Protein AF-0000000073599406 (afdb_homodimer)

Structure (mmCIF, N/CA/C/O backbone):
data_AF-0000000073599406-model_v1
#
loop_
_entity.id
_entity.type
_entity.pdbx_description
1 polymer 'Regulator of G-protein signaling 9-binding protein'
#
loop_
_atom_site.group_PDB
_atom_site.id
_atom_site.type_symbol
_atom_site.label_atom_id
_atom_site.label_alt_id
_atom_site.label_comp_id
_atom_site.label_asym_id
_atom_site.label_entity_id
_atom_site.label_seq_id
_atom_site.pdbx_PDB_ins_code
_atom_site.Cartn_x
_atom_site.Cartn_y
_atom_site.Cartn_z
_atom_site.occupancy
_atom_site.B_iso_or_equiv
_atom_site.auth_seq_id
_atom_site.auth_comp_id
_atom_site.auth_asym_id
_atom_site.auth_atom_id
_atom_site.pdbx_PDB_model_num
ATOM 1 N N . MET A 1 1 ? 3.988 21.844 26.516 1 49.97 1 MET A N 1
ATOM 2 C CA . MET A 1 1 ? 3.41 22.031 25.188 1 49.97 1 MET A CA 1
ATOM 3 C C . MET A 1 1 ? 4.492 22.359 24.172 1 49.97 1 MET A C 1
ATOM 5 O O . MET A 1 1 ? 5.367 23.188 24.422 1 49.97 1 MET A O 1
ATOM 9 N N . LEU A 1 2 ? 4.734 21.359 23.359 1 60.25 2 LEU A N 1
ATOM 10 C CA . LEU A 1 2 ? 5.762 21.625 22.359 1 60.25 2 LEU A CA 1
ATOM 11 C C . LEU A 1 2 ? 5.508 22.953 21.656 1 60.25 2 LEU A C 1
ATOM 13 O O . LEU A 1 2 ? 4.375 23.234 21.266 1 60.25 2 LEU A O 1
ATOM 17 N N . ARG A 1 3 ? 6.406 23.844 21.891 1 68.19 3 ARG A N 1
ATOM 18 C CA . ARG A 1 3 ? 6.273 25.172 21.312 1 68.19 3 ARG A CA 1
ATOM 19 C C . ARG A 1 3 ? 6.359 25.125 19.797 1 68.19 3 ARG A C 1
ATOM 21 O O . ARG A 1 3 ? 7.316 24.578 19.234 1 68.19 3 ARG A O 1
ATOM 28 N N . TRP A 1 4 ? 5.203 25.469 19.141 1 76.25 4 TRP A N 1
ATOM 29 C CA . TRP A 1 4 ? 5.145 25.594 17.688 1 76.25 4 TRP A CA 1
ATOM 30 C C . TRP A 1 4 ? 5.926 26.828 17.219 1 76.25 4 TRP A C 1
ATOM 32 O O . TRP A 1 4 ? 5.688 27.938 17.688 1 76.25 4 TRP A O 1
ATOM 42 N N . GLU A 1 5 ? 7.148 26.672 16.734 1 72.81 5 GLU A N 1
ATOM 43 C CA . GLU A 1 5 ? 8.055 27.734 16.328 1 72.81 5 GLU A CA 1
ATOM 44 C C . GLU A 1 5 ? 7.762 28.203 14.898 1 72.81 5 GLU A C 1
ATOM 46 O O . GLU A 1 5 ? 7.152 27.469 14.117 1 72.81 5 GLU A O 1
ATOM 51 N N . HIS A 1 6 ? 8.344 29.406 14.602 1 70.5 6 HIS A N 1
ATOM 52 C CA . HIS A 1 6 ? 8.367 29.906 13.234 1 70.5 6 HIS A CA 1
ATOM 53 C C . HIS A 1 6 ? 9.062 28.938 12.297 1 70.5 6 HIS A C 1
ATOM 55 O O . HIS A 1 6 ? 10.141 28.422 12.609 1 70.5 6 HIS A O 1
ATOM 61 N N . GLY A 1 7 ? 8.438 28.344 11.32 1 79.5 7 GLY A N 1
ATOM 62 C CA . GLY A 1 7 ? 8.992 27.391 10.367 1 79.5 7 GLY A CA 1
ATOM 63 C C . GLY A 1 7 ? 8.516 25.969 10.609 1 79.5 7 GLY A C 1
ATOM 64 O O . GLY A 1 7 ? 8.977 25.047 9.945 1 79.5 7 GLY A O 1
ATOM 65 N N . GLY A 1 8 ? 7.805 25.859 11.688 1 90.06 8 GLY A N 1
ATOM 66 C CA . GLY A 1 8 ? 7.285 24.547 12.039 1 90.06 8 GLY A CA 1
ATOM 67 C C . GLY A 1 8 ? 6.598 23.844 10.875 1 90.06 8 GLY A C 1
ATOM 68 O O . GLY A 1 8 ? 6.742 22.641 10.703 1 90.06 8 GLY A O 1
ATOM 69 N N . LEU A 1 9 ? 6.043 24.688 10.039 1 92.19 9 LEU A N 1
ATOM 70 C CA . LEU A 1 9 ? 5.332 24.141 8.891 1 92.19 9 LEU A CA 1
ATOM 71 C C . LEU A 1 9 ? 6.297 23.453 7.922 1 92.19 9 LEU A C 1
ATOM 73 O O . LEU A 1 9 ? 6.051 22.344 7.469 1 92.19 9 LEU A O 1
ATOM 77 N N . GLY A 1 10 ? 7.43 24.125 7.605 1 92.38 10 GLY A N 1
ATOM 78 C CA . GLY A 1 10 ? 8.43 23.562 6.715 1 92.38 10 GLY A CA 1
ATOM 79 C C . GLY A 1 10 ? 8.992 22.25 7.211 1 92.38 10 GLY A C 1
ATOM 80 O O . GLY A 1 10 ? 9.227 21.328 6.422 1 92.38 10 GLY A O 1
ATOM 81 N N . THR A 1 11 ? 9.195 22.156 8.508 1 92.94 11 THR A N 1
ATOM 82 C CA . THR A 1 11 ? 9.711 20.938 9.117 1 92.94 11 THR A CA 1
ATOM 83 C C . THR A 1 11 ? 8.695 19.812 9 1 92.94 11 THR A C 1
ATOM 85 O O . THR A 1 11 ? 9.062 18.656 8.758 1 92.94 11 THR A O 1
ATOM 88 N N . CYS A 1 12 ? 7.441 20.172 9.141 1 94.56 12 CYS A N 1
ATOM 89 C CA . CYS A 1 12 ? 6.395 19.156 9.023 1 94.56 12 CYS A CA 1
ATOM 90 C C . CYS A 1 12 ? 6.285 18.641 7.59 1 94.56 12 CYS A C 1
ATOM 92 O O . CYS A 1 12 ? 6.062 17.453 7.363 1 94.56 12 CYS A O 1
ATOM 94 N N . VAL A 1 13 ? 6.473 19.594 6.645 1 95.56 13 VAL A N 1
ATOM 95 C CA . VAL A 1 13 ? 6.426 19.219 5.234 1 95.56 13 VAL A CA 1
ATOM 96 C C . VAL A 1 13 ? 7.555 18.234 4.926 1 95.56 13 VAL A C 1
ATOM 98 O O . VAL A 1 13 ? 7.336 17.203 4.281 1 95.56 13 VAL A O 1
ATOM 101 N N . ALA A 1 14 ? 8.727 18.547 5.422 1 95.44 14 ALA A N 1
ATOM 102 C CA . ALA A 1 14 ? 9.891 17.703 5.184 1 95.44 14 ALA A CA 1
ATOM 103 C C . ALA A 1 14 ? 9.719 16.344 5.855 1 95.44 14 ALA A C 1
ATOM 105 O O . ALA A 1 14 ? 10.086 15.312 5.285 1 95.44 14 ALA A O 1
ATOM 106 N N . ALA A 1 15 ? 9.211 16.297 7.031 1 96.44 15 ALA A N 1
ATOM 107 C CA . ALA A 1 15 ? 9 15.047 7.762 1 96.44 15 ALA A CA 1
ATOM 108 C C . ALA A 1 15 ? 7.969 14.172 7.062 1 96.44 15 ALA A C 1
ATOM 110 O O . ALA A 1 15 ? 8.117 12.945 7.008 1 96.44 15 ALA A O 1
ATOM 111 N N . GLN A 1 16 ? 6.922 14.797 6.547 1 97.38 16 GLN A N 1
ATOM 112 C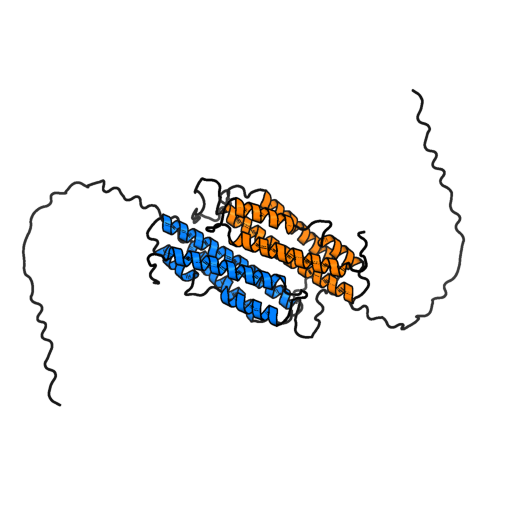 CA . GLN A 1 16 ? 5.906 14.062 5.801 1 97.38 16 GLN A CA 1
ATOM 113 C C . GLN A 1 16 ? 6.496 13.422 4.551 1 97.38 16 GLN A C 1
ATOM 115 O O . GLN A 1 16 ? 6.215 12.258 4.254 1 97.38 16 GLN A O 1
ATOM 120 N N . ALA A 1 17 ? 7.289 14.164 3.855 1 96.81 17 ALA A N 1
ATOM 121 C CA . ALA A 1 17 ? 7.938 13.641 2.654 1 96.81 17 ALA A CA 1
ATOM 122 C C . ALA A 1 17 ? 8.844 12.461 2.99 1 96.81 17 ALA A C 1
ATOM 124 O O . ALA A 1 17 ? 8.883 11.469 2.262 1 96.81 17 ALA A O 1
ATOM 125 N N . ALA A 1 18 ? 9.578 12.602 4.094 1 96.94 18 ALA A N 1
ATOM 126 C CA . ALA A 1 18 ? 10.453 11.523 4.539 1 96.94 18 ALA A CA 1
ATOM 127 C C . ALA A 1 18 ? 9.648 10.273 4.895 1 96.94 18 ALA A C 1
ATOM 129 O O . ALA A 1 18 ? 10.047 9.156 4.555 1 96.94 18 ALA A O 1
ATOM 130 N N . LEU A 1 19 ? 8.547 10.445 5.535 1 97.81 19 LEU A N 1
ATOM 131 C CA . LEU A 1 19 ? 7.684 9.328 5.891 1 97.81 19 LEU A CA 1
ATOM 132 C C . LEU A 1 19 ? 7.184 8.609 4.641 1 97.81 19 LEU A C 1
ATOM 134 O O . LEU A 1 19 ? 7.191 7.379 4.578 1 97.81 19 LEU A O 1
ATOM 138 N N . CYS A 1 20 ? 6.789 9.375 3.625 1 97.94 20 CYS A N 1
ATOM 139 C CA . CYS A 1 20 ? 6.285 8.789 2.387 1 97.94 20 CYS A CA 1
ATOM 140 C C . CYS A 1 20 ? 7.367 7.98 1.684 1 97.94 20 CYS A C 1
ATOM 142 O O . CYS A 1 20 ? 7.094 6.906 1.147 1 97.94 20 CYS A O 1
ATOM 144 N N . LYS A 1 21 ? 8.562 8.508 1.723 1 97.5 21 LYS A N 1
ATOM 145 C CA . LYS A 1 21 ? 9.68 7.801 1.097 1 97.5 21 LYS A CA 1
ATOM 146 C C . LYS A 1 21 ? 9.945 6.473 1.793 1 97.5 21 LYS A C 1
ATOM 148 O O . LYS A 1 21 ? 10.117 5.441 1.135 1 97.5 21 LYS A O 1
ATOM 153 N N . VAL A 1 22 ? 9.969 6.504 3.064 1 98.06 22 VAL A N 1
ATOM 154 C CA . VAL A 1 22 ? 10.227 5.293 3.84 1 98.06 22 VAL A CA 1
ATOM 155 C C . VAL A 1 22 ? 9.094 4.297 3.641 1 98.06 22 VAL A C 1
ATOM 157 O O . VAL A 1 22 ? 9.328 3.102 3.461 1 98.06 22 VAL A O 1
ATOM 160 N N . ALA A 1 23 ? 7.82 4.793 3.691 1 98.19 23 ALA A N 1
ATOM 161 C CA . ALA A 1 23 ? 6.66 3.922 3.516 1 98.19 23 ALA A CA 1
ATOM 162 C C . ALA A 1 23 ? 6.676 3.262 2.139 1 98.19 23 ALA A C 1
ATOM 164 O O . ALA A 1 23 ? 6.328 2.086 2.004 1 98.19 23 ALA A O 1
ATOM 165 N N . ALA A 1 24 ? 7.09 4.059 1.1 1 97.94 24 ALA A N 1
ATOM 166 C CA . ALA A 1 24 ? 7.188 3.494 -0.243 1 97.94 24 ALA A CA 1
ATOM 167 C C . ALA A 1 24 ? 8.258 2.404 -0.302 1 97.94 24 ALA A C 1
ATOM 169 O O . ALA A 1 24 ? 8.062 1.372 -0.947 1 97.94 24 ALA A O 1
ATOM 170 N N . GLY A 1 25 ? 9.344 2.668 0.32 1 97.81 25 GLY A N 1
ATOM 171 C CA . GLY A 1 25 ? 10.391 1.661 0.398 1 97.81 25 GLY A CA 1
ATOM 172 C C . GLY A 1 25 ? 9.961 0.403 1.125 1 97.81 25 GLY A C 1
ATOM 173 O O . GLY A 1 25 ? 10.289 -0.708 0.705 1 97.81 25 GLY A O 1
ATOM 174 N N . HIS A 1 26 ? 9.273 0.546 2.209 1 98.31 26 HIS A N 1
ATOM 175 C CA . HIS A 1 26 ? 8.742 -0.591 2.949 1 98.31 26 HIS A CA 1
ATOM 176 C C . HIS A 1 26 ? 7.816 -1.432 2.074 1 98.31 26 HIS A C 1
ATOM 178 O O . HIS A 1 26 ? 7.918 -2.66 2.055 1 98.31 26 HIS A O 1
ATOM 184 N N . ARG A 1 27 ? 6.93 -0.79 1.328 1 98.56 27 ARG A N 1
ATOM 185 C CA . ARG A 1 27 ? 6.008 -1.471 0.423 1 98.56 27 ARG A CA 1
ATOM 186 C C . ARG A 1 27 ? 6.766 -2.309 -0.601 1 98.56 27 ARG A C 1
ATOM 188 O O . ARG A 1 27 ? 6.355 -3.426 -0.924 1 98.56 27 ARG A O 1
ATOM 195 N N . GLN A 1 28 ? 7.887 -1.808 -1.103 1 98 28 GLN A N 1
ATOM 196 C CA . GLN A 1 28 ? 8.68 -2.537 -2.084 1 98 28 GLN A CA 1
ATOM 197 C C . GLN A 1 28 ? 9.18 -3.861 -1.514 1 98 28 GLN A C 1
ATOM 199 O O . GLN A 1 28 ? 9.195 -4.879 -2.211 1 98 28 GLN A O 1
ATOM 204 N N . LEU A 1 29 ? 9.531 -3.775 -0.303 1 98.19 29 LEU A N 1
ATOM 205 C CA . LEU A 1 29 ? 10.016 -4.984 0.353 1 98.19 29 LEU A CA 1
ATOM 206 C C . LEU A 1 29 ? 8.875 -5.957 0.616 1 98.19 29 LEU A C 1
ATOM 208 O O . LEU A 1 29 ? 9.023 -7.168 0.441 1 98.19 29 LEU A O 1
ATOM 212 N N . VAL A 1 30 ? 7.703 -5.457 1.024 1 98.31 30 VAL A N 1
ATOM 213 C CA . VAL A 1 30 ? 6.539 -6.293 1.3 1 98.31 30 VAL A CA 1
ATOM 214 C C . VAL A 1 30 ? 6.141 -7.051 0.038 1 98.31 30 VAL A C 1
ATOM 216 O O . VAL A 1 30 ? 5.801 -8.234 0.099 1 98.31 30 VAL A O 1
ATOM 219 N N . LEU A 1 31 ? 6.273 -6.402 -1.141 1 98.38 31 LEU A N 1
ATOM 220 C CA . LEU A 1 31 ? 5.871 -6.992 -2.412 1 98.38 31 LEU A CA 1
ATOM 221 C C . LEU A 1 31 ? 6.82 -8.117 -2.812 1 98.38 31 LEU A C 1
ATOM 223 O O . LEU A 1 31 ? 6.512 -8.906 -3.713 1 98.38 31 LEU A O 1
ATOM 227 N N . GLN A 1 32 ? 7.926 -8.234 -2.098 1 97.5 32 GLN A N 1
ATOM 228 C CA . GLN A 1 32 ? 8.906 -9.258 -2.441 1 97.5 32 GLN A CA 1
ATOM 229 C C . GLN A 1 32 ? 8.789 -10.461 -1.506 1 97.5 32 GLN A C 1
ATOM 231 O O . GLN A 1 32 ? 9.422 -11.492 -1.735 1 97.5 32 GLN A O 1
ATOM 236 N N . LEU A 1 33 ? 7.977 -10.328 -0.481 1 95.75 33 LEU A N 1
ATOM 237 C CA . LEU A 1 33 ? 7.797 -11.445 0.44 1 95.75 33 LEU A CA 1
ATOM 238 C C . LEU A 1 33 ? 7.16 -12.641 -0.268 1 95.75 33 LEU A C 1
ATOM 240 O O . LEU A 1 33 ? 6.23 -12.477 -1.061 1 95.75 33 LEU A O 1
ATOM 244 N N . GLY A 1 34 ? 7.723 -13.859 -0.019 1 93.38 34 GLY A N 1
ATOM 245 C CA . GLY A 1 34 ? 7.211 -15.078 -0.631 1 93.38 34 GLY A CA 1
ATOM 246 C C . GLY A 1 34 ? 7.758 -15.32 -2.027 1 93.38 34 GLY A C 1
ATOM 247 O O . GLY A 1 34 ? 7.629 -16.422 -2.566 1 93.38 34 GLY A O 1
ATOM 248 N N . GLY A 1 35 ? 8.359 -14.227 -2.617 1 92.19 35 GLY A N 1
ATOM 249 C CA . GLY A 1 35 ? 8.93 -14.367 -3.945 1 92.19 35 GLY A CA 1
ATOM 250 C C . GLY A 1 35 ? 10.344 -14.914 -3.93 1 92.19 35 GLY A C 1
ATOM 251 O O . GLY A 1 35 ? 10.812 -15.406 -2.902 1 92.19 35 GLY A O 1
ATOM 252 N N . SER A 1 36 ? 11.031 -14.867 -5.086 1 88.75 36 SER A N 1
ATOM 253 C CA . SER A 1 36 ? 12.359 -15.438 -5.25 1 88.75 36 SER A CA 1
ATOM 254 C C . SER A 1 36 ? 13.391 -14.672 -4.422 1 88.75 36 SER A C 1
ATOM 256 O O . SER A 1 36 ? 14.43 -15.227 -4.047 1 88.75 36 SER A O 1
ATOM 258 N N . ALA A 1 37 ? 13.023 -13.422 -4.121 1 92.44 37 ALA A N 1
ATOM 259 C CA . ALA A 1 37 ? 13.969 -12.578 -3.398 1 92.44 37 ALA A CA 1
ATOM 260 C C . ALA A 1 37 ? 13.734 -12.648 -1.894 1 92.44 37 ALA A C 1
ATOM 262 O O . ALA A 1 37 ? 14.477 -12.055 -1.111 1 92.44 37 ALA A O 1
ATOM 263 N N . ASP A 1 38 ? 12.734 -13.422 -1.5 1 93.88 38 ASP A N 1
ATOM 264 C CA . ASP A 1 38 ? 12.422 -13.492 -0.075 1 93.88 38 ASP A CA 1
ATOM 265 C C . ASP A 1 38 ? 13.523 -14.234 0.685 1 93.88 38 ASP A C 1
ATOM 267 O O . ASP A 1 38 ? 14.117 -15.18 0.158 1 93.88 38 ASP A O 1
ATOM 271 N N . GLY A 1 39 ? 13.875 -13.867 1.883 1 93.19 39 GLY A N 1
ATOM 272 C CA . GLY A 1 39 ? 14.891 -14.438 2.758 1 93.19 39 GLY A CA 1
ATOM 273 C C . GLY A 1 39 ? 15.109 -13.625 4.023 1 93.19 39 GLY A C 1
ATOM 274 O O . GLY A 1 39 ? 14.43 -12.617 4.246 1 93.19 39 GLY A O 1
ATOM 275 N N . PRO A 1 40 ? 15.977 -14.109 4.797 1 93.25 40 PRO A N 1
ATOM 276 C CA . PRO A 1 40 ? 16.219 -13.43 6.074 1 93.25 40 PRO A CA 1
ATOM 277 C C . PRO A 1 40 ? 16.703 -11.992 5.891 1 93.25 40 PRO A C 1
ATOM 279 O O . PRO A 1 40 ? 16.344 -11.109 6.668 1 93.25 40 PRO A O 1
ATOM 282 N N . ARG A 1 41 ? 17.531 -11.75 4.875 1 95.44 41 ARG A N 1
ATOM 283 C CA . ARG A 1 41 ? 18.062 -10.414 4.656 1 95.44 41 ARG A CA 1
ATOM 284 C C . ARG A 1 41 ? 16.953 -9.438 4.262 1 95.44 41 ARG A C 1
ATOM 286 O O . ARG A 1 41 ? 16.906 -8.32 4.766 1 95.44 41 ARG A O 1
ATOM 293 N N . LEU A 1 42 ? 16.094 -9.852 3.365 1 96.62 42 LEU A N 1
ATOM 294 C CA . LEU A 1 42 ? 14.969 -9.031 2.949 1 96.62 42 LEU A CA 1
ATOM 295 C C . LEU A 1 42 ? 14.062 -8.711 4.137 1 96.62 42 LEU A C 1
ATOM 297 O O . LEU A 1 42 ? 13.641 -7.562 4.301 1 96.62 42 LEU A O 1
ATOM 301 N N . ARG A 1 43 ? 13.742 -9.688 4.941 1 95.38 43 ARG A N 1
ATOM 302 C CA . ARG A 1 43 ? 12.836 -9.508 6.07 1 95.38 43 ARG A CA 1
ATOM 303 C C . ARG A 1 43 ? 13.453 -8.617 7.137 1 95.38 43 ARG A C 1
ATOM 305 O O . ARG A 1 43 ? 12.75 -7.84 7.793 1 95.38 43 ARG A O 1
ATOM 312 N N . GLU A 1 44 ? 14.82 -8.719 7.258 1 94.88 44 GLU A N 1
ATOM 313 C CA . GLU A 1 44 ? 15.516 -7.805 8.164 1 94.88 44 GLU A CA 1
ATOM 314 C C . GLU A 1 44 ? 15.445 -6.367 7.656 1 94.88 44 GLU A C 1
ATOM 316 O O . GLU A 1 44 ? 15.203 -5.438 8.43 1 94.88 44 GLU A O 1
ATOM 321 N N . GLU A 1 45 ? 15.688 -6.219 6.391 1 97.44 45 GLU A N 1
ATOM 322 C CA . GLU A 1 45 ? 15.578 -4.891 5.785 1 97.44 45 GLU A CA 1
ATOM 323 C C . GLU A 1 45 ? 14.172 -4.324 5.957 1 97.44 45 GLU A C 1
ATOM 325 O O . GLU A 1 45 ? 14 -3.141 6.254 1 97.44 45 GLU A O 1
ATOM 330 N N . ARG A 1 46 ? 13.141 -5.105 5.789 1 97.31 46 ARG A N 1
ATOM 331 C CA . ARG A 1 46 ? 11.758 -4.688 5.98 1 97.31 46 ARG A CA 1
ATOM 332 C C . ARG A 1 46 ? 11.523 -4.203 7.406 1 97.31 46 ARG A C 1
ATOM 334 O O . ARG A 1 46 ? 10.867 -3.186 7.625 1 97.31 46 ARG A O 1
ATOM 341 N N . ARG A 1 47 ? 12.031 -4.973 8.391 1 95.44 47 ARG A N 1
ATOM 342 C CA . ARG A 1 47 ? 11.883 -4.586 9.789 1 95.44 47 ARG A CA 1
ATOM 343 C C . ARG A 1 47 ? 12.523 -3.227 10.047 1 95.44 47 ARG A C 1
ATOM 345 O O . ARG A 1 47 ? 11.969 -2.406 10.789 1 95.44 47 ARG A O 1
ATOM 352 N N . GLY A 1 48 ? 13.672 -3.027 9.43 1 96 48 GLY A N 1
ATOM 353 C CA . GLY A 1 48 ? 14.328 -1.735 9.562 1 96 48 GLY A CA 1
ATOM 354 C C . GLY A 1 48 ? 13.492 -0.585 9.031 1 96 48 GLY A C 1
ATOM 355 O O . GLY A 1 48 ? 13.352 0.446 9.695 1 96 48 GLY A O 1
ATOM 356 N N . LYS A 1 49 ? 12.953 -0.723 7.824 1 97.12 49 LYS A N 1
ATOM 357 C CA . LYS A 1 49 ? 12.102 0.314 7.246 1 97.12 49 LYS A CA 1
ATOM 358 C C . LYS A 1 49 ? 10.836 0.509 8.07 1 97.12 49 LYS A C 1
ATOM 360 O O . LYS A 1 49 ? 10.328 1.628 8.188 1 97.12 49 LYS A O 1
ATOM 365 N N . SER A 1 50 ? 10.328 -0.634 8.656 1 96.81 50 SER A N 1
ATOM 366 C CA . SER A 1 50 ? 9.156 -0.546 9.531 1 96.81 50 SER A CA 1
ATOM 367 C C . SER A 1 50 ? 9.445 0.323 10.75 1 96.81 50 SER A C 1
ATOM 369 O O . SER A 1 50 ? 8.641 1.182 11.109 1 96.81 50 SER A O 1
ATOM 371 N N . ALA A 1 51 ? 10.57 0.138 11.312 1 95.12 51 ALA A N 1
ATOM 372 C CA . ALA A 1 51 ? 10.961 0.922 12.477 1 95.12 51 ALA A CA 1
ATOM 373 C C . ALA A 1 51 ? 11.117 2.398 12.125 1 95.12 51 ALA A C 1
ATOM 375 O O . ALA A 1 51 ? 10.758 3.273 12.914 1 95.12 51 ALA A O 1
ATOM 376 N N . GLU A 1 52 ? 11.625 2.637 10.953 1 96.06 52 GLU A N 1
ATOM 377 C CA . GLU A 1 52 ? 11.812 4.008 10.492 1 96.06 52 GLU A CA 1
ATOM 378 C C . GLU A 1 52 ? 10.477 4.695 10.227 1 96.06 52 GLU A C 1
ATOM 380 O O . GLU A 1 52 ? 10.328 5.895 10.484 1 96.06 52 GLU A O 1
ATOM 385 N N . ALA A 1 53 ? 9.492 3.961 9.734 1 96.75 53 ALA A N 1
ATOM 386 C CA . ALA A 1 53 ? 8.195 4.52 9.352 1 96.75 53 ALA A CA 1
ATOM 387 C C . ALA A 1 53 ? 7.266 4.633 10.555 1 96.75 53 ALA A C 1
ATOM 389 O O . ALA A 1 53 ? 6.258 5.34 10.508 1 96.75 53 ALA A O 1
ATOM 390 N N . ALA A 1 54 ? 7.559 3.943 11.641 1 95 54 ALA A N 1
ATOM 391 C CA . ALA A 1 54 ? 6.699 3.904 12.82 1 95 54 ALA A CA 1
ATOM 392 C C . ALA A 1 54 ? 6.562 5.293 13.445 1 95 54 ALA A C 1
ATOM 394 O O . ALA A 1 54 ? 7.555 6 13.625 1 95 54 ALA A O 1
ATOM 395 N N . PRO A 1 55 ? 5.336 5.637 13.727 1 93 55 PRO A N 1
ATOM 396 C CA . PRO A 1 55 ? 5.133 6.957 14.328 1 93 55 PRO A CA 1
ATOM 397 C C . PRO A 1 55 ? 5.707 7.059 15.742 1 93 55 PRO A C 1
ATOM 399 O O . PRO A 1 55 ? 5.449 6.191 16.578 1 93 55 PRO A O 1
ATOM 402 N N . ARG A 1 56 ? 6.434 8.102 15.859 1 91.38 56 ARG A N 1
ATOM 403 C CA . ARG A 1 56 ? 7.047 8.352 17.156 1 91.38 56 ARG A CA 1
ATOM 404 C C . ARG A 1 56 ? 6.344 9.5 17.875 1 91.38 56 ARG A C 1
ATOM 406 O O . ARG A 1 56 ? 5.871 10.445 17.25 1 91.38 56 ARG A O 1
ATOM 413 N N . PRO A 1 57 ? 6.324 9.484 19.219 1 88.44 57 PRO A N 1
ATOM 414 C CA . PRO A 1 57 ? 5.641 10.531 19.984 1 88.44 57 PRO A CA 1
ATOM 415 C C . PRO A 1 57 ? 6.254 11.914 19.766 1 88.44 57 PRO A C 1
ATOM 417 O O . PRO A 1 57 ? 5.539 12.922 19.781 1 88.44 57 PRO A O 1
ATOM 420 N N . THR A 1 58 ? 7.539 12.008 19.562 1 83.12 58 THR A N 1
ATOM 421 C CA . THR A 1 58 ? 8.188 13.305 19.406 1 83.12 58 THR A CA 1
ATOM 422 C C . THR A 1 58 ? 8.406 13.617 17.938 1 83.12 58 THR A C 1
ATOM 424 O O .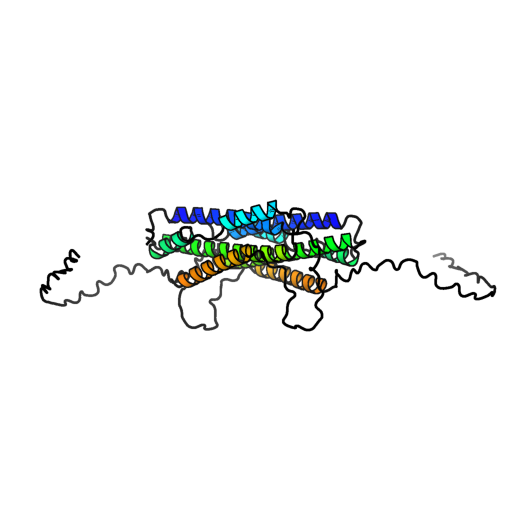 THR A 1 58 ? 9.156 14.531 17.594 1 83.12 58 THR A O 1
ATOM 427 N N . GLY A 1 59 ? 7.723 12.969 17.047 1 90.12 59 GLY A N 1
ATOM 428 C CA . GLY A 1 59 ? 7.934 13.18 15.625 1 90.12 59 GLY A CA 1
ATOM 429 C C . GLY A 1 59 ? 6.824 13.977 14.969 1 90.12 59 GLY A C 1
ATOM 430 O O . GLY A 1 59 ? 6.332 14.953 15.539 1 90.12 59 GLY A O 1
ATOM 431 N N . LEU A 1 60 ? 6.586 13.711 13.734 1 93.38 60 LEU A N 1
ATOM 432 C CA . LEU A 1 60 ? 5.629 14.43 12.906 1 93.38 60 LEU A CA 1
ATOM 433 C C . LEU A 1 60 ? 4.27 14.516 13.586 1 93.38 60 LEU A C 1
ATOM 435 O O . LEU A 1 60 ? 3.586 15.531 13.5 1 93.38 60 LEU A O 1
ATOM 439 N N . ARG A 1 61 ? 3.955 13.461 14.328 1 91.38 61 ARG A N 1
ATOM 440 C CA . ARG A 1 61 ? 2.672 13.414 15.023 1 91.38 61 ARG A CA 1
ATOM 441 C C . ARG A 1 61 ? 2.543 14.562 16.016 1 91.38 61 ARG A C 1
ATOM 443 O O . ARG A 1 61 ? 1.58 15.328 15.969 1 91.38 61 ARG A O 1
ATOM 450 N N . SER A 1 62 ? 3.469 14.727 16.859 1 90.38 62 SER A N 1
ATOM 451 C CA . SER A 1 62 ? 3.428 15.758 17.891 1 90.38 62 SER A CA 1
ATOM 452 C C . SER A 1 62 ? 3.568 17.156 17.281 1 90.38 62 SER A C 1
ATOM 454 O O . SER A 1 62 ? 2.955 18.109 17.75 1 90.38 62 SER A O 1
ATOM 456 N N . ALA A 1 63 ? 4.395 17.234 16.297 1 92 63 ALA A N 1
ATOM 457 C CA . ALA A 1 63 ? 4.578 18.516 15.633 1 92 63 ALA A CA 1
ATOM 458 C C . ALA A 1 63 ? 3.283 19 14.984 1 92 63 ALA A C 1
ATOM 460 O O . ALA A 1 63 ? 2.934 20.172 15.07 1 92 63 ALA A O 1
ATOM 461 N N . LEU A 1 64 ? 2.559 18.125 14.359 1 92.25 64 LEU A N 1
ATOM 462 C CA . LEU A 1 64 ? 1.302 18.469 13.711 1 92.25 64 LEU A CA 1
ATOM 463 C C . LEU A 1 64 ? 0.252 18.875 14.742 1 92.25 64 LEU A C 1
ATOM 465 O O . LEU A 1 64 ? -0.483 19.844 14.547 1 92.25 64 LEU A O 1
ATOM 469 N N . LEU A 1 65 ? 0.245 18.125 15.844 1 88.69 65 LEU A N 1
ATOM 470 C CA . LEU A 1 65 ? -0.703 18.453 16.906 1 88.69 65 LEU A CA 1
ATOM 471 C C . LEU A 1 65 ? -0.415 19.844 17.484 1 88.69 65 LEU A C 1
ATOM 473 O O . LEU A 1 65 ? -1.33 20.641 17.656 1 88.69 65 LEU A O 1
ATOM 477 N N . ALA A 1 66 ? 0.831 20.109 17.719 1 88.69 66 ALA A N 1
ATOM 478 C CA . ALA A 1 66 ? 1.225 21.406 18.25 1 88.69 66 ALA A CA 1
ATOM 479 C C . ALA A 1 66 ? 0.911 22.516 17.25 1 88.69 66 ALA A C 1
ATOM 481 O O . ALA A 1 66 ? 0.396 23.578 17.641 1 88.69 66 ALA A O 1
ATOM 482 N N . GLY A 1 67 ? 1.261 22.281 16.047 1 89.44 67 GLY A N 1
ATOM 483 C CA . GLY A 1 67 ? 0.993 23.266 15.008 1 89.44 67 GLY A CA 1
ATOM 484 C C . GLY A 1 67 ? -0.483 23.594 14.859 1 89.44 67 GLY A C 1
ATOM 485 O O . GLY A 1 67 ? -0.858 24.75 14.703 1 89.44 67 GLY A O 1
ATOM 486 N N . LEU A 1 68 ? -1.354 22.578 14.906 1 87.31 68 LEU A N 1
ATOM 487 C CA . LEU A 1 68 ? -2.791 22.766 14.734 1 87.31 68 LEU A CA 1
ATOM 488 C C . LEU A 1 68 ? -3.381 23.531 15.922 1 87.31 68 LEU A C 1
ATOM 490 O O . LEU A 1 68 ? -4.348 24.281 15.758 1 87.31 68 LEU A O 1
ATOM 494 N N . GLN A 1 69 ? -2.828 23.438 17.094 1 85.06 69 GLN A N 1
ATOM 495 C CA . GLN A 1 69 ? -3.297 24.141 18.281 1 85.06 69 GLN A CA 1
ATOM 496 C C . GLN A 1 69 ? -2.799 25.578 18.312 1 85.06 69 GLN A C 1
ATOM 498 O O . GLN A 1 69 ? -3.449 26.453 18.891 1 85.06 69 GLN A O 1
ATOM 503 N N . GLN A 1 70 ? -1.679 25.859 17.594 1 85.69 70 GLN A N 1
ATOM 504 C CA . GLN A 1 70 ? -1.012 27.141 17.75 1 85.69 70 GLN A CA 1
ATOM 505 C C . GLN A 1 70 ? -0.872 27.875 16.422 1 85.69 70 GLN A C 1
ATOM 507 O O . GLN A 1 70 ? -0.096 28.812 16.312 1 85.69 70 GLN A O 1
ATOM 512 N N . ALA A 1 71 ? -1.573 27.406 15.461 1 86.94 71 ALA A N 1
ATOM 513 C CA . ALA A 1 71 ? -1.423 28 14.133 1 86.94 71 ALA A CA 1
ATOM 514 C C . ALA A 1 71 ? -1.562 29.516 14.188 1 86.94 71 ALA A C 1
ATOM 516 O O . ALA A 1 71 ? -2.484 30.047 14.812 1 86.94 71 ALA A O 1
ATOM 517 N N . ALA A 1 72 ? -0.67 30.219 13.555 1 86.25 72 ALA A N 1
ATOM 518 C CA . ALA A 1 72 ? -0.59 31.672 13.633 1 86.25 72 ALA A CA 1
ATOM 519 C C . ALA A 1 72 ? -1.58 32.312 12.672 1 86.25 72 ALA A C 1
ATOM 521 O O . ALA A 1 72 ? -1.912 33.5 12.812 1 86.25 72 ALA A O 1
ATOM 522 N N . SER A 1 73 ? -1.967 31.641 11.648 1 88.06 73 SER A N 1
ATOM 523 C CA . SER A 1 73 ? -2.859 32.188 10.625 1 88.06 73 SER A CA 1
ATOM 524 C C . SER A 1 73 ? -3.779 31.094 10.07 1 88.06 73 SER A C 1
ATOM 526 O O . SER A 1 73 ? -3.494 29.906 10.211 1 88.06 73 SER A O 1
ATOM 528 N N . PRO A 1 74 ? -4.895 31.594 9.562 1 86.25 74 PRO A N 1
ATOM 529 C CA . PRO A 1 74 ? -5.785 30.641 8.922 1 86.25 74 PRO A CA 1
ATOM 530 C C . PRO A 1 74 ? -5.105 29.859 7.789 1 86.25 74 PRO A C 1
ATOM 532 O O . PRO A 1 74 ? -5.402 28.688 7.57 1 86.25 74 PRO A O 1
ATOM 535 N N . GLU A 1 75 ? -4.195 30.578 7.078 1 87.88 75 GLU A N 1
ATOM 536 C CA . GLU A 1 75 ? -3.48 29.922 5.988 1 87.88 75 GLU A CA 1
ATOM 537 C C . GLU A 1 75 ? -2.572 28.812 6.512 1 87.88 75 GLU A C 1
ATOM 539 O O . GLU A 1 75 ? -2.521 27.719 5.938 1 87.88 75 GLU A O 1
ATOM 544 N N . GLU A 1 76 ? -1.92 29.109 7.547 1 88.75 76 GLU A N 1
ATOM 545 C CA . GLU A 1 76 ? -1.051 28.109 8.156 1 88.75 76 GLU A CA 1
ATOM 546 C C . GLU A 1 76 ? -1.858 26.922 8.688 1 88.75 76 GLU A C 1
ATOM 548 O O . GLU A 1 76 ? -1.44 25.766 8.555 1 88.75 76 GLU A O 1
ATOM 553 N N . ARG A 1 77 ? -2.992 27.234 9.258 1 88.44 77 ARG A N 1
ATOM 554 C CA . ARG A 1 77 ? -3.854 26.172 9.781 1 88.44 77 ARG A CA 1
ATOM 555 C C . ARG A 1 77 ? -4.324 25.25 8.664 1 88.44 77 ARG A C 1
ATOM 557 O O . ARG A 1 77 ? -4.328 24.031 8.828 1 88.44 77 ARG A O 1
ATOM 564 N N . ARG A 1 78 ? -4.695 25.828 7.582 1 88.62 78 ARG A N 1
ATOM 565 C CA . ARG A 1 78 ? -5.145 25.031 6.445 1 88.62 78 ARG A CA 1
ATOM 566 C C . ARG A 1 78 ? -4.043 24.094 5.969 1 88.62 78 ARG A C 1
ATOM 568 O O . ARG A 1 78 ? -4.305 22.922 5.66 1 88.62 78 ARG A O 1
ATOM 575 N N . GLU A 1 79 ? -2.83 24.562 5.938 1 91.31 79 GLU A N 1
ATOM 576 C CA . GLU A 1 79 ? -1.701 23.734 5.504 1 91.31 79 GLU A CA 1
ATOM 577 C C . GLU A 1 79 ? -1.418 22.625 6.496 1 91.31 79 GLU A C 1
ATOM 579 O O . GLU A 1 79 ? -1.093 21.5 6.098 1 91.31 79 GLU A O 1
ATOM 584 N N . LEU A 1 80 ? -1.598 22.969 7.73 1 91.56 80 LEU A N 1
ATOM 585 C CA . LEU A 1 80 ? -1.359 21.969 8.758 1 91.56 80 LEU A CA 1
ATOM 586 C C . LEU A 1 80 ? -2.439 20.891 8.727 1 91.56 80 LEU A C 1
ATOM 588 O O . LEU A 1 80 ? -2.152 19.719 8.945 1 91.56 80 LEU A O 1
ATOM 592 N N . GLU A 1 81 ? -3.604 21.266 8.445 1 90.5 81 GLU A N 1
ATOM 593 C CA . GLU A 1 81 ? -4.691 20.297 8.305 1 90.5 81 GLU A CA 1
ATOM 594 C C . GLU A 1 81 ? -4.457 19.375 7.113 1 90.5 81 GLU A C 1
ATOM 596 O O . GLU A 1 81 ? -4.73 18.172 7.191 1 90.5 81 GLU A O 1
ATOM 601 N N . ARG A 1 82 ? -4.016 19.938 6.094 1 92.19 82 ARG A N 1
ATOM 602 C CA . ARG A 1 82 ? -3.656 19.141 4.918 1 92.19 82 ARG A CA 1
ATOM 603 C C . ARG A 1 82 ? -2.588 18.109 5.262 1 92.19 82 ARG A C 1
ATOM 605 O O . ARG A 1 82 ? -2.725 16.938 4.922 1 92.19 82 ARG A O 1
ATOM 612 N N . LEU A 1 83 ? -1.597 18.594 5.949 1 94.56 83 LEU A N 1
ATOM 613 C CA . LEU A 1 83 ? -0.515 17.703 6.336 1 94.56 83 LEU A CA 1
ATOM 614 C C . LEU A 1 83 ? -1.019 16.625 7.293 1 94.56 83 LEU A C 1
ATOM 616 O O . LEU A 1 83 ? -0.539 15.492 7.266 1 94.56 83 LEU A O 1
ATOM 620 N N . TRP A 1 84 ? -1.957 17.094 8.094 1 93.5 84 TRP A N 1
ATOM 621 C CA . TRP A 1 84 ? -2.564 16.141 9.016 1 93.5 84 TRP A CA 1
ATOM 622 C C . TRP A 1 84 ? -3.229 14.992 8.25 1 93.5 84 TRP A C 1
ATOM 624 O O . TRP A 1 84 ? -3.016 13.82 8.57 1 93.5 84 TRP A O 1
ATOM 634 N N . VAL A 1 85 ? -3.971 15.242 7.258 1 93.19 85 VAL A N 1
ATOM 635 C CA . VAL A 1 85 ? -4.656 14.242 6.441 1 93.19 85 VAL A CA 1
ATOM 636 C C . VAL A 1 85 ? -3.629 13.352 5.742 1 93.19 85 VAL A C 1
ATOM 638 O O . VAL A 1 85 ? -3.785 12.133 5.695 1 93.19 85 VAL A O 1
ATOM 641 N N . LEU A 1 86 ? -2.613 13.984 5.211 1 95.88 86 LEU A N 1
ATOM 642 C CA . LEU A 1 86 ? -1.59 13.242 4.492 1 95.88 86 LEU A CA 1
ATOM 643 C C . LEU A 1 86 ? -0.844 12.297 5.43 1 95.88 86 LEU A C 1
ATOM 645 O O . LEU A 1 86 ? -0.511 11.172 5.051 1 95.88 86 LEU A O 1
ATOM 649 N N . PHE A 1 87 ? -0.607 12.781 6.602 1 96.5 87 PHE A N 1
ATOM 650 C CA . PHE A 1 87 ? 0.048 11.961 7.613 1 96.5 87 PHE A CA 1
ATOM 651 C C . PHE A 1 87 ? -0.795 10.734 7.945 1 96.5 87 PHE A C 1
ATOM 653 O O . PHE A 1 87 ? -0.299 9.609 7.918 1 96.5 87 PHE A O 1
ATOM 660 N N . LEU A 1 88 ? -2.041 10.875 8.211 1 94.94 88 LEU A N 1
ATOM 661 C CA . LEU A 1 88 ? -2.938 9.766 8.531 1 94.94 88 LEU A CA 1
ATOM 662 C C . LEU A 1 88 ? -3.059 8.805 7.355 1 94.94 88 LEU A C 1
ATOM 664 O O . LEU A 1 88 ? -3.072 7.586 7.547 1 94.94 88 LEU A O 1
ATOM 668 N N . SER A 1 89 ? -3.158 9.367 6.191 1 95.88 89 SER A N 1
ATOM 669 C CA . SER A 1 89 ? -3.27 8.531 5 1 95.88 89 SER A CA 1
ATOM 670 C C . SER A 1 89 ? -2.047 7.641 4.828 1 95.88 89 SER A C 1
ATOM 672 O O . SER A 1 89 ? -2.174 6.461 4.496 1 95.88 89 SER A O 1
ATOM 674 N N . ALA A 1 90 ? -0.878 8.234 5.016 1 97.75 90 ALA A N 1
ATOM 675 C CA . ALA A 1 90 ? 0.351 7.453 4.91 1 97.75 90 ALA A CA 1
ATOM 676 C C . ALA A 1 90 ? 0.391 6.348 5.965 1 97.75 90 ALA A C 1
ATOM 678 O O . ALA A 1 90 ? 0.813 5.227 5.68 1 97.75 90 ALA A O 1
ATOM 679 N N . LEU A 1 91 ? -0.071 6.637 7.172 1 97.56 91 LEU A N 1
ATOM 680 C CA . LEU A 1 91 ? -0.093 5.641 8.234 1 97.56 91 LEU A CA 1
ATOM 681 C C . LEU A 1 91 ? -1.086 4.527 7.918 1 97.56 91 LEU A C 1
ATOM 683 O O . LEU A 1 91 ? -0.828 3.357 8.203 1 97.56 91 LEU A O 1
ATOM 687 N N . GLU A 1 92 ? -2.184 4.887 7.371 1 97.06 92 GLU A N 1
ATOM 688 C CA . GLU A 1 92 ? -3.164 3.879 6.984 1 97.06 92 GLU A CA 1
ATOM 689 C C . GLU A 1 92 ? -2.592 2.922 5.945 1 97.06 92 GLU A C 1
ATOM 691 O O . GLU A 1 92 ? -2.773 1.706 6.043 1 97.06 92 GLU A O 1
ATOM 696 N N . LEU A 1 93 ? -1.932 3.508 4.957 1 98.31 93 LEU A N 1
ATOM 697 C CA . LEU A 1 93 ? -1.301 2.678 3.939 1 98.31 93 LEU A CA 1
ATOM 698 C C . LEU A 1 93 ? -0.211 1.802 4.547 1 98.31 93 LEU A C 1
ATOM 700 O O . LEU A 1 93 ? -0.093 0.623 4.207 1 98.31 93 LEU A O 1
ATOM 704 N N . PHE A 1 94 ? 0.519 2.379 5.441 1 98.5 94 PHE A N 1
ATOM 705 C CA . PHE A 1 94 ? 1.556 1.625 6.137 1 98.5 94 PHE A CA 1
ATOM 706 C C . PHE A 1 94 ? 0.949 0.471 6.926 1 98.5 94 PHE A C 1
ATOM 708 O O . PHE A 1 94 ? 1.477 -0.644 6.91 1 98.5 94 PHE A O 1
ATOM 715 N N . LEU A 1 95 ? -0.141 0.688 7.582 1 98.19 95 LEU A N 1
ATOM 716 C CA . LEU A 1 95 ? -0.83 -0.356 8.336 1 98.19 95 LEU A CA 1
ATOM 717 C C . LEU A 1 95 ? -1.269 -1.489 7.414 1 98.19 95 LEU A C 1
ATOM 719 O O . LEU A 1 95 ? -1.156 -2.664 7.77 1 98.19 95 LEU A O 1
ATOM 723 N N . GLN A 1 96 ? -1.766 -1.16 6.25 1 98.06 96 GLN A N 1
ATOM 724 C CA . GLN A 1 96 ? -2.152 -2.182 5.281 1 98.06 96 GLN A CA 1
ATOM 725 C C . GLN A 1 96 ? -0.944 -3.004 4.84 1 98.06 96 GLN A C 1
ATOM 727 O O . GLN A 1 96 ? -1.047 -4.219 4.664 1 98.06 96 GLN A O 1
ATOM 732 N N . ASP A 1 97 ? 0.151 -2.32 4.637 1 98.44 97 ASP A N 1
ATOM 733 C CA . ASP A 1 97 ? 1.381 -3.025 4.285 1 98.44 97 ASP A CA 1
ATOM 734 C C . ASP A 1 97 ? 1.786 -4.004 5.387 1 98.44 97 ASP A C 1
ATOM 736 O O . ASP A 1 97 ? 2.205 -5.125 5.102 1 98.44 97 ASP A O 1
ATOM 740 N N . LEU A 1 98 ? 1.688 -3.562 6.633 1 98.12 98 LEU A N 1
ATOM 741 C CA . LEU A 1 98 ? 2.041 -4.43 7.75 1 98.12 98 LEU A CA 1
ATOM 742 C C . LEU A 1 98 ? 1.131 -5.656 7.797 1 98.12 98 LEU A C 1
ATOM 744 O O . LEU A 1 98 ? 1.594 -6.766 8.062 1 98.12 98 LEU A O 1
ATOM 748 N N . ARG A 1 99 ? -0.1 -5.445 7.543 1 96.5 99 ARG A N 1
ATOM 749 C CA . ARG A 1 99 ? -1.044 -6.559 7.52 1 96.5 99 ARG A CA 1
ATOM 750 C C . ARG A 1 99 ? -0.674 -7.57 6.441 1 96.5 99 ARG A C 1
ATOM 752 O O . ARG A 1 99 ? -0.694 -8.781 6.68 1 96.5 99 ARG A O 1
ATOM 759 N N . GLN A 1 100 ? -0.388 -7.035 5.289 1 97 100 GLN A N 1
ATOM 760 C CA . GLN A 1 100 ? -0.006 -7.922 4.195 1 97 100 GLN A CA 1
ATOM 761 C C . GLN A 1 100 ? 1.299 -8.648 4.508 1 97 100 GLN A C 1
ATOM 763 O O . GLN A 1 100 ? 1.448 -9.836 4.195 1 97 100 GLN A O 1
ATOM 768 N N . ALA A 1 101 ? 2.236 -7.914 5.094 1 97.19 101 ALA A N 1
ATOM 769 C CA . ALA A 1 101 ? 3.49 -8.555 5.488 1 97.19 101 ALA A CA 1
ATOM 770 C C . ALA A 1 101 ? 3.238 -9.703 6.457 1 97.19 101 ALA A C 1
ATOM 772 O O . ALA A 1 101 ? 3.836 -10.773 6.328 1 97.19 101 ALA A O 1
ATOM 773 N N . GLN A 1 102 ? 2.385 -9.445 7.426 1 94.75 102 GLN A N 1
ATOM 774 C CA . GLN A 1 102 ? 2.047 -10.5 8.383 1 94.75 102 GLN A CA 1
ATOM 775 C C . GLN A 1 102 ? 1.463 -11.719 7.676 1 94.75 102 GLN A C 1
ATOM 777 O O . GLN A 1 102 ? 1.856 -12.852 7.957 1 94.75 102 GLN A O 1
ATOM 782 N N . ARG A 1 103 ? 0.508 -11.477 6.809 1 92.56 103 ARG A N 1
ATOM 783 C CA . ARG A 1 103 ? -0.133 -12.555 6.062 1 92.56 103 ARG A CA 1
ATOM 784 C C . ARG A 1 103 ? 0.891 -13.352 5.262 1 92.56 103 ARG A C 1
ATOM 786 O O . ARG A 1 103 ? 0.923 -14.578 5.332 1 92.56 103 ARG A O 1
ATOM 793 N N . LEU A 1 104 ? 1.798 -12.734 4.539 1 92.81 104 LEU A N 1
ATOM 794 C CA . LEU A 1 104 ? 2.756 -13.398 3.66 1 92.81 104 LEU A CA 1
ATOM 795 C C . LEU A 1 104 ? 3.824 -14.125 4.469 1 92.81 104 LEU A C 1
ATOM 797 O O . LEU A 1 104 ? 4.246 -15.219 4.102 1 92.81 104 LEU A O 1
ATOM 801 N N . CYS A 1 105 ? 4.211 -13.555 5.598 1 90.62 105 CYS A N 1
ATOM 802 C CA . CYS A 1 105 ? 5.195 -14.203 6.453 1 90.62 105 CYS A CA 1
ATOM 803 C C . CYS A 1 105 ? 4.621 -15.469 7.074 1 90.62 105 CYS A C 1
ATOM 805 O O . CYS A 1 105 ? 5.348 -16.438 7.301 1 90.62 105 CYS A O 1
ATOM 807 N N . ARG A 1 106 ? 3.375 -15.391 7.395 1 87.12 106 ARG A N 1
ATOM 808 C CA . ARG A 1 106 ? 2.725 -16.578 7.93 1 87.12 106 ARG A CA 1
ATOM 809 C C . ARG A 1 106 ? 2.623 -17.672 6.871 1 87.12 106 ARG A C 1
ATOM 811 O O . ARG A 1 106 ? 2.822 -18.859 7.164 1 87.12 106 ARG A O 1
ATOM 818 N N . LEU A 1 107 ? 2.344 -17.266 5.66 1 85.88 107 LEU A N 1
ATOM 819 C CA . LEU A 1 107 ? 2.148 -18.234 4.574 1 85.88 107 LEU A CA 1
ATOM 820 C C . LEU A 1 107 ? 3.482 -18.781 4.094 1 85.88 107 LEU A C 1
ATOM 822 O O . LEU A 1 107 ? 3.572 -19.953 3.721 1 85.88 107 LEU A O 1
ATOM 826 N N . PHE A 1 108 ? 4.496 -17.938 4.105 1 88.44 108 PHE A N 1
ATOM 827 C CA . PHE A 1 108 ? 5.805 -18.344 3.604 1 88.44 108 PHE A CA 1
ATOM 828 C C . PHE A 1 108 ? 6.852 -18.281 4.711 1 88.44 108 PHE A C 1
ATOM 830 O O . PHE A 1 108 ? 7.617 -17.312 4.797 1 88.44 108 PHE A O 1
ATOM 837 N N . SER A 1 109 ? 6.859 -19.328 5.625 1 83.06 109 SER A N 1
ATOM 838 C CA . SER A 1 109 ? 7.801 -19.359 6.738 1 83.06 109 SER A CA 1
ATOM 839 C C . SER A 1 109 ? 9.195 -19.75 6.27 1 83.06 109 SER A C 1
ATOM 841 O O . SER A 1 109 ? 9.344 -20.594 5.379 1 83.06 109 SER A O 1
ATOM 843 N N . LEU A 1 110 ? 10.156 -18.922 6.473 1 68.88 110 LEU A N 1
ATOM 844 C CA . LEU A 1 110 ? 11.531 -19.281 6.145 1 68.88 110 LEU A CA 1
ATOM 845 C C . LEU A 1 110 ? 12.008 -20.438 7.012 1 68.88 110 LEU A C 1
ATOM 847 O O . LEU A 1 110 ? 13 -21.094 6.688 1 68.88 110 LEU A O 1
ATOM 851 N N . GLN A 1 111 ? 11.547 -20.547 8.203 1 58.09 111 GLN A N 1
ATOM 852 C CA . GLN A 1 111 ? 12 -21.688 8.984 1 58.09 111 GLN A CA 1
ATOM 853 C C . GLN A 1 111 ? 11.688 -23 8.258 1 58.09 111 GLN A C 1
ATOM 855 O O . GLN A 1 111 ? 10.766 -23.062 7.445 1 58.09 111 GLN A O 1
ATOM 860 N N . GLY A 1 112 ? 12.477 -24.016 7.992 1 48.56 112 GLY A N 1
ATOM 861 C CA . GLY A 1 112 ? 12.531 -25.359 7.418 1 48.56 112 GLY A CA 1
ATOM 862 C C . GLY A 1 112 ? 11.164 -25.984 7.238 1 48.56 112 GLY A C 1
ATOM 863 O O . GLY A 1 112 ? 11.039 -27.047 6.621 1 48.56 112 GLY A O 1
ATOM 864 N N . GLY A 1 113 ? 10.25 -26.078 8.289 1 39.53 113 GLY A N 1
ATOM 865 C CA . GLY A 1 113 ? 9.141 -26.984 8.047 1 39.53 113 GLY A CA 1
ATOM 866 C C . GLY A 1 113 ? 8.133 -26.453 7.051 1 39.53 113 GLY A C 1
ATOM 867 O O . GLY A 1 113 ? 7.867 -25.25 7.012 1 39.53 113 GLY A O 1
ATOM 868 N N . GLY A 1 114 ? 7.965 -26.875 5.844 1 39.59 114 GLY A N 1
ATOM 869 C CA . GLY A 1 114 ? 7.117 -26.828 4.66 1 39.59 114 GLY A CA 1
ATOM 870 C C . GLY A 1 114 ? 5.656 -26.578 4.984 1 39.59 114 GLY A C 1
ATOM 871 O O . GLY A 1 114 ? 4.871 -27.516 5.105 1 39.59 114 GLY A O 1
ATOM 872 N N . ALA A 1 115 ? 5.242 -25.969 6.027 1 37.94 115 ALA A N 1
ATOM 873 C CA . ALA A 1 115 ? 3.812 -26.141 6.277 1 37.94 115 ALA A CA 1
ATOM 874 C C . ALA A 1 115 ? 2.996 -25.844 5.023 1 37.94 115 ALA A C 1
ATOM 876 O O . ALA A 1 115 ? 3.346 -24.953 4.242 1 37.94 115 ALA A O 1
ATOM 877 N N . ALA A 1 116 ? 2.109 -26.844 4.676 1 37.12 116 ALA A N 1
ATOM 878 C CA . ALA A 1 116 ? 1.065 -27.172 3.705 1 37.12 116 ALA A CA 1
ATOM 879 C C . ALA A 1 116 ? 0.05 -26.047 3.596 1 37.12 116 ALA A C 1
ATOM 881 O O . ALA A 1 116 ? -0.674 -25.75 4.551 1 37.12 116 ALA A O 1
ATOM 882 N N . LEU A 1 117 ? 0.344 -24.938 3.004 1 38.69 117 LEU A N 1
ATOM 883 C CA . LEU A 1 117 ? -0.655 -23.906 2.723 1 38.69 117 LEU A CA 1
ATOM 884 C C . LEU A 1 117 ? -2.02 -24.547 2.457 1 38.69 117 LEU A C 1
ATOM 886 O O . LEU A 1 117 ? -3.023 -24.125 3.041 1 38.69 117 LEU A O 1
ATOM 890 N N . LEU A 1 118 ? -2.197 -24.969 1.184 1 37.62 118 LEU A N 1
ATOM 891 C CA . LEU A 1 118 ? -3.451 -24.844 0.448 1 37.62 118 LEU A CA 1
ATOM 892 C C . LEU A 1 118 ? -4.465 -25.875 0.911 1 37.62 118 LEU A C 1
ATOM 894 O O . LEU A 1 118 ? -4.832 -26.781 0.15 1 37.62 118 LEU A O 1
ATOM 898 N N . HIS A 1 119 ? -4.633 -26.281 2.174 1 33.34 119 HIS A N 1
ATOM 899 C CA . HIS A 1 119 ? -5.711 -27.25 2.342 1 33.34 119 HIS A CA 1
ATOM 900 C C . HIS A 1 119 ? -7.055 -26.656 1.927 1 33.34 119 HIS A C 1
ATOM 902 O O . HIS A 1 119 ? -7.465 -25.609 2.439 1 33.34 119 HIS A O 1
ATOM 908 N N . THR A 1 120 ? -7.52 -27.078 0.808 1 31.25 120 THR A N 1
ATOM 909 C CA . THR A 1 120 ? -8.789 -26.859 0.128 1 31.25 120 THR A CA 1
ATOM 910 C C . THR A 1 120 ? -9.961 -27.234 1.039 1 31.25 120 THR A C 1
ATOM 912 O O . THR A 1 120 ? -11.117 -27.203 0.613 1 31.25 120 THR A O 1
ATOM 915 N N . GLY A 1 121 ? -10.078 -28.172 2.016 1 30.48 121 GLY A N 1
ATOM 916 C CA . GLY A 1 121 ? -11.422 -28.719 2.178 1 30.48 121 GLY A CA 1
ATOM 917 C C . GLY A 1 121 ? -12.453 -27.656 2.512 1 30.48 121 GLY A C 1
ATOM 918 O O . GLY A 1 121 ? -12.117 -26.594 3.016 1 30.48 121 GLY A O 1
ATOM 919 N N . LEU A 1 122 ? -13.656 -27.641 1.829 1 28.34 122 LEU A N 1
ATOM 920 C CA . LEU A 1 122 ? -15.039 -27.234 2.039 1 28.34 122 LEU A CA 1
ATOM 921 C C . LEU A 1 122 ? -15.461 -27.469 3.486 1 28.34 122 LEU A C 1
ATOM 923 O O . LEU A 1 122 ? -16.656 -27.422 3.805 1 28.34 122 LEU A O 1
ATOM 927 N N . GLY A 1 123 ? -14.891 -28.469 4.219 1 29.14 123 GLY A N 1
ATOM 928 C CA . GLY A 1 123 ? -15.883 -28.719 5.258 1 29.14 123 GLY A CA 1
ATOM 929 C C . GLY A 1 123 ? -16.328 -27.453 5.957 1 29.14 123 GLY A C 1
ATOM 930 O O . GLY A 1 123 ? -15.711 -26.391 5.809 1 29.14 123 GLY A O 1
ATOM 931 N N . GLY A 1 124 ? -17.375 -27.609 6.781 1 31.66 124 GLY A N 1
ATOM 932 C CA . GLY A 1 124 ? -18.172 -26.828 7.719 1 31.66 124 GLY A CA 1
ATOM 933 C C . GLY A 1 124 ? -17.328 -25.875 8.555 1 31.66 124 GLY A C 1
ATOM 934 O O . GLY A 1 124 ? -16.156 -26.172 8.852 1 31.66 124 GLY A O 1
ATOM 935 N N . ARG A 1 125 ? -17.562 -24.578 8.523 1 33.16 125 ARG A N 1
ATOM 936 C CA . ARG A 1 125 ? -17.172 -23.438 9.328 1 33.16 125 ARG A CA 1
ATOM 937 C C . ARG A 1 125 ? -16.906 -23.844 10.773 1 33.16 125 ARG A C 1
ATOM 939 O O . ARG A 1 125 ? -17.766 -23.672 11.641 1 33.16 125 ARG A O 1
ATOM 946 N N . ARG A 1 126 ? -16.422 -25.219 11.008 1 30.5 126 ARG A N 1
ATOM 947 C CA . ARG A 1 126 ? -16.312 -25.141 12.461 1 30.5 126 ARG A CA 1
ATOM 948 C C . ARG A 1 126 ? -15.219 -24.156 12.875 1 30.5 126 ARG A C 1
ATOM 950 O O . ARG A 1 126 ? -14.266 -23.922 12.133 1 30.5 126 ARG A O 1
ATOM 957 N N . GLY A 1 127 ? -15.242 -23.375 13.992 1 31.78 127 GLY A N 1
ATOM 958 C CA . GLY A 1 127 ? -14.562 -22.328 14.734 1 31.78 127 GLY A CA 1
ATOM 959 C C . GLY A 1 127 ? -13.062 -22.547 14.852 1 31.78 127 GLY A C 1
ATOM 960 O O . GLY A 1 127 ? -12.352 -21.719 15.414 1 31.78 127 GLY A O 1
ATOM 961 N N . GLY A 1 128 ? -12.523 -23.844 14.93 1 32.44 128 GLY A N 1
ATOM 962 C CA . GLY A 1 128 ? -11.172 -23.953 15.453 1 32.44 128 GLY A CA 1
ATOM 963 C C . GLY A 1 128 ? -10.109 -23.766 14.398 1 32.44 128 GLY A C 1
ATOM 964 O O . GLY A 1 128 ? -9.938 -24.625 13.516 1 32.44 128 GLY A O 1
ATOM 965 N N . GLY A 1 129 ? -9.789 -22.766 13.672 1 34.84 129 GLY A N 1
ATOM 966 C CA . GLY A 1 129 ? -8.852 -22.453 12.609 1 34.84 129 GLY A CA 1
ATOM 967 C C . GLY A 1 129 ? -7.457 -23.016 12.859 1 34.84 129 GLY A C 1
ATOM 968 O O . GLY A 1 129 ? -7.09 -23.266 14.008 1 34.84 129 GLY A O 1
ATOM 969 N N . PRO A 1 130 ? -6.914 -23.891 11.914 1 38.44 130 PRO A N 1
ATOM 970 C CA . PRO A 1 130 ? -5.586 -24.422 12.219 1 38.44 130 PRO A CA 1
ATOM 971 C C . PRO A 1 130 ? -4.676 -23.391 12.875 1 38.44 130 PRO A C 1
ATOM 973 O O . PRO A 1 130 ? -4.883 -22.188 12.703 1 38.44 130 PRO A O 1
ATOM 976 N N . GLU A 1 131 ? -4.082 -23.734 13.945 1 40.81 131 GLU A N 1
ATOM 977 C CA . GLU A 1 131 ? -3.137 -22.906 14.703 1 40.81 131 GLU A CA 1
ATOM 978 C C . GLU A 1 131 ? -2.055 -22.328 13.789 1 40.81 131 GLU A C 1
ATOM 980 O O . GLU A 1 131 ? -1.302 -23.078 13.164 1 40.81 131 GLU A O 1
ATOM 985 N N . GLN A 1 132 ? -2.287 -21.391 12.906 1 43.91 132 GLN A N 1
ATOM 986 C CA . GLN A 1 132 ? -1.294 -20.656 12.133 1 43.91 132 GLN A CA 1
ATOM 987 C C . GLN A 1 132 ? 0.002 -20.484 12.922 1 43.91 132 GLN A C 1
ATOM 989 O O . GLN A 1 132 ? -0.026 -20.297 14.141 1 43.91 132 GLN A O 1
ATOM 994 N N . PRO A 1 133 ? 1.181 -21.094 12.414 1 45.84 133 PRO A N 1
ATOM 995 C CA . PRO A 1 133 ? 2.406 -20.828 13.172 1 45.84 133 PRO A CA 1
ATOM 996 C C . PRO A 1 133 ? 2.436 -19.422 13.789 1 45.84 133 PRO A C 1
ATOM 998 O O . PRO A 1 133 ? 1.771 -18.516 13.281 1 45.84 133 PRO A O 1
ATOM 1001 N N . PRO A 1 134 ? 2.92 -19.281 15.008 1 45.88 134 PRO A N 1
ATOM 1002 C CA . PRO A 1 134 ? 2.893 -18 15.711 1 45.88 134 PRO A CA 1
ATOM 1003 C C . PRO A 1 134 ? 3.496 -16.875 14.898 1 45.88 134 PRO A C 1
ATOM 1005 O O . PRO A 1 134 ? 4.512 -17.062 14.219 1 45.88 134 PRO A O 1
ATOM 1008 N N . VAL A 1 135 ? 2.742 -15.938 14.273 1 55.12 135 VAL A N 1
ATOM 1009 C CA . VAL A 1 135 ? 3.09 -14.641 13.703 1 55.12 135 VAL A CA 1
ATOM 1010 C C . VAL A 1 135 ? 4.145 -13.961 14.57 1 55.12 135 VAL A C 1
ATOM 1012 O O . VAL A 1 135 ? 4.059 -13.992 15.805 1 55.12 135 VAL A O 1
ATOM 1015 N N . PRO A 1 136 ? 5.402 -13.742 14.023 1 59 136 PRO A N 1
ATOM 1016 C CA . PRO A 1 136 ? 6.375 -13.07 14.883 1 59 136 PRO A CA 1
ATOM 1017 C C . PRO A 1 136 ? 5.77 -11.914 15.664 1 59 136 PRO A C 1
ATOM 1019 O O . PRO A 1 136 ? 5.035 -11.094 15.102 1 59 136 PRO A O 1
ATOM 1022 N N . PRO A 1 137 ? 5.621 -12.039 16.953 1 61.84 137 PRO A N 1
ATOM 1023 C CA . PRO A 1 137 ? 5.09 -11.023 17.859 1 61.84 137 PRO A CA 1
ATOM 1024 C C . PRO A 1 137 ? 5.438 -9.602 17.422 1 61.84 137 PRO A C 1
ATOM 1026 O O . PRO A 1 137 ? 4.648 -8.672 17.641 1 61.84 137 PRO A O 1
ATOM 1029 N N . CYS A 1 138 ? 6.336 -9.547 16.438 1 85.81 138 CYS A N 1
ATOM 1030 C CA . CYS A 1 138 ? 6.871 -8.227 16.109 1 85.81 138 CYS A CA 1
ATOM 1031 C C . CYS A 1 138 ? 5.938 -7.477 15.172 1 85.81 138 CYS A C 1
ATOM 1033 O O . CYS A 1 138 ? 5.617 -6.312 15.406 1 85.81 138 CYS A O 1
ATOM 1035 N N . LEU A 1 139 ? 5.234 -8.211 14.281 1 92.69 139 LEU A N 1
ATOM 1036 C CA . LEU A 1 139 ? 4.383 -7.512 13.328 1 92.69 139 LEU A CA 1
ATOM 1037 C C . LEU A 1 139 ? 3.068 -7.094 13.977 1 92.69 139 LEU A C 1
ATOM 1039 O O . LEU A 1 139 ? 2.551 -6.012 13.703 1 92.69 139 LEU A O 1
ATOM 1043 N N . GLU A 1 140 ? 2.584 -7.938 14.883 1 92.62 140 GLU A N 1
ATOM 1044 C CA . GLU A 1 140 ? 1.352 -7.605 15.594 1 92.62 140 GLU A CA 1
ATOM 1045 C C . GLU A 1 140 ? 1.534 -6.363 16.469 1 92.62 140 GLU A C 1
ATOM 1047 O O . GLU A 1 140 ? 0.645 -5.516 16.547 1 92.62 140 GLU A O 1
ATOM 1052 N N . GLU A 1 141 ? 2.615 -6.34 17.062 1 93.62 141 GLU A N 1
ATOM 1053 C CA . GLU A 1 141 ? 2.918 -5.184 17.891 1 93.62 141 GLU A CA 1
ATOM 1054 C C . GLU A 1 141 ? 3.053 -3.916 17.047 1 93.62 141 GLU A C 1
ATOM 1056 O O . GLU A 1 141 ? 2.568 -2.852 17.438 1 93.62 141 GLU A O 1
ATOM 1061 N N . GLU A 1 142 ? 3.736 -4.039 15.93 1 94.81 142 GLU A N 1
ATOM 1062 C CA . GLU A 1 142 ? 3.873 -2.902 15.031 1 94.81 142 GLU A CA 1
ATOM 1063 C C . GLU A 1 142 ? 2.51 -2.391 14.578 1 94.81 142 GLU A C 1
ATOM 1065 O O . GLU A 1 142 ? 2.266 -1.182 14.562 1 94.81 142 GLU A O 1
ATOM 1070 N N . MET A 1 143 ? 1.623 -3.299 14.242 1 97.38 143 MET A N 1
ATOM 1071 C CA . MET A 1 143 ? 0.292 -2.928 13.766 1 97.38 143 MET A CA 1
ATOM 1072 C C . MET A 1 143 ? -0.508 -2.25 14.875 1 97.38 143 MET A C 1
ATOM 1074 O O . MET A 1 143 ? -1.188 -1.251 14.633 1 97.38 143 MET A O 1
ATOM 1078 N N . GLU A 1 144 ? -0.41 -2.816 16.078 1 95.75 144 GLU A N 1
ATOM 1079 C CA . GLU A 1 144 ? -1.146 -2.252 17.203 1 95.75 144 GLU A CA 1
ATOM 1080 C C . GLU A 1 144 ? -0.668 -0.84 17.531 1 95.75 144 GLU A C 1
ATOM 1082 O O . GLU A 1 144 ? -1.473 0.032 17.859 1 95.75 144 GLU A O 1
ATOM 1087 N N . GLN A 1 145 ? 0.612 -0.644 17.422 1 94.69 145 GLN A N 1
ATOM 1088 C CA . GLN A 1 145 ? 1.162 0.689 17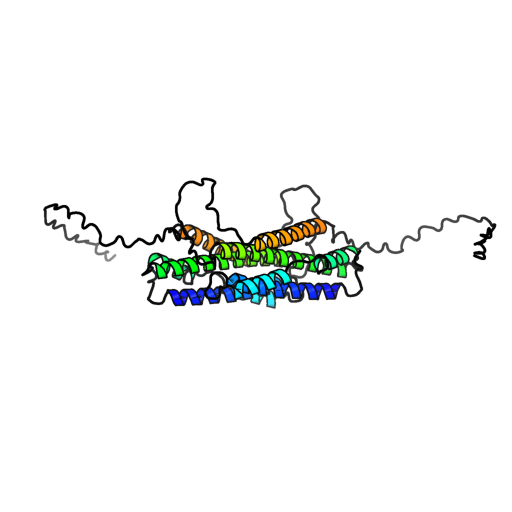.641 1 94.69 145 GLN A CA 1
ATOM 1089 C C . GLN A 1 145 ? 0.608 1.689 16.641 1 94.69 145 GLN A C 1
ATOM 1091 O O . GLN A 1 145 ? 0.205 2.795 17 1 94.69 145 GLN A O 1
ATOM 1096 N N . VAL A 1 146 ? 0.595 1.326 15.344 1 96.75 146 VAL A N 1
ATOM 1097 C CA . VAL A 1 146 ? 0.094 2.209 14.297 1 96.75 146 VAL A CA 1
ATOM 1098 C C . VAL A 1 146 ? -1.407 2.426 14.484 1 96.75 146 VAL A C 1
ATOM 1100 O O . VAL A 1 146 ? -1.899 3.549 14.344 1 96.75 146 VAL A O 1
ATOM 1103 N N . ARG A 1 147 ? -2.158 1.363 14.852 1 96.88 147 ARG A N 1
ATOM 1104 C CA . ARG A 1 147 ? -3.594 1.473 15.086 1 96.88 147 ARG A CA 1
ATOM 1105 C C . ARG A 1 147 ? -3.893 2.439 16.219 1 96.88 147 ARG A C 1
ATOM 1107 O O . ARG A 1 147 ? -4.828 3.238 16.141 1 96.88 147 ARG A O 1
ATOM 1114 N N . ALA A 1 148 ? -3.062 2.346 17.203 1 94.5 148 ALA A N 1
ATOM 1115 C CA . ALA A 1 148 ? -3.252 3.213 18.375 1 94.5 148 ALA A CA 1
ATOM 1116 C C . ALA A 1 148 ? -3.043 4.68 18 1 94.5 148 ALA A C 1
ATOM 1118 O O . ALA A 1 148 ? -3.824 5.543 18.406 1 94.5 148 ALA A O 1
ATOM 1119 N N . VAL A 1 149 ? -2.016 4.871 17.266 1 93.81 149 VAL A N 1
ATOM 1120 C CA . VAL A 1 149 ? -1.73 6.242 16.859 1 93.81 149 VAL A CA 1
ATOM 1121 C C . VAL A 1 149 ? -2.838 6.758 15.938 1 93.81 149 VAL A C 1
ATOM 1123 O O . VAL A 1 149 ? -3.299 7.891 16.094 1 93.81 149 VAL A O 1
ATOM 1126 N N . LEU A 1 150 ? -3.32 5.934 15 1 93.75 150 LEU A N 1
ATOM 1127 C CA . LEU A 1 150 ? -4.395 6.328 14.102 1 93.75 150 LEU A CA 1
ATOM 1128 C C . LEU A 1 150 ? -5.668 6.656 14.875 1 93.75 150 LEU A C 1
ATOM 1130 O O . LEU A 1 150 ? -6.324 7.664 14.609 1 93.75 150 LEU A O 1
ATOM 1134 N N . ALA A 1 151 ? -6.004 5.852 15.828 1 90.81 151 ALA A N 1
ATOM 1135 C CA . ALA A 1 151 ? -7.191 6.078 16.641 1 90.81 151 ALA A CA 1
ATOM 1136 C C . ALA A 1 151 ? -7.074 7.379 17.438 1 90.81 151 ALA A C 1
ATOM 1138 O O . ALA A 1 151 ? -8.031 8.156 17.516 1 90.81 151 ALA A O 1
ATOM 1139 N N . GLU A 1 152 ? -5.926 7.57 17.984 1 86.69 152 GLU A N 1
ATOM 1140 C CA . GLU A 1 152 ? -5.684 8.773 18.766 1 86.69 152 GLU A CA 1
ATOM 1141 C C . GLU A 1 152 ? -5.777 10.031 17.906 1 86.69 152 GLU A C 1
ATOM 1143 O O . GLU A 1 152 ? -6.438 11 18.281 1 86.69 152 GLU A O 1
ATOM 1148 N N . MET A 1 153 ? -5.152 9.953 16.781 1 85.88 153 MET A N 1
ATOM 1149 C CA . MET A 1 153 ? -5.082 11.125 15.914 1 85.88 153 MET A CA 1
ATOM 1150 C C . MET A 1 153 ? -6.43 11.406 15.258 1 85.88 153 MET A C 1
ATOM 1152 O O . MET A 1 153 ? -6.781 12.555 15.023 1 85.88 153 MET A O 1
ATOM 1156 N N . GLU A 1 154 ? -7.203 10.344 14.961 1 81.69 154 GLU A N 1
ATOM 1157 C CA . GLU A 1 154 ? -8.531 10.523 14.375 1 81.69 154 GLU A CA 1
ATOM 1158 C C . GLU A 1 154 ? -9.508 11.109 15.391 1 81.69 154 GLU A C 1
ATOM 1160 O O . GLU A 1 154 ? -10.414 11.859 15.023 1 81.69 154 GLU A O 1
ATOM 1165 N N . SER A 1 155 ? -9.336 10.727 16.578 1 77.88 155 SER A N 1
ATOM 1166 C CA . SER A 1 155 ? -10.203 11.242 17.641 1 77.88 155 SER A CA 1
ATOM 1167 C C . SER A 1 155 ? -9.852 12.688 17.984 1 77.88 155 SER A C 1
ATOM 1169 O O . SER A 1 155 ? -10.695 13.438 18.469 1 77.88 155 SER A O 1
ATOM 1171 N N . THR A 1 156 ? -8.594 13.078 17.922 1 67.75 156 THR A N 1
ATOM 1172 C CA . THR A 1 156 ? -8.141 14.438 18.188 1 67.75 156 THR A CA 1
ATOM 1173 C C . THR A 1 156 ? -8.516 15.359 17.031 1 67.75 156 THR A C 1
ATOM 1175 O O . THR A 1 156 ? -8.781 16.547 17.234 1 67.75 156 THR A O 1
ATOM 1178 N N . ALA A 1 157 ? -8.43 14.938 15.82 1 57.81 157 ALA A N 1
ATOM 1179 C CA . ALA A 1 157 ? -8.844 15.758 14.688 1 57.81 157 ALA A CA 1
ATOM 1180 C C . ALA A 1 157 ? -10.312 16.141 14.797 1 57.81 157 ALA A C 1
ATOM 1182 O O . ALA A 1 157 ? -10.781 17.031 14.086 1 57.81 157 ALA A O 1
ATOM 1183 N N . ASN A 1 158 ? -11.266 15.328 15.391 1 48 158 ASN A N 1
ATOM 1184 C CA . ASN A 1 158 ? -12.602 15.875 15.625 1 48 158 ASN A CA 1
ATOM 1185 C C . ASN A 1 158 ? -12.539 17.203 16.359 1 48 158 ASN A C 1
ATOM 1187 O O . ASN A 1 158 ? -13.539 17.656 16.922 1 48 158 ASN A O 1
ATOM 1191 N N . ILE A 1 159 ? -11.57 18.016 16.828 1 42.97 159 ILE A N 1
ATOM 1192 C CA . ILE A 1 159 ? -11.383 19.453 16.953 1 42.97 159 ILE A CA 1
ATOM 1193 C C . ILE A 1 159 ? -11.75 20.141 15.648 1 42.97 159 ILE A C 1
ATOM 1195 O O . ILE A 1 159 ? -11.227 19.797 14.586 1 42.97 159 ILE A O 1
ATOM 1199 N N . PRO A 1 160 ? -12.828 21.047 15.438 1 40.03 160 PRO A N 1
ATOM 1200 C CA . PRO A 1 160 ? -13.094 21.906 14.273 1 40.03 160 PRO A CA 1
ATOM 1201 C C . PRO A 1 160 ? -11.828 22.547 13.711 1 40.03 160 PRO A C 1
ATOM 1203 O O . PRO A 1 160 ? -11.242 23.422 14.352 1 40.03 160 PRO A O 1
ATOM 1206 N N . LEU A 1 161 ? -10.703 22.234 13.32 1 38.34 161 LEU A N 1
ATOM 1207 C CA . LEU A 1 161 ? -9.805 23.016 12.477 1 38.34 161 LEU A CA 1
ATOM 1208 C C . LEU A 1 161 ? -10.594 23.891 11.516 1 38.34 161 LEU A C 1
ATOM 1210 O O . LEU A 1 161 ? -10.023 24.781 10.875 1 38.34 161 LEU A O 1
ATOM 1214 N N . TRP A 1 162 ? -11.82 23.688 11.125 1 36.25 162 TRP A N 1
ATOM 1215 C CA . TRP A 1 162 ? -12.695 24.688 10.523 1 36.25 162 TRP A CA 1
ATOM 1216 C C . TRP A 1 162 ? -13.109 25.734 11.539 1 36.25 162 TRP A C 1
ATOM 1218 O O . TRP A 1 162 ? -13.609 26.797 11.172 1 36.25 162 TRP A O 1
ATOM 1228 N N . THR A 1 163 ? -13.367 25.359 12.711 1 33.94 163 THR A N 1
ATOM 1229 C CA . THR A 1 163 ? -13.766 26.484 13.562 1 33.94 163 THR A CA 1
ATOM 1230 C C . THR A 1 163 ? -12.641 27.5 13.664 1 33.94 163 THR A C 1
ATOM 1232 O O . THR A 1 163 ? -12.703 28.422 14.477 1 33.94 163 THR A O 1
ATOM 1235 N N . VAL A 1 164 ? -11.453 27.25 12.992 1 32.22 164 VAL A N 1
ATOM 1236 C CA . VAL A 1 164 ? -10.648 28.453 12.836 1 32.22 164 VAL A CA 1
ATOM 1237 C C . VAL A 1 164 ? -11.445 29.5 12.055 1 32.22 164 VAL A C 1
ATOM 1239 O O . VAL A 1 164 ? -11.633 29.359 10.844 1 32.22 164 VAL A O 1
ATOM 1242 N N . GLU A 1 165 ? -12.742 29.625 12.297 1 31.44 165 GLU A N 1
ATOM 1243 C CA . GLU A 1 165 ? -13.383 30.859 11.891 1 31.44 165 GLU A CA 1
ATOM 1244 C C . GLU A 1 165 ? -12.406 32.031 11.938 1 31.44 165 GLU A C 1
ATOM 1246 O O . GLU A 1 165 ? -11.586 32.125 12.859 1 31.44 165 GLU A O 1
ATOM 1251 N N . ALA A 1 166 ? -12.156 32.531 10.664 1 30.47 166 ALA A N 1
ATOM 1252 C CA . ALA A 1 166 ? -11.703 33.906 10.508 1 30.47 166 ALA A CA 1
ATOM 1253 C C . ALA A 1 166 ? -12.375 34.812 11.531 1 30.47 166 ALA A C 1
ATOM 1255 O O . ALA A 1 166 ? -13.586 35.062 11.477 1 30.47 166 ALA A O 1
ATOM 1256 N N . THR A 1 167 ? -12.164 34.531 12.727 1 30.44 167 THR A N 1
ATOM 1257 C CA . THR A 1 167 ? -12.57 35.625 13.602 1 30.44 167 THR A CA 1
ATOM 1258 C C . THR A 1 167 ? -12.367 36.969 12.914 1 30.44 167 THR A C 1
ATOM 1260 O O . THR A 1 167 ? -11.25 37.312 12.523 1 30.44 167 THR A O 1
ATOM 1263 N N . GLN A 1 168 ? -13.273 37.125 11.859 1 27.45 168 GLN A N 1
ATOM 1264 C CA . GLN A 1 168 ? -13.375 38.531 11.414 1 27.45 168 GLN A CA 1
ATOM 1265 C C . GLN A 1 168 ? -12.977 39.5 12.523 1 27.45 168 GLN A C 1
ATOM 1267 O O . GLN A 1 168 ? -13.469 39.375 13.648 1 27.45 168 GLN A O 1
ATOM 1272 N N . ALA A 1 169 ? -11.742 39.875 12.289 1 30.11 169 ALA A N 1
ATOM 1273 C CA . ALA A 1 169 ? -11.398 41.094 12.977 1 30.11 169 ALA A CA 1
ATOM 1274 C C . ALA A 1 169 ? -12.609 42.031 13.102 1 30.11 169 ALA A C 1
ATOM 1276 O O . ALA A 1 169 ? -13.242 42.344 12.094 1 30.11 169 ALA A O 1
ATOM 1277 N N . ALA A 1 170 ? -13.43 41.656 14.141 1 32.75 170 ALA A N 1
ATOM 1278 C CA . ALA A 1 170 ? -14.305 42.75 14.523 1 32.75 170 ALA A CA 1
ATOM 1279 C C . ALA A 1 170 ? -13.672 44.094 14.188 1 32.75 170 ALA A C 1
ATOM 1281 O O . ALA A 1 170 ? -12.516 44.344 14.547 1 32.75 170 ALA A O 1
ATOM 1282 N N . GLY A 1 171 ? -13.906 44.562 13 1 25.45 171 GLY A N 1
ATOM 1283 C CA . GLY A 1 171 ? -13.555 45.938 12.742 1 25.45 171 GLY A CA 1
ATOM 1284 C C . GLY A 1 171 ? -13.648 46.812 13.977 1 25.45 171 GLY A C 1
ATOM 1285 O O . GLY A 1 171 ? -14.32 46.469 14.945 1 25.45 171 GLY A O 1
ATOM 1286 N N . PRO A 1 172 ? -12.539 47.438 14.273 1 32.03 172 PRO A N 1
ATOM 1287 C CA . PRO A 1 172 ? -12.539 48.438 15.352 1 32.03 172 PRO A CA 1
ATOM 1288 C C . PRO A 1 172 ? -13.875 49.156 15.477 1 32.03 172 PRO A C 1
ATOM 1290 O O . PRO A 1 172 ? -13.969 50.188 16.172 1 32.03 172 PRO A O 1
ATOM 1293 N N . GLY A 1 173 ? -14.766 48.562 14.562 1 26.75 173 GLY A N 1
ATOM 1294 C CA . GLY A 1 173 ? -15.617 49.75 14.5 1 26.75 173 GLY A CA 1
ATOM 1295 C C . GLY A 1 173 ? -16.031 50.25 15.867 1 26.75 173 GLY A C 1
ATOM 1296 O O . GLY A 1 173 ? -16 51.469 16.125 1 26.75 173 GLY A O 1
ATOM 1297 N N . GLU A 1 174 ? -17.094 49.5 16.406 1 29.05 174 GLU A N 1
ATOM 1298 C CA . GLU A 1 174 ? -18.031 50.375 17.109 1 29.05 174 GLU A CA 1
ATOM 1299 C C . GLU A 1 174 ? -17.438 50.906 18.406 1 29.05 174 GLU A C 1
ATOM 1301 O O . GLU A 1 174 ? -17.125 50.125 19.312 1 29.05 174 GLU A O 1
ATOM 1306 N N . LEU A 1 175 ? -16.422 51.906 18.25 1 26.92 175 LEU A N 1
ATOM 1307 C CA . LEU A 1 175 ? -16.219 53.031 19.156 1 26.92 175 LEU A CA 1
ATOM 1308 C C . LEU A 1 175 ? -17.469 53.281 20 1 26.92 175 LEU A C 1
ATOM 1310 O O . LEU A 1 175 ? -18.469 53.781 19.484 1 26.92 175 LEU A O 1
ATOM 1314 N N . GLY A 1 176 ? -17.906 52.125 20.625 1 24.8 176 GLY A N 1
ATOM 1315 C CA . GLY A 1 176 ? -18.922 52.469 21.609 1 24.8 176 GLY A CA 1
ATOM 1316 C C . GLY A 1 176 ? -18.672 53.781 22.312 1 24.8 176 GLY A C 1
ATOM 1317 O O . GLY A 1 176 ? -17.531 54.156 22.531 1 24.8 176 GLY A O 1
ATOM 1318 N N . ALA A 1 177 ? -19.641 54.562 22.312 1 27.52 177 ALA A N 1
ATOM 1319 C CA . ALA A 1 177 ? -19.797 55.875 22.938 1 27.52 177 ALA A CA 1
ATOM 1320 C C . ALA A 1 177 ? -19.203 55.906 24.344 1 27.52 177 ALA A C 1
ATOM 1322 O O . ALA A 1 177 ? -19.328 54.906 25.094 1 27.52 177 ALA A O 1
ATOM 1323 N N . ALA A 1 178 ? -18.078 56.812 24.609 1 26.89 178 ALA A N 1
ATOM 1324 C CA . ALA A 1 178 ? -17.297 57.438 25.672 1 26.89 178 ALA A CA 1
ATOM 1325 C C . ALA A 1 178 ? -18.109 57.531 26.953 1 26.89 178 ALA A C 1
ATOM 1327 O O . ALA A 1 178 ? -19.047 58.344 27.047 1 26.89 178 ALA A O 1
ATOM 1328 N N . PRO A 1 179 ? -18.625 56.375 27.531 1 25.17 179 PRO A N 1
ATOM 1329 C CA . PRO A 1 179 ? -19.344 57.094 28.578 1 25.17 179 PRO A CA 1
ATOM 1330 C C . PRO A 1 179 ? -18.438 58.031 29.375 1 25.17 179 PRO A C 1
ATOM 1332 O O . PRO A 1 179 ? -17.219 57.812 29.406 1 25.17 179 PRO A O 1
ATOM 1335 N N . THR A 1 180 ? -18.828 59.125 29.859 1 21.3 180 THR A N 1
ATOM 1336 C CA . THR A 1 180 ? -18.359 60.344 30.516 1 21.3 180 THR A CA 1
ATOM 1337 C C . THR A 1 180 ? -17.781 60.062 31.875 1 21.3 180 THR A C 1
ATOM 1339 O O . THR A 1 180 ? -17.188 60.938 32.531 1 21.3 180 THR A O 1
ATOM 1342 N N . SER A 1 181 ? -17.719 58.75 32.469 1 21.64 181 SER A N 1
ATOM 1343 C CA . SER A 1 181 ? -17.797 59.219 33.844 1 21.64 181 SER A CA 1
ATOM 1344 C C . SER A 1 181 ? -16.484 59.875 34.281 1 21.64 181 SER A C 1
ATOM 1346 O O . SER A 1 181 ? -15.43 59.594 33.688 1 21.64 181 SER A O 1
ATOM 1348 N N . GLN A 1 182 ? -16.547 60.531 35.562 1 20.36 182 GLN A N 1
ATOM 1349 C CA . GLN A 1 182 ? -15.93 61.562 36.344 1 20.36 182 GLN A CA 1
ATOM 1350 C C . GLN A 1 182 ? -14.633 61.094 37 1 20.36 182 GLN A C 1
ATOM 1352 O O . GLN A 1 182 ? -14.375 59.875 37.062 1 20.36 182 GLN A O 1
ATOM 1357 N N . GLY A 1 183 ? -14.242 61.562 38.188 1 19.55 183 GLY A N 1
ATOM 1358 C CA . GLY A 1 183 ? -13.133 62.312 38.781 1 19.55 183 GLY A CA 1
ATOM 1359 C C . GLY A 1 183 ? -12.172 61.438 39.562 1 19.55 183 GLY A C 1
ATOM 1360 O O . GLY A 1 183 ? -10.953 61.594 39.469 1 19.55 183 GLY A O 1
ATOM 1361 N N . THR A 1 184 ? -12.523 60.375 40.562 1 21.39 184 THR A N 1
ATOM 1362 C CA . THR A 1 184 ? -11.906 60.844 41.781 1 21.39 184 THR A CA 1
ATOM 1363 C C . THR A 1 184 ? -10.477 60.312 41.938 1 21.39 184 THR A C 1
ATOM 1365 O O . THR A 1 184 ? -10.094 59.375 41.219 1 21.39 184 THR A O 1
ATOM 1368 N N . GLY A 1 185 ? -9.945 60.094 43.281 1 21.05 185 GLY A N 1
ATOM 1369 C CA . GLY A 1 185 ? -8.844 60.594 44.062 1 21.05 185 GLY A CA 1
ATOM 1370 C C . GLY A 1 185 ? -7.676 59.656 44.156 1 21.05 185 GLY A C 1
ATOM 1371 O O . GLY A 1 185 ? -7.758 58.5 43.688 1 21.05 185 GLY A O 1
ATOM 1372 N N . PRO A 1 186 ? -6.926 59.594 45.406 1 23.61 186 PRO A N 1
ATOM 1373 C CA . PRO A 1 186 ? -5.504 59.875 45.625 1 23.61 186 PRO A CA 1
ATOM 1374 C C . PRO A 1 186 ? -4.66 58.594 45.719 1 23.61 186 PRO A C 1
ATOM 1376 O O . PRO A 1 186 ? -3.654 58.469 45 1 23.61 186 PRO A O 1
ATOM 1379 N N . ARG A 1 187 ? -4.586 57.719 46.906 1 22.48 187 ARG A N 1
ATOM 1380 C CA . ARG A 1 187 ? -3.559 57.969 47.906 1 22.48 187 ARG A CA 1
ATOM 1381 C C . ARG A 1 187 ? -2.457 56.906 47.844 1 22.48 187 ARG A C 1
ATOM 1383 O O . ARG A 1 187 ? -2.59 55.906 47.125 1 22.48 187 ARG A O 1
ATOM 1390 N N . SER A 1 188 ? -2.051 56.188 49.062 1 23.36 188 SER A N 1
ATOM 1391 C CA . SER A 1 188 ? -0.845 56.094 49.875 1 23.36 188 SER A CA 1
ATOM 1392 C C . SER A 1 188 ? -0.117 54.781 49.594 1 23.36 188 SER A C 1
ATOM 1394 O O . SER A 1 188 ? -0.75 53.719 49.438 1 23.36 188 SER A O 1
ATOM 1396 N N . GLY A 1 189 ? 1.218 54.75 49.188 1 23.92 189 GLY A N 1
ATOM 1397 C CA . GLY A 1 189 ? 2.258 53.875 48.625 1 23.92 189 GLY A CA 1
ATOM 1398 C C . GLY A 1 189 ? 2.93 53.031 49.688 1 23.92 189 GLY A C 1
ATOM 1399 O O . GLY A 1 189 ? 3.727 53.5 50.5 1 23.92 189 GLY A O 1
ATOM 1400 N N . PRO A 1 190 ? 2.285 51.969 50.406 1 24.45 190 PRO A N 1
ATOM 1401 C CA . PRO A 1 190 ? 2.951 51.438 51.594 1 24.45 190 PRO A CA 1
ATOM 1402 C C . PRO A 1 190 ? 4.223 50.656 51.25 1 24.45 190 PRO A C 1
ATOM 1404 O O . PRO A 1 190 ? 4.359 50.156 50.156 1 24.45 190 PRO A O 1
ATOM 1407 N N . CYS A 1 191 ? 5.492 50.906 51.938 1 26.38 191 CYS A N 1
ATOM 1408 C CA . CYS A 1 191 ? 6.934 50.688 52 1 26.38 191 CYS A CA 1
ATOM 1409 C C . CYS A 1 191 ? 7.27 49.281 52.406 1 26.38 191 CYS A C 1
ATOM 1411 O O . CYS A 1 191 ? 6.887 48.844 53.5 1 26.38 191 CYS A O 1
ATOM 1413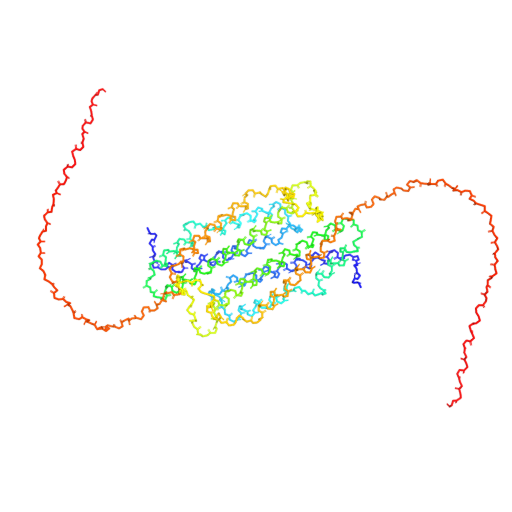 N N . CYS A 1 192 ? 7.34 48.281 51.656 1 23.3 192 CYS A N 1
ATOM 1414 C CA . CYS A 1 192 ? 7.555 46.875 51.969 1 23.3 192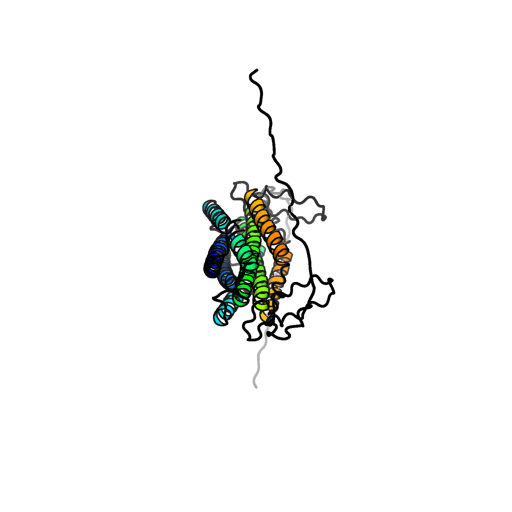 CYS A CA 1
ATOM 1415 C C . CYS A 1 192 ? 8.961 46.656 52.531 1 23.3 192 CYS A C 1
ATOM 1417 O O . CYS A 1 192 ? 9.945 47.031 51.906 1 23.3 192 CYS A O 1
ATOM 1419 N N . ARG A 1 193 ? 9.25 46.531 53.812 1 20.84 193 ARG A N 1
ATOM 1420 C CA . ARG A 1 193 ? 10.367 46.344 54.75 1 20.84 193 ARG A CA 1
ATOM 1421 C C . ARG A 1 193 ? 11.07 45.031 54.5 1 20.84 193 ARG A C 1
ATOM 1423 O O . ARG A 1 193 ? 10.469 43.969 54.656 1 20.84 193 ARG A O 1
ATOM 1430 N N . VAL A 1 194 ? 12.039 44.844 53.531 1 22.64 194 VAL A N 1
ATOM 1431 C CA . VAL A 1 194 ? 12.789 43.625 53.188 1 22.64 194 VAL A CA 1
ATOM 1432 C C . VAL A 1 194 ? 13.828 43.344 54.281 1 22.64 194 VAL A C 1
ATOM 1434 O O . VAL A 1 194 ? 14.812 44.062 54.406 1 22.64 194 VAL A O 1
ATOM 1437 N N . LEU A 1 195 ? 13.633 42.906 55.531 1 22.56 195 LEU A N 1
ATOM 1438 C CA . LEU A 1 195 ? 14.586 42.781 56.625 1 22.56 195 LEU A CA 1
ATOM 1439 C C . LEU A 1 195 ? 15.391 41.469 56.5 1 22.56 195 LEU A C 1
ATOM 1441 O O . LEU A 1 195 ? 16.094 41.094 57.406 1 22.56 195 LEU A O 1
ATOM 1445 N N . CYS A 1 196 ? 15.812 40.875 55.344 1 25.52 196 CYS A N 1
ATOM 1446 C CA . CYS A 1 196 ? 16.234 39.5 55.656 1 25.52 196 CYS A CA 1
ATOM 1447 C C . CYS A 1 196 ? 17.547 39.5 56.438 1 25.52 196 CYS A C 1
ATOM 1449 O O . CYS A 1 196 ? 18.484 40.219 56.094 1 25.52 196 CYS A O 1
ATOM 1451 N N . PRO A 1 197 ? 17.875 38.5 57.438 1 27.11 197 PRO A N 1
ATOM 1452 C CA . PRO A 1 197 ? 18.672 38.375 58.656 1 27.11 197 PRO A CA 1
ATOM 1453 C C . PRO A 1 197 ? 20.094 37.906 58.375 1 27.11 197 PRO A C 1
ATOM 1455 O O . PRO A 1 197 ? 20.375 37.375 57.281 1 27.11 197 PRO A O 1
ATOM 1458 N N . ALA A 1 198 ? 21.172 37.906 59.406 1 31.34 198 ALA A N 1
ATOM 1459 C CA . ALA A 1 198 ? 22.562 38 59.844 1 31.34 198 ALA A CA 1
ATOM 1460 C C . ALA A 1 198 ? 23.234 36.656 59.906 1 31.34 198 ALA A C 1
ATOM 1462 O O . ALA A 1 198 ? 22.906 35.812 60.75 1 31.34 198 ALA A O 1
ATOM 1463 N N . PRO A 1 199 ? 23.406 35.75 58.844 1 30.16 199 PRO A N 1
ATOM 1464 C CA . PRO A 1 199 ? 23.875 34.469 59.344 1 30.16 199 PRO A CA 1
ATOM 1465 C C . PRO A 1 199 ? 25.172 34.562 60.125 1 30.16 199 PRO A C 1
ATOM 1467 O O . PRO A 1 199 ? 26.031 35.375 59.781 1 30.16 199 PRO A O 1
ATOM 1470 N N . GLN A 1 200 ? 25.453 34 61.375 1 24.16 200 GLN A N 1
ATOM 1471 C CA . GLN A 1 200 ? 26.281 33.875 62.562 1 24.16 200 GLN A CA 1
ATOM 1472 C C . GLN A 1 200 ? 27.531 33.062 62.281 1 24.16 200 GLN A C 1
ATOM 1474 O O . GLN A 1 200 ? 27.578 32.281 61.312 1 24.16 200 GLN A O 1
ATOM 1479 N N . ASP A 1 201 ? 28.531 32.719 63.375 1 29.12 201 ASP A N 1
ATOM 1480 C CA . ASP A 1 201 ? 29.844 32.469 64 1 29.12 201 ASP A CA 1
ATOM 1481 C C . ASP A 1 201 ? 30.219 30.984 63.875 1 29.12 201 ASP A C 1
ATOM 1483 O O . ASP A 1 201 ? 31.391 30.641 63.844 1 29.12 201 ASP A O 1
ATOM 1487 N N . LEU A 1 202 ? 29.578 29.719 63.594 1 26.14 202 LEU A N 1
ATOM 1488 C CA . LEU A 1 202 ? 30.281 28.672 64.312 1 26.14 202 LEU A CA 1
ATOM 1489 C C . LEU A 1 202 ? 31.625 28.359 63.656 1 26.14 202 LEU A C 1
ATOM 1491 O O . LEU A 1 202 ? 31.703 28.312 62.438 1 26.14 202 LEU A O 1
ATOM 1495 N N . MET B 1 1 ? -8.445 -23.422 -24.344 1 49.66 1 MET B N 1
ATOM 1496 C CA . MET B 1 1 ? -7.641 -23.562 -23.141 1 49.66 1 MET B CA 1
ATOM 1497 C C . MET B 1 1 ? -6.199 -23.125 -23.391 1 49.66 1 MET B C 1
ATOM 1499 O O . MET B 1 1 ? -5.605 -23.516 -24.406 1 49.66 1 MET B O 1
ATOM 1503 N N . LEU B 1 2 ? -5.906 -21.969 -22.875 1 59.94 2 LEU B N 1
ATOM 1504 C CA . LEU B 1 2 ? -4.535 -21.531 -23.078 1 59.94 2 LEU B CA 1
ATOM 1505 C C . LEU B 1 2 ? -3.545 -22.641 -22.734 1 59.94 2 LEU B C 1
ATOM 1507 O O . LEU B 1 2 ? -3.682 -23.297 -21.703 1 59.94 2 LEU B O 1
ATOM 1511 N N . ARG B 1 3 ? -2.908 -23.078 -23.766 1 68.19 3 ARG B N 1
ATOM 1512 C CA . ARG B 1 3 ? -1.948 -24.172 -23.609 1 68.19 3 ARG B CA 1
ATOM 1513 C C . ARG B 1 3 ? -0.781 -23.75 -22.719 1 68.19 3 ARG B C 1
ATOM 1515 O O . ARG B 1 3 ? -0.142 -22.719 -22.969 1 68.19 3 ARG B O 1
ATOM 1522 N N . TRP B 1 4 ? -0.7 -24.406 -21.5 1 76.56 4 TRP B N 1
ATOM 1523 C CA . TRP B 1 4 ? 0.424 -24.219 -20.594 1 76.56 4 TRP B CA 1
ATOM 1524 C C . TRP B 1 4 ? 1.696 -24.828 -21.172 1 76.56 4 TRP B C 1
ATOM 1526 O O . TRP B 1 4 ? 1.717 -26.016 -21.516 1 76.56 4 TRP B O 1
ATOM 1536 N N . GLU B 1 5 ? 2.57 -24.047 -21.766 1 72.94 5 GLU B N 1
ATOM 1537 C CA . GLU B 1 5 ? 3.783 -24.5 -22.438 1 72.94 5 GLU B CA 1
ATOM 1538 C C . GLU B 1 5 ? 4.922 -24.703 -21.453 1 72.94 5 GLU B C 1
ATOM 1540 O O . GLU B 1 5 ? 4.902 -24.156 -20.344 1 72.94 5 GLU B O 1
ATOM 1545 N N . HIS B 1 6 ? 5.957 -25.438 -21.969 1 70.31 6 HIS B N 1
ATOM 1546 C CA . HIS B 1 6 ? 7.227 -25.562 -21.266 1 70.31 6 HIS B CA 1
ATOM 1547 C C . HIS B 1 6 ? 7.844 -24.188 -21 1 70.31 6 HIS B C 1
ATOM 1549 O O . HIS B 1 6 ? 7.902 -23.344 -21.891 1 70.31 6 HIS B O 1
ATOM 1555 N N . GLY B 1 7 ? 8.016 -23.734 -19.797 1 79.56 7 GLY B N 1
ATOM 1556 C CA . GLY B 1 7 ? 8.586 -22.453 -19.406 1 79.56 7 GLY B CA 1
ATOM 1557 C C . GLY B 1 7 ? 7.551 -21.469 -18.891 1 79.56 7 GLY B C 1
ATOM 1558 O O . GLY B 1 7 ? 7.863 -20.312 -18.609 1 79.56 7 GLY B O 1
ATOM 1559 N N . GLY B 1 8 ? 6.352 -21.938 -18.984 1 90.06 8 GLY B N 1
ATOM 1560 C CA . GLY B 1 8 ? 5.262 -21.094 -18.516 1 90.06 8 GLY B CA 1
ATOM 1561 C C . GLY B 1 8 ? 5.496 -20.531 -17.125 1 90.06 8 GLY B C 1
ATOM 1562 O O . GLY B 1 8 ? 5.172 -19.375 -16.859 1 90.06 8 GLY B O 1
ATOM 1563 N N . LEU B 1 9 ? 6.219 -21.328 -16.375 1 91.94 9 LEU B N 1
ATOM 1564 C CA . LEU B 1 9 ? 6.496 -20.906 -15.008 1 91.94 9 LEU B CA 1
ATOM 1565 C C . LEU B 1 9 ? 7.402 -19.672 -14.992 1 91.94 9 LEU B C 1
ATOM 1567 O O . LEU B 1 9 ? 7.141 -18.719 -14.266 1 91.94 9 LEU B O 1
ATOM 1571 N N . GLY B 1 10 ? 8.484 -19.688 -15.805 1 92.19 10 GLY B N 1
ATOM 1572 C CA . GLY B 1 10 ? 9.398 -18.562 -15.883 1 92.19 10 GLY B CA 1
ATOM 1573 C C . GLY B 1 10 ? 8.719 -17.281 -16.312 1 92.19 10 GLY B C 1
ATOM 1574 O O . GLY B 1 10 ? 9.023 -16.203 -15.797 1 92.19 10 GLY B O 1
ATOM 1575 N N . THR B 1 11 ? 7.805 -17.406 -17.234 1 92.88 11 THR B N 1
ATOM 1576 C CA . THR B 1 11 ? 7.062 -16.25 -17.719 1 92.88 11 THR B CA 1
ATOM 1577 C C . THR B 1 11 ? 6.164 -15.68 -16.625 1 92.88 11 THR B C 1
ATOM 1579 O O . THR B 1 11 ? 6.027 -14.461 -16.5 1 92.88 11 THR B O 1
ATOM 1582 N N . CYS B 1 12 ? 5.598 -16.562 -15.844 1 94.44 12 CYS B N 1
ATOM 1583 C CA . CYS B 1 12 ? 4.734 -16.125 -14.758 1 94.44 12 CYS B CA 1
ATOM 1584 C C . CYS B 1 12 ? 5.543 -15.414 -13.68 1 94.44 12 CYS B C 1
ATOM 1586 O O . CYS B 1 12 ? 5.086 -14.422 -13.102 1 94.44 12 CYS B O 1
ATOM 1588 N N . VAL B 1 13 ? 6.766 -15.93 -13.453 1 95.38 13 VAL B N 1
ATOM 1589 C CA . VAL B 1 13 ? 7.641 -15.312 -12.469 1 95.38 13 VAL B CA 1
ATOM 1590 C C . VAL B 1 13 ? 7.996 -13.891 -12.914 1 95.38 13 VAL B C 1
ATOM 1592 O O . VAL B 1 13 ? 7.93 -12.953 -12.117 1 95.38 13 VAL B O 1
ATOM 1595 N N . ALA B 1 14 ? 8.32 -13.781 -14.164 1 95.38 14 ALA B N 1
ATOM 1596 C CA . ALA B 1 14 ? 8.695 -12.477 -14.703 1 95.38 14 ALA B CA 1
ATOM 1597 C C . ALA B 1 14 ? 7.512 -11.516 -14.68 1 95.38 14 ALA B C 1
ATOM 1599 O O . ALA B 1 14 ? 7.668 -10.328 -14.375 1 95.38 14 ALA B O 1
ATOM 1600 N N . ALA B 1 15 ? 6.352 -11.961 -15.016 1 96.44 15 ALA B N 1
ATOM 1601 C CA . ALA B 1 15 ? 5.152 -11.133 -15.023 1 96.44 15 ALA B CA 1
ATOM 1602 C C . ALA B 1 15 ? 4.797 -10.672 -13.609 1 96.44 15 ALA B C 1
ATOM 1604 O O . ALA B 1 15 ? 4.371 -9.531 -13.414 1 96.44 15 ALA B O 1
ATOM 1605 N N . GLN B 1 16 ? 4.961 -11.555 -12.648 1 97.06 16 GLN B N 1
ATOM 1606 C CA . GLN B 1 16 ? 4.707 -11.203 -11.258 1 97.06 16 GLN B CA 1
ATOM 1607 C C . GLN B 1 16 ? 5.66 -10.102 -10.789 1 97.06 16 GLN B C 1
ATOM 1609 O O . GLN B 1 16 ? 5.242 -9.148 -10.133 1 97.06 16 GLN B O 1
ATOM 1614 N N . ALA B 1 17 ? 6.895 -10.242 -11.133 1 96.75 17 ALA B N 1
ATOM 1615 C CA . ALA B 1 17 ? 7.891 -9.234 -10.766 1 96.75 17 ALA B CA 1
ATOM 1616 C C . ALA B 1 17 ? 7.562 -7.883 -11.391 1 96.75 17 ALA B C 1
ATOM 1618 O O . ALA B 1 17 ? 7.691 -6.844 -10.742 1 96.75 17 ALA B O 1
ATOM 1619 N N . ALA B 1 18 ? 7.137 -7.934 -12.648 1 97 18 ALA B N 1
ATOM 1620 C CA . ALA B 1 18 ? 6.754 -6.707 -13.336 1 97 18 ALA B CA 1
ATOM 1621 C C . ALA B 1 18 ? 5.547 -6.051 -12.672 1 97 18 ALA B C 1
ATOM 1623 O O . ALA B 1 18 ? 5.508 -4.828 -12.508 1 97 18 ALA B O 1
ATOM 1624 N N . LEU B 1 19 ? 4.602 -6.836 -12.266 1 97.81 19 LEU B N 1
ATOM 1625 C CA . LEU B 1 19 ? 3.424 -6.316 -11.578 1 97.81 19 LEU B CA 1
ATOM 1626 C C . LEU B 1 19 ? 3.812 -5.637 -10.266 1 97.81 19 LEU B C 1
ATOM 1628 O O . LEU B 1 19 ? 3.32 -4.551 -9.961 1 97.81 19 LEU B O 1
ATOM 1632 N N . CYS B 1 20 ? 4.715 -6.242 -9.523 1 97.88 20 CYS B N 1
ATOM 1633 C CA . CYS B 1 20 ? 5.152 -5.684 -8.25 1 97.88 20 CYS B CA 1
ATOM 1634 C C . CYS B 1 20 ? 5.852 -4.344 -8.453 1 97.88 20 CYS B C 1
ATOM 1636 O O . CYS B 1 20 ? 5.648 -3.41 -7.676 1 97.88 20 CYS B O 1
ATOM 1638 N N . LYS B 1 21 ? 6.637 -4.289 -9.5 1 97.5 21 LYS B N 1
ATOM 1639 C CA . LYS B 1 21 ? 7.344 -3.043 -9.789 1 97.5 21 LYS B CA 1
ATOM 1640 C C . LYS B 1 21 ? 6.363 -1.923 -10.125 1 97.5 21 LYS B C 1
ATOM 1642 O O . LYS B 1 21 ? 6.488 -0.808 -9.617 1 97.5 21 LYS B O 1
ATOM 1647 N N . VAL B 1 22 ? 5.43 -2.223 -10.938 1 98.12 22 VAL B N 1
ATOM 1648 C CA . VAL B 1 22 ? 4.441 -1.229 -11.344 1 98.12 22 VAL B CA 1
ATOM 1649 C C . VAL B 1 22 ? 3.596 -0.821 -10.133 1 98.12 22 VAL B C 1
ATOM 1651 O O . VAL B 1 22 ? 3.32 0.364 -9.938 1 98.12 22 VAL B O 1
ATOM 1654 N N . ALA B 1 23 ? 3.16 -1.815 -9.32 1 98.19 23 ALA B N 1
ATOM 1655 C CA . ALA B 1 23 ? 2.348 -1.53 -8.1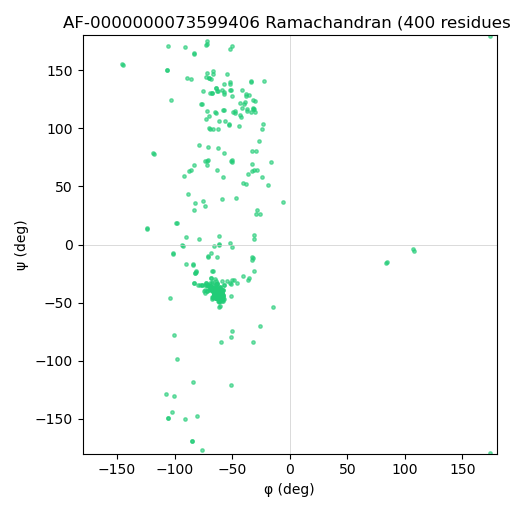41 1 98.19 23 ALA B CA 1
ATOM 1656 C C . ALA B 1 23 ? 3.102 -0.644 -7.156 1 98.19 23 ALA B C 1
ATOM 1658 O O . ALA B 1 23 ? 2.518 0.255 -6.547 1 98.19 23 ALA B O 1
ATOM 1659 N N . ALA B 1 24 ? 4.438 -0.921 -7.012 1 98 24 ALA B N 1
ATOM 1660 C CA . ALA B 1 24 ? 5.254 -0.086 -6.133 1 98 24 ALA B CA 1
ATOM 1661 C C . ALA B 1 24 ? 5.34 1.344 -6.66 1 98 24 ALA B C 1
ATOM 1663 O O . ALA B 1 24 ? 5.281 2.301 -5.887 1 98 24 ALA B O 1
ATOM 1664 N N . GLY B 1 25 ? 5.508 1.453 -7.922 1 97.81 25 GLY B N 1
ATOM 1665 C CA . GLY B 1 25 ? 5.52 2.771 -8.539 1 97.81 25 GLY B CA 1
ATOM 1666 C C . GLY B 1 25 ? 4.207 3.514 -8.375 1 97.81 25 GLY B C 1
ATOM 1667 O O . GLY B 1 25 ? 4.195 4.719 -8.117 1 97.81 25 GLY B O 1
ATOM 1668 N N . HIS B 1 26 ? 3.117 2.844 -8.562 1 98.31 26 HIS B N 1
ATOM 1669 C CA . HIS B 1 26 ? 1.8 3.434 -8.359 1 98.31 26 HIS B CA 1
ATOM 1670 C C . HIS B 1 26 ? 1.64 3.953 -6.938 1 98.31 26 HIS B C 1
ATOM 1672 O O . HIS B 1 26 ? 1.163 5.07 -6.73 1 98.31 26 HIS B O 1
ATOM 1678 N N . ARG B 1 27 ? 2.061 3.17 -5.949 1 98.56 27 ARG B N 1
ATOM 1679 C CA . ARG B 1 27 ? 1.997 3.557 -4.543 1 98.56 27 ARG B CA 1
ATOM 1680 C C . ARG B 1 27 ? 2.77 4.848 -4.297 1 98.56 27 ARG B C 1
ATOM 1682 O O . ARG B 1 27 ? 2.324 5.711 -3.535 1 98.56 27 ARG B O 1
ATOM 1689 N N . GLN B 1 28 ? 3.908 5.023 -4.945 1 98.06 28 GLN B N 1
ATOM 1690 C CA . GLN B 1 28 ? 4.715 6.227 -4.777 1 98.06 28 GLN B CA 1
ATOM 1691 C C . GLN B 1 28 ? 3.945 7.473 -5.207 1 98.06 28 GLN B C 1
ATOM 1693 O O . GLN B 1 28 ? 4.031 8.516 -4.562 1 98.06 28 GLN B O 1
ATOM 1698 N N . LEU B 1 29 ? 3.236 7.273 -6.242 1 98.25 29 LEU B N 1
ATOM 1699 C CA . LEU B 1 29 ? 2.445 8.391 -6.746 1 98.25 29 LEU B CA 1
ATOM 1700 C C . LEU B 1 29 ? 1.262 8.68 -5.824 1 98.25 29 LEU B C 1
ATOM 1702 O O . LEU B 1 29 ? 0.938 9.836 -5.562 1 98.25 29 LEU B O 1
ATOM 1706 N N . VAL B 1 30 ? 0.615 7.641 -5.309 1 98.44 30 VAL B N 1
ATOM 1707 C CA . VAL B 1 30 ? -0.527 7.793 -4.414 1 98.44 30 VAL B CA 1
ATOM 1708 C C . VAL B 1 30 ? -0.104 8.562 -3.162 1 98.44 30 VAL B C 1
ATOM 1710 O O . VAL B 1 30 ? -0.836 9.43 -2.682 1 98.44 30 VAL B O 1
ATOM 1713 N N . LEU B 1 31 ? 1.146 8.32 -2.682 1 98.44 31 LEU B N 1
ATOM 1714 C CA . LEU B 1 31 ? 1.651 8.938 -1.462 1 98.44 31 LEU B CA 1
ATOM 1715 C C . LEU B 1 31 ? 1.913 10.422 -1.677 1 98.44 31 LEU B C 1
ATOM 1717 O O . LEU B 1 31 ? 2.094 11.172 -0.714 1 98.44 31 LEU B O 1
ATOM 1721 N N . GLN B 1 32 ? 1.866 10.844 -2.926 1 97.62 32 GLN B N 1
ATOM 1722 C CA . GLN B 1 32 ? 2.148 12.25 -3.225 1 97.62 32 GLN B CA 1
ATOM 1723 C C . GLN B 1 32 ? 0.859 13.031 -3.451 1 97.62 32 GLN B C 1
ATOM 1725 O O . GLN B 1 32 ? 0.885 14.258 -3.559 1 97.62 32 GLN B O 1
ATOM 1730 N N . LEU B 1 33 ? -0.269 12.336 -3.496 1 96.56 33 LEU B N 1
ATOM 1731 C CA . LEU B 1 33 ? -1.544 13.023 -3.682 1 96.56 33 LEU B CA 1
ATOM 1732 C C . LEU B 1 33 ? -1.843 13.938 -2.5 1 96.56 33 LEU B C 1
ATOM 1734 O O . LEU B 1 33 ? -1.625 13.562 -1.346 1 96.56 33 LEU B O 1
ATOM 1738 N N . GLY B 1 34 ? -2.291 15.188 -2.805 1 94.75 34 GLY B N 1
ATOM 1739 C CA . GLY B 1 34 ? -2.615 16.156 -1.771 1 94.75 34 GLY B CA 1
ATOM 1740 C C . GLY B 1 34 ? -1.404 16.922 -1.268 1 94.75 34 GLY B C 1
ATOM 1741 O O . GLY B 1 34 ? -1.544 17.938 -0.59 1 94.75 34 GLY B O 1
ATOM 1742 N N . GLY B 1 35 ? -0.18 16.375 -1.602 1 93.06 35 GLY B N 1
ATOM 1743 C CA . GLY B 1 35 ? 1.04 17.062 -1.184 1 93.06 35 GLY B CA 1
ATOM 1744 C C . GLY B 1 35 ? 1.476 18.156 -2.141 1 93.06 35 GLY B C 1
ATOM 1745 O O . GLY B 1 35 ? 0.712 18.547 -3.021 1 93.06 35 GLY B O 1
ATOM 1746 N N . SER B 1 36 ? 2.682 18.672 -1.946 1 89.06 36 SER B N 1
ATOM 1747 C CA . SER B 1 36 ? 3.203 19.797 -2.725 1 89.06 36 SER B CA 1
ATOM 1748 C C . SER B 1 36 ? 3.418 19.406 -4.184 1 89.06 36 SER B C 1
ATOM 1750 O O . SER B 1 36 ? 3.396 20.25 -5.07 1 89.06 36 SER B O 1
ATOM 1752 N N . ALA B 1 37 ? 3.57 18.078 -4.363 1 92.75 37 ALA B N 1
ATOM 1753 C CA . ALA B 1 37 ? 3.863 17.594 -5.711 1 92.75 37 ALA B CA 1
ATOM 1754 C C . ALA B 1 37 ? 2.582 17.219 -6.445 1 92.75 37 ALA B C 1
ATOM 1756 O O . ALA B 1 37 ? 2.619 16.859 -7.625 1 92.75 37 ALA B O 1
ATOM 1757 N N . ASP B 1 38 ? 1.46 17.359 -5.762 1 94.5 38 ASP B N 1
ATOM 1758 C CA . ASP B 1 38 ? 0.205 16.953 -6.395 1 94.5 38 ASP B CA 1
ATOM 1759 C C . ASP B 1 38 ? -0.166 17.906 -7.523 1 94.5 38 ASP B C 1
ATOM 1761 O O . ASP B 1 38 ? 0.094 19.109 -7.438 1 94.5 38 ASP B O 1
ATOM 1765 N N . GLY B 1 39 ? -0.732 17.484 -8.625 1 93.75 39 GLY B N 1
ATOM 1766 C CA . GLY B 1 39 ? -1.153 18.219 -9.797 1 93.75 39 GLY B CA 1
ATOM 1767 C C . GLY B 1 39 ? -1.646 17.328 -10.922 1 93.75 39 GLY B C 1
ATOM 1768 O O . GLY B 1 39 ? -1.709 16.109 -10.773 1 93.75 39 GLY B O 1
ATOM 1769 N N . PRO B 1 40 ? -2.018 17.953 -11.969 1 93.75 40 PRO B N 1
ATOM 1770 C CA . PRO B 1 40 ? -2.564 17.188 -13.086 1 93.75 40 PRO B CA 1
ATOM 1771 C C . PRO B 1 40 ? -1.562 16.188 -13.664 1 93.75 40 PRO B C 1
ATOM 1773 O O . PRO B 1 40 ? -1.941 15.086 -14.062 1 93.75 40 PRO B O 1
ATOM 1776 N N . ARG B 1 41 ? -0.277 16.578 -13.711 1 95.88 41 ARG B N 1
ATOM 1777 C CA . ARG B 1 41 ? 0.735 15.688 -14.273 1 95.88 41 ARG B CA 1
ATOM 1778 C C . ARG B 1 41 ? 0.92 14.445 -13.414 1 95.88 41 ARG B C 1
ATOM 1780 O O . ARG B 1 41 ? 1.007 13.328 -13.93 1 95.88 41 ARG B O 1
ATOM 1787 N N . LEU B 1 42 ? 1 14.625 -12.117 1 96.88 42 LEU B N 1
ATOM 1788 C CA . LEU B 1 42 ? 1.126 13.508 -11.188 1 96.88 42 LEU B CA 1
ATOM 1789 C C . LEU B 1 42 ? -0.066 12.562 -11.312 1 96.88 42 LEU B C 1
ATOM 1791 O O . LEU B 1 42 ? 0.104 11.344 -11.352 1 96.88 42 LEU B O 1
ATOM 1795 N N . ARG B 1 43 ? -1.263 13.094 -11.352 1 95.75 43 ARG B N 1
ATOM 1796 C CA . ARG B 1 43 ? -2.48 12.289 -11.398 1 95.75 43 ARG B CA 1
ATOM 1797 C C . ARG B 1 43 ? -2.59 11.547 -12.727 1 95.75 43 ARG B C 1
ATOM 1799 O O . ARG B 1 43 ? -3.09 10.422 -12.766 1 95.75 43 ARG B O 1
ATOM 1806 N N . GLU B 1 44 ? -2.066 12.195 -13.805 1 95.19 44 GLU B N 1
ATOM 1807 C CA . GLU B 1 44 ? -2.014 11.508 -15.094 1 95.19 44 GLU B CA 1
ATOM 1808 C C . GLU B 1 44 ? -1.031 10.336 -15.047 1 95.19 44 GLU B C 1
ATOM 1810 O O . GLU B 1 44 ? -1.329 9.25 -15.547 1 95.19 44 GLU B O 1
ATOM 1815 N N . GLU B 1 45 ? 0.118 10.602 -14.484 1 97.62 45 GLU B N 1
ATOM 1816 C CA . GLU B 1 45 ? 1.099 9.539 -14.32 1 97.62 45 GLU B CA 1
ATOM 1817 C C . GLU B 1 45 ? 0.534 8.391 -13.492 1 97.62 45 GLU B C 1
ATOM 1819 O O . GLU B 1 45 ? 0.75 7.219 -13.812 1 97.62 45 GLU B O 1
ATOM 1824 N N . ARG B 1 46 ? -0.182 8.656 -12.438 1 97.44 46 ARG B N 1
ATOM 1825 C CA . ARG B 1 46 ? -0.814 7.637 -11.602 1 97.44 46 ARG B CA 1
ATOM 1826 C C . ARG B 1 46 ? -1.795 6.797 -12.414 1 97.44 46 ARG B C 1
ATOM 1828 O O . ARG B 1 46 ? -1.831 5.57 -12.273 1 97.44 46 ARG B O 1
ATOM 1835 N N . ARG B 1 47 ? -2.629 7.473 -13.227 1 95.62 47 ARG B N 1
ATOM 1836 C CA . ARG B 1 47 ? -3.586 6.762 -14.07 1 95.62 47 ARG B CA 1
ATOM 1837 C C . ARG B 1 47 ? -2.877 5.801 -15.016 1 95.62 47 ARG B C 1
ATOM 1839 O O . ARG B 1 47 ? -3.344 4.68 -15.234 1 95.62 47 ARG B O 1
ATOM 1846 N N . GLY B 1 48 ? -1.761 6.266 -15.539 1 96.19 48 GLY B N 1
ATOM 1847 C CA . GLY B 1 48 ? -0.978 5.398 -16.406 1 96.19 48 GLY B CA 1
ATOM 1848 C C . GLY B 1 48 ? -0.476 4.152 -15.703 1 96.19 48 GLY B C 1
ATOM 1849 O O . GLY B 1 48 ? -0.593 3.045 -16.234 1 96.19 48 GLY B O 1
ATOM 1850 N N . LYS B 1 49 ? 0.114 4.301 -14.523 1 97.25 49 LYS B N 1
ATOM 1851 C CA . LYS B 1 49 ? 0.594 3.156 -13.758 1 97.25 49 LYS B CA 1
ATOM 1852 C C . LYS B 1 49 ? -0.561 2.248 -13.344 1 97.25 49 LYS B C 1
ATOM 1854 O O . LYS B 1 49 ? -0.405 1.027 -13.281 1 97.25 49 LYS B O 1
ATOM 1859 N N . SER B 1 50 ? -1.741 2.893 -13.062 1 96.88 50 SER B N 1
ATOM 1860 C CA . SER B 1 50 ? -2.93 2.109 -12.742 1 96.88 50 SER B CA 1
ATOM 1861 C C . SER B 1 50 ? -3.332 1.208 -13.898 1 96.88 50 SER B C 1
ATOM 1863 O O . SER B 1 50 ? -3.619 0.025 -13.703 1 96.88 50 SER B O 1
ATOM 1865 N N . ALA B 1 51 ? -3.299 1.742 -15.055 1 95.19 51 ALA B N 1
ATOM 1866 C CA . ALA B 1 51 ? -3.648 0.97 -16.25 1 95.19 51 ALA B CA 1
ATOM 1867 C C . ALA B 1 51 ? -2.658 -0.17 -16.469 1 95.19 51 ALA B C 1
ATOM 1869 O O . ALA B 1 51 ? -3.047 -1.266 -16.875 1 95.19 51 ALA B O 1
ATOM 1870 N N . GLU B 1 52 ? -1.415 0.111 -16.188 1 96.19 52 GLU B N 1
ATOM 1871 C CA . GLU B 1 52 ? -0.373 -0.896 -16.344 1 96.19 52 GLU B CA 1
ATOM 1872 C C . GLU B 1 52 ? -0.525 -2.023 -15.336 1 96.19 52 GLU B C 1
ATOM 1874 O O . GLU B 1 52 ? -0.264 -3.188 -15.648 1 96.19 52 GLU B O 1
ATOM 1879 N N . ALA B 1 53 ? -0.952 -1.711 -14.117 1 96.81 53 ALA B N 1
ATOM 1880 C CA . ALA B 1 53 ? -1.046 -2.68 -13.031 1 96.81 53 ALA B CA 1
ATOM 1881 C C . ALA B 1 53 ? -2.359 -3.453 -13.094 1 96.81 53 ALA B C 1
ATOM 1883 O O . ALA B 1 53 ? -2.504 -4.5 -12.461 1 96.81 53 ALA B O 1
ATOM 1884 N N . ALA B 1 54 ? -3.352 -2.951 -13.828 1 95.12 54 ALA B N 1
ATOM 1885 C CA . ALA B 1 54 ? -4.68 -3.559 -13.898 1 95.12 54 ALA B CA 1
ATOM 1886 C C . ALA B 1 54 ? -4.609 -4.965 -14.492 1 95.12 54 ALA B C 1
ATOM 1888 O O . ALA B 1 54 ? -3.947 -5.184 -15.508 1 95.12 54 ALA B O 1
ATOM 1889 N N . PRO B 1 55 ? -5.262 -5.875 -13.82 1 93.19 55 PRO B N 1
ATOM 1890 C CA . PRO B 1 55 ? -5.234 -7.246 -14.328 1 93.19 55 PRO B CA 1
ATOM 1891 C C . PRO B 1 55 ? -5.977 -7.395 -15.656 1 93.19 55 PRO B C 1
ATOM 1893 O O . PRO B 1 55 ? -7.117 -6.945 -15.789 1 93.19 55 PRO B O 1
ATOM 1896 N N . ARG B 1 56 ? -5.254 -8.016 -16.516 1 91.44 56 ARG B N 1
ATOM 1897 C CA . ARG B 1 56 ? -5.824 -8.258 -17.828 1 91.44 56 ARG B CA 1
ATOM 1898 C C . ARG B 1 56 ? -6.203 -9.719 -18.016 1 91.44 56 ARG B C 1
ATOM 1900 O O . ARG B 1 56 ? -5.539 -10.609 -17.469 1 91.44 56 ARG B O 1
ATOM 1907 N N . PRO B 1 57 ? -7.238 -10.016 -18.828 1 88.62 57 PRO B N 1
ATOM 1908 C CA . PRO B 1 57 ? -7.684 -11.398 -19.016 1 88.62 57 PRO B CA 1
ATOM 1909 C C . PRO B 1 57 ? -6.613 -12.281 -19.656 1 88.62 57 PRO B C 1
ATOM 1911 O O . PRO B 1 57 ? -6.535 -13.477 -19.359 1 88.62 57 PRO B O 1
ATOM 1914 N N . THR B 1 58 ? -5.805 -11.75 -20.531 1 83.25 58 THR B N 1
ATOM 1915 C CA . THR B 1 58 ? -4.797 -12.555 -21.203 1 83.25 58 THR B CA 1
ATOM 1916 C C . THR B 1 58 ? -3.438 -12.406 -20.531 1 83.25 58 THR B C 1
ATOM 1918 O O . THR B 1 58 ? -2.418 -12.82 -21.094 1 83.25 58 THR B O 1
ATOM 1921 N N . GLY B 1 59 ? -3.379 -11.945 -19.328 1 90.12 59 GLY B N 1
ATOM 1922 C CA . GLY B 1 59 ? -2.107 -11.719 -18.656 1 90.12 59 GLY B CA 1
ATOM 1923 C C . GLY B 1 59 ? -1.802 -12.758 -17.594 1 90.12 59 GLY B C 1
ATOM 1924 O O . GLY B 1 59 ? -2.053 -13.945 -17.797 1 90.12 59 GLY B O 1
ATOM 1925 N N . LEU B 1 60 ? -1.105 -12.344 -16.594 1 93.25 60 LEU B N 1
ATOM 1926 C CA . LEU B 1 60 ? -0.628 -13.211 -15.523 1 93.25 60 LEU B CA 1
ATOM 1927 C C . LEU B 1 60 ? -1.773 -14.023 -14.93 1 93.25 60 LEU B C 1
ATOM 1929 O O . LEU B 1 60 ? -1.594 -15.195 -14.586 1 93.25 60 LEU B O 1
ATOM 1933 N N . ARG B 1 61 ? -2.941 -13.438 -14.914 1 91.25 61 ARG B N 1
ATOM 1934 C CA . ARG B 1 61 ? -4.117 -14.109 -14.367 1 91.25 61 ARG B CA 1
ATOM 1935 C C . ARG B 1 61 ? -4.426 -15.383 -15.141 1 91.25 61 ARG B C 1
ATOM 1937 O O . ARG B 1 61 ? -4.523 -16.469 -14.555 1 91.25 61 ARG B O 1
ATOM 1944 N N . SER B 1 62 ? -4.551 -15.297 -16.391 1 90.44 62 SER B N 1
ATOM 1945 C CA . SER B 1 62 ? -4.895 -16.438 -17.234 1 90.44 62 SER B CA 1
ATOM 1946 C C . SER B 1 62 ? -3.758 -17.453 -17.266 1 90.44 62 SER B C 1
ATOM 1948 O O . SER B 1 62 ? -4 -18.672 -17.312 1 90.44 62 SER B O 1
ATOM 1950 N N . ALA B 1 63 ? -2.576 -16.953 -17.312 1 92.19 63 ALA B N 1
ATOM 1951 C CA . ALA B 1 63 ? -1.419 -17.844 -17.328 1 92.19 63 ALA B CA 1
ATOM 1952 C C . ALA B 1 63 ? -1.355 -18.688 -16.062 1 92.19 63 ALA B C 1
ATOM 1954 O O . ALA B 1 63 ? -1.081 -19.891 -16.109 1 92.19 63 ALA B O 1
ATOM 1955 N N . LEU B 1 64 ? -1.61 -18.094 -14.938 1 91.81 64 LEU B N 1
ATOM 1956 C CA . LEU B 1 64 ? -1.577 -18.812 -13.664 1 91.81 64 LEU B CA 1
ATOM 1957 C C . LEU B 1 64 ? -2.699 -19.844 -13.594 1 91.81 64 LEU B C 1
ATOM 1959 O O . LEU B 1 64 ? -2.484 -20.969 -13.133 1 91.81 64 LEU B O 1
ATOM 1963 N N . LEU B 1 65 ? -3.855 -19.453 -14.094 1 88.25 65 LEU B N 1
ATOM 1964 C CA . LEU B 1 65 ? -4.977 -20.391 -14.102 1 88.25 65 LEU B CA 1
ATOM 1965 C C . LEU B 1 65 ? -4.668 -21.594 -14.984 1 88.25 65 LEU B C 1
ATOM 1967 O O . LEU B 1 65 ? -4.891 -22.734 -14.578 1 88.25 65 LEU B O 1
ATOM 1971 N N . ALA B 1 66 ? -4.141 -21.328 -16.141 1 88.69 66 ALA B N 1
ATOM 1972 C CA . ALA B 1 66 ? -3.779 -22.406 -17.047 1 88.69 66 ALA B CA 1
ATOM 1973 C C . ALA B 1 66 ? -2.693 -23.297 -16.453 1 88.69 66 ALA B C 1
ATOM 1975 O O . ALA B 1 66 ? -2.771 -24.531 -16.531 1 88.69 66 ALA B O 1
ATOM 1976 N N . GLY B 1 67 ? -1.71 -22.672 -15.914 1 89.19 67 GLY B N 1
ATOM 1977 C CA . GLY B 1 67 ? -0.629 -23.422 -15.289 1 89.19 67 GLY B CA 1
ATOM 1978 C C . GLY B 1 67 ? -1.095 -24.312 -14.148 1 89.19 67 GLY B C 1
ATOM 1979 O O . GLY B 1 67 ? -0.654 -25.453 -14.031 1 89.19 67 GLY B O 1
ATOM 1980 N N . LEU B 1 68 ? -1.993 -23.828 -13.289 1 86.75 68 LEU B N 1
ATOM 1981 C CA . LEU B 1 68 ? -2.479 -24.578 -12.141 1 86.75 68 LEU B CA 1
ATOM 1982 C C . LEU B 1 68 ? -3.326 -25.766 -12.594 1 86.75 68 LEU B C 1
ATOM 1984 O O . LEU B 1 68 ? -3.348 -26.812 -11.93 1 86.75 68 LEU B O 1
ATOM 1988 N N . GLN B 1 69 ? -3.988 -25.688 -13.727 1 84.62 69 GLN B N 1
ATOM 1989 C CA . GLN B 1 69 ? -4.816 -26.76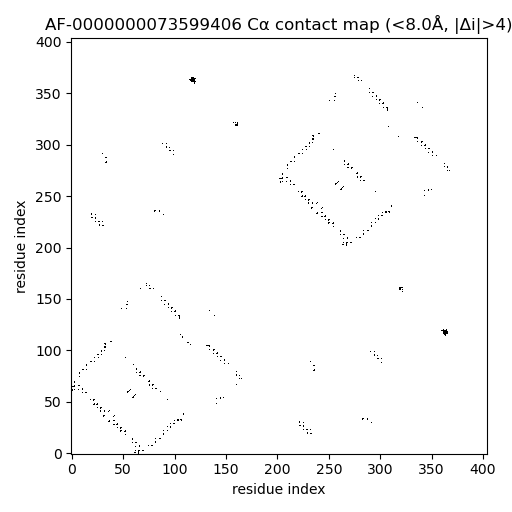6 -14.258 1 84.62 69 GLN B CA 1
ATOM 1990 C C . GLN B 1 69 ? -3.965 -27.812 -14.977 1 84.62 69 GLN B C 1
ATOM 1992 O O . GLN B 1 69 ? -4.332 -28.984 -15.031 1 84.62 69 GLN B O 1
ATOM 1997 N N . GLN B 1 70 ? -2.77 -27.406 -15.453 1 85.31 70 GLN B N 1
ATOM 1998 C CA . GLN B 1 70 ? -2.012 -28.266 -16.344 1 85.31 70 GLN B CA 1
ATOM 1999 C C . GLN B 1 70 ? -0.615 -28.547 -15.797 1 85.31 70 GLN B C 1
ATOM 2001 O O . GLN B 1 70 ? 0.265 -29.016 -16.531 1 85.31 70 GLN B O 1
ATOM 2006 N N . ALA B 1 71 ? -0.429 -28.25 -14.578 1 86.5 71 ALA B N 1
ATOM 2007 C CA . ALA B 1 71 ? 0.907 -28.406 -14.008 1 86.5 71 ALA B CA 1
ATOM 2008 C C . ALA B 1 71 ? 1.459 -29.797 -14.281 1 86.5 71 ALA B C 1
ATOM 2010 O O . ALA B 1 71 ? 0.76 -30.797 -14.094 1 86.5 71 ALA B O 1
ATOM 2011 N N . ALA B 1 72 ? 2.676 -29.859 -14.719 1 86 72 ALA B N 1
ATOM 2012 C CA . ALA B 1 72 ? 3.295 -31.109 -15.148 1 86 72 ALA B CA 1
ATOM 2013 C C . ALA B 1 72 ? 3.828 -31.906 -13.953 1 86 72 ALA B C 1
ATOM 2015 O O . ALA B 1 72 ? 4.066 -33.094 -14.055 1 86 72 ALA B O 1
ATOM 2016 N N . SER B 1 73 ? 4.129 -31.25 -12.883 1 87.38 73 SER B N 1
ATOM 2017 C CA . SER B 1 73 ? 4.711 -31.875 -11.695 1 87.38 73 SER B CA 1
ATOM 2018 C C . SER B 1 73 ? 4.207 -31.219 -10.414 1 87.38 73 SER B C 1
ATOM 2020 O O . SER B 1 73 ? 3.719 -30.094 -10.445 1 87.38 73 SER B O 1
ATOM 2022 N N . PRO B 1 74 ? 4.27 -32.062 -9.375 1 85.44 74 PRO B N 1
ATOM 2023 C CA . PRO B 1 74 ? 3.902 -31.453 -8.086 1 85.44 74 PRO B CA 1
ATOM 2024 C C . PRO B 1 74 ? 4.754 -30.234 -7.738 1 85.44 74 PRO B C 1
ATOM 2026 O O . PRO B 1 74 ? 4.262 -29.297 -7.113 1 85.44 74 PRO B O 1
ATOM 2029 N N . GLU B 1 75 ? 6.055 -30.297 -8.148 1 86.19 75 GLU B N 1
ATOM 2030 C CA . GLU B 1 75 ? 6.941 -29.172 -7.875 1 86.19 75 GLU B CA 1
ATOM 2031 C C . GLU B 1 75 ? 6.504 -27.922 -8.633 1 86.19 75 GLU B C 1
ATOM 2033 O O . GLU B 1 75 ? 6.469 -26.828 -8.07 1 86.19 75 GLU B O 1
ATOM 2038 N N . GLU B 1 76 ? 6.164 -28.125 -9.82 1 87.94 76 GLU B N 1
ATOM 2039 C CA . GLU B 1 76 ? 5.688 -27 -10.625 1 87.94 76 GLU B CA 1
ATOM 2040 C C . GLU B 1 76 ? 4.379 -26.438 -10.07 1 87.94 76 GLU B C 1
ATOM 2042 O O . GLU B 1 76 ? 4.176 -25.219 -10.047 1 87.94 76 GLU B O 1
ATOM 2047 N N . ARG B 1 77 ? 3.518 -27.328 -9.641 1 87 77 ARG B N 1
ATOM 2048 C CA . ARG B 1 77 ? 2.242 -26.906 -9.07 1 87 77 ARG B CA 1
ATOM 2049 C C . ARG B 1 77 ? 2.453 -26.062 -7.82 1 87 77 ARG B C 1
ATOM 2051 O O . ARG B 1 77 ? 1.793 -25.031 -7.641 1 87 77 ARG B O 1
ATOM 2058 N N . ARG B 1 78 ? 3.354 -26.484 -7.008 1 87 78 ARG B N 1
ATOM 2059 C CA . ARG B 1 78 ? 3.646 -25.75 -5.789 1 87 78 ARG B CA 1
ATOM 2060 C C . ARG B 1 78 ? 4.133 -24.344 -6.113 1 87 78 ARG B C 1
ATOM 2062 O O . ARG B 1 78 ? 3.73 -23.375 -5.461 1 87 78 ARG B O 1
ATOM 2069 N N . GLU B 1 79 ? 4.945 -24.203 -7.117 1 90.12 79 GLU B N 1
ATOM 2070 C CA . GLU B 1 79 ? 5.469 -22.891 -7.516 1 90.12 79 GLU B CA 1
ATOM 2071 C C . GLU B 1 79 ? 4.363 -22.016 -8.094 1 90.12 79 GLU B C 1
ATOM 2073 O O . GLU B 1 79 ? 4.336 -20.812 -7.84 1 90.12 79 GLU B O 1
ATOM 2078 N N . LEU B 1 80 ? 3.5 -22.688 -8.789 1 90.75 80 LEU B N 1
ATOM 2079 C CA . LEU B 1 80 ? 2.4 -21.922 -9.383 1 90.75 80 LEU B CA 1
ATOM 2080 C C . LEU B 1 80 ? 1.426 -21.453 -8.305 1 90.75 80 LEU B C 1
ATOM 2082 O O . LEU B 1 80 ? 0.892 -20.344 -8.391 1 90.75 80 LEU B O 1
ATOM 2086 N N . GLU B 1 81 ? 1.231 -22.219 -7.332 1 89.31 81 GLU B N 1
ATOM 2087 C CA . GLU B 1 81 ? 0.388 -21.828 -6.207 1 89.31 81 GLU B CA 1
ATOM 2088 C C . GLU B 1 81 ? 1 -20.656 -5.441 1 89.31 81 GLU B C 1
ATOM 2090 O O . GLU B 1 81 ? 0.286 -19.75 -5.008 1 89.31 81 GLU B O 1
ATOM 2095 N N . ARG B 1 82 ? 2.244 -20.734 -5.281 1 90.69 82 ARG B N 1
ATOM 2096 C CA . ARG B 1 82 ? 2.963 -19.625 -4.652 1 90.69 82 ARG B CA 1
ATOM 2097 C C . ARG B 1 82 ? 2.775 -18.344 -5.438 1 90.69 82 ARG B C 1
ATOM 2099 O O . ARG B 1 82 ? 2.455 -17.297 -4.859 1 90.69 82 ARG B O 1
ATOM 2106 N N . LEU B 1 83 ? 2.934 -18.469 -6.711 1 93.5 83 LEU B N 1
ATOM 2107 C CA . LEU B 1 83 ? 2.775 -17.297 -7.566 1 93.5 83 LEU B CA 1
ATOM 2108 C C . LEU B 1 83 ? 1.337 -16.797 -7.531 1 93.5 83 LEU B C 1
ATOM 2110 O O . LEU B 1 83 ? 1.097 -15.594 -7.625 1 93.5 83 LEU B O 1
ATOM 2114 N N . TRP B 1 84 ? 0.478 -17.797 -7.414 1 92.81 84 TRP B N 1
ATOM 2115 C CA . TRP B 1 84 ? -0.931 -17.422 -7.309 1 92.81 84 TRP B CA 1
ATOM 2116 C C . TRP B 1 84 ? -1.178 -16.562 -6.082 1 92.81 84 TRP B C 1
ATOM 2118 O O . TRP B 1 84 ? -1.824 -15.508 -6.176 1 92.81 84 TRP B O 1
ATOM 2128 N N . VAL B 1 85 ? -0.68 -16.875 -4.957 1 92 85 VAL B N 1
ATOM 2129 C CA . VAL B 1 85 ? -0.83 -16.125 -3.715 1 92 85 VAL B CA 1
ATOM 2130 C C . VAL B 1 85 ? -0.187 -14.75 -3.859 1 92 85 VAL B C 1
ATOM 2132 O O . VAL B 1 85 ? -0.761 -13.742 -3.438 1 92 85 VAL B O 1
ATOM 2135 N N . LEU B 1 86 ? 0.978 -14.742 -4.449 1 94.62 86 LEU B N 1
ATOM 2136 C CA . LEU B 1 86 ? 1.693 -13.484 -4.613 1 94.62 86 LEU B CA 1
ATOM 2137 C C . LEU B 1 86 ? 0.934 -12.539 -5.539 1 94.62 86 LEU B C 1
ATOM 2139 O O . LEU B 1 86 ? 0.887 -11.328 -5.305 1 94.62 86 LEU B O 1
ATOM 2143 N N . PHE B 1 87 ? 0.389 -13.141 -6.539 1 95.75 87 PHE B N 1
ATOM 2144 C CA . PHE B 1 87 ? -0.414 -12.359 -7.473 1 95.75 87 PHE B CA 1
ATOM 2145 C C . PHE B 1 87 ? -1.615 -11.742 -6.77 1 95.75 87 PHE B C 1
ATOM 2147 O O . PHE B 1 87 ? -1.851 -10.539 -6.883 1 95.75 87 PHE B O 1
ATOM 2154 N N . LEU B 1 88 ? -2.361 -12.445 -6.031 1 94.12 88 LEU B N 1
ATOM 2155 C CA . LEU B 1 88 ? -3.527 -11.953 -5.309 1 94.12 88 LEU B CA 1
ATOM 2156 C C . LEU B 1 88 ? -3.121 -10.906 -4.273 1 94.12 88 LEU B C 1
ATOM 2158 O O . LEU B 1 88 ? -3.805 -9.891 -4.109 1 94.12 88 LEU B O 1
ATOM 2162 N N . SER B 1 89 ? -2.041 -11.18 -3.605 1 94.88 89 SER B N 1
ATOM 2163 C CA . SER B 1 89 ? -1.557 -10.242 -2.6 1 94.88 89 SER B CA 1
ATOM 2164 C C . SER B 1 89 ? -1.224 -8.891 -3.221 1 94.88 89 SER B C 1
ATOM 2166 O O . SER B 1 89 ? -1.555 -7.844 -2.658 1 94.88 89 SER B O 1
ATOM 2168 N N . ALA B 1 90 ? -0.545 -8.922 -4.344 1 97.31 90 ALA B N 1
ATOM 2169 C CA . ALA B 1 90 ? -0.211 -7.68 -5.035 1 97.31 90 ALA B CA 1
ATOM 2170 C C . ALA B 1 90 ? -1.472 -6.938 -5.465 1 97.31 90 ALA B C 1
ATOM 2172 O O . ALA B 1 90 ? -1.542 -5.711 -5.359 1 97.31 90 ALA B O 1
ATOM 2173 N N . LEU B 1 91 ? -2.482 -7.668 -5.926 1 97.19 91 LEU B N 1
ATOM 2174 C CA . LEU B 1 91 ? -3.734 -7.047 -6.344 1 97.19 91 LEU B CA 1
ATOM 2175 C C . LEU B 1 91 ? -4.465 -6.445 -5.148 1 97.19 91 LEU B C 1
ATOM 2177 O O . LEU B 1 91 ? -5.074 -5.379 -5.258 1 97.19 91 LEU B O 1
ATOM 2181 N N . GLU B 1 92 ? -4.434 -7.121 -4.059 1 96.56 92 GLU B N 1
ATOM 2182 C CA . GLU B 1 92 ? -5.062 -6.59 -2.852 1 96.56 92 GLU B CA 1
ATOM 2183 C C . GLU B 1 92 ? -4.418 -5.273 -2.428 1 96.56 92 GLU B C 1
ATOM 2185 O O . GLU B 1 92 ? -5.117 -4.32 -2.074 1 96.56 92 GLU B O 1
ATOM 2190 N N . LEU B 1 93 ? -3.086 -5.27 -2.467 1 98.12 93 LEU B N 1
ATOM 2191 C CA . LEU B 1 93 ? -2.373 -4.043 -2.127 1 98.12 93 LEU B CA 1
ATOM 2192 C C . LEU B 1 93 ? -2.691 -2.938 -3.125 1 98.12 93 LEU B C 1
ATOM 2194 O O . LEU B 1 93 ? -2.893 -1.783 -2.738 1 98.12 93 LEU B O 1
ATOM 2198 N N . PHE B 1 94 ? -2.768 -3.328 -4.355 1 98.5 94 PHE B N 1
ATOM 2199 C CA . PHE B 1 94 ? -3.121 -2.373 -5.398 1 98.5 94 PHE B CA 1
ATOM 2200 C C . PHE B 1 94 ? -4.52 -1.815 -5.168 1 98.5 94 PHE B C 1
ATOM 2202 O O . PHE B 1 94 ? -4.746 -0.611 -5.309 1 98.5 94 PHE B O 1
ATOM 2209 N N . LEU B 1 95 ? -5.426 -2.619 -4.801 1 98.19 95 LEU B N 1
ATOM 2210 C CA . LEU B 1 95 ? -6.785 -2.184 -4.512 1 98.19 95 LEU B CA 1
ATOM 2211 C C . LEU B 1 95 ? -6.805 -1.184 -3.359 1 98.19 95 LEU B C 1
ATOM 2213 O O . LEU B 1 95 ? -7.539 -0.193 -3.404 1 98.19 95 LEU B O 1
ATOM 2217 N N . GLN B 1 96 ? -6.035 -1.438 -2.332 1 98.06 96 GLN B N 1
ATOM 2218 C CA . GLN B 1 96 ? -5.941 -0.502 -1.218 1 98.06 96 GLN B CA 1
ATOM 2219 C C . GLN B 1 96 ? -5.387 0.844 -1.675 1 98.06 96 GLN B C 1
ATOM 2221 O O . GLN B 1 96 ? -5.84 1.896 -1.219 1 98.06 96 GLN B O 1
ATOM 2226 N N . ASP B 1 97 ? -4.402 0.783 -2.529 1 98.5 97 ASP B N 1
ATOM 2227 C CA . ASP B 1 97 ? -3.85 2.014 -3.084 1 98.5 97 ASP B CA 1
ATOM 2228 C C . ASP B 1 97 ? -4.914 2.797 -3.852 1 98.5 97 ASP B C 1
ATOM 2230 O O . ASP B 1 97 ? -4.984 4.023 -3.744 1 98.5 97 ASP B O 1
ATOM 2234 N N . LEU B 1 98 ? -5.707 2.086 -4.645 1 98.25 98 LEU B N 1
ATOM 2235 C CA . LEU B 1 98 ? -6.762 2.746 -5.406 1 98.25 98 LEU B CA 1
ATOM 2236 C C . LEU B 1 98 ? -7.777 3.4 -4.473 1 98.25 98 LEU B C 1
ATOM 2238 O O . LEU B 1 98 ? -8.242 4.512 -4.738 1 98.25 98 LEU B O 1
ATOM 2242 N N . ARG B 1 99 ? -8.086 2.734 -3.438 1 97.19 99 ARG B N 1
ATOM 2243 C CA . ARG B 1 99 ? -9.016 3.289 -2.461 1 97.19 99 ARG B CA 1
ATOM 2244 C C . ARG B 1 99 ? -8.461 4.57 -1.847 1 97.19 99 ARG B C 1
ATOM 2246 O O . ARG B 1 99 ? -9.188 5.559 -1.704 1 97.19 99 ARG B O 1
ATOM 2253 N N . GLN B 1 100 ? -7.223 4.496 -1.474 1 97.62 100 GLN B N 1
ATOM 2254 C CA . GLN B 1 100 ? -6.605 5.68 -0.89 1 97.62 100 GLN B CA 1
ATOM 2255 C C . GLN B 1 100 ? -6.527 6.816 -1.904 1 97.62 100 GLN B C 1
ATOM 2257 O O . GLN B 1 100 ? -6.734 7.98 -1.558 1 97.62 100 GLN B O 1
ATOM 2262 N N . ALA B 1 101 ? -6.195 6.469 -3.139 1 97.69 101 ALA B N 1
ATOM 2263 C CA . ALA B 1 101 ? -6.168 7.484 -4.188 1 97.69 101 ALA B CA 1
ATOM 2264 C C . ALA B 1 101 ? -7.531 8.164 -4.332 1 97.69 101 ALA B C 1
ATOM 2266 O O . ALA B 1 101 ? -7.613 9.383 -4.461 1 97.69 101 ALA B O 1
ATOM 2267 N N . GLN B 1 102 ? -8.562 7.348 -4.336 1 96 102 GLN B N 1
ATOM 2268 C CA . GLN B 1 102 ? -9.914 7.898 -4.434 1 96 102 GLN B CA 1
ATOM 2269 C C . GLN B 1 102 ? -10.195 8.859 -3.283 1 96 102 GLN B C 1
ATOM 2271 O O . GLN B 1 102 ? -10.719 9.953 -3.5 1 96 102 GLN B O 1
ATOM 2276 N N . ARG B 1 103 ? -9.898 8.414 -2.082 1 93.88 103 ARG B N 1
ATOM 2277 C CA . ARG B 1 103 ? -10.117 9.234 -0.897 1 93.88 103 ARG B CA 1
ATOM 2278 C C . ARG B 1 103 ? -9.367 10.562 -1.003 1 93.88 103 ARG B C 1
ATOM 2280 O O . ARG B 1 103 ? -9.945 11.625 -0.793 1 93.88 103 ARG B O 1
ATOM 2287 N N . LEU B 1 104 ? -8.109 10.594 -1.386 1 94.25 104 LEU B N 1
ATOM 2288 C CA . LEU B 1 104 ? -7.273 11.789 -1.421 1 94.25 104 LEU B CA 1
ATOM 2289 C C . LEU B 1 104 ? -7.688 12.711 -2.564 1 94.25 104 LEU B C 1
ATOM 2291 O O . LEU B 1 104 ? -7.688 13.93 -2.412 1 94.25 104 LEU B O 1
ATOM 2295 N N . CYS B 1 105 ? -8.109 12.133 -3.678 1 92.06 105 CYS B N 1
ATOM 2296 C CA . CYS B 1 105 ? -8.562 12.945 -4.801 1 92.06 105 CYS B CA 1
ATOM 2297 C C . CYS B 1 105 ? -9.867 13.656 -4.465 1 92.06 105 CYS B C 1
ATOM 2299 O O . CYS B 1 105 ? -10.117 14.766 -4.941 1 92.06 105 CYS B O 1
ATOM 2301 N N . ARG B 1 106 ? -10.68 12.961 -3.73 1 88.81 106 ARG B N 1
ATOM 2302 C CA . ARG B 1 106 ? -11.922 13.586 -3.299 1 88.81 106 ARG B CA 1
ATOM 2303 C C . ARG B 1 106 ? -11.648 14.727 -2.326 1 88.81 106 ARG B C 1
ATOM 2305 O O . ARG B 1 106 ? -12.297 15.773 -2.391 1 88.81 106 ARG B O 1
ATOM 2312 N N . LEU B 1 107 ? -10.695 14.531 -1.463 1 87.94 107 LEU B N 1
ATOM 2313 C CA . LEU B 1 107 ? -10.398 15.523 -0.432 1 87.94 107 LEU B CA 1
ATOM 2314 C C . LEU B 1 107 ? -9.633 16.703 -1.019 1 87.94 107 LEU B C 1
ATOM 2316 O O . LEU B 1 107 ? -9.82 17.844 -0.594 1 87.94 107 LEU B O 1
ATOM 2320 N N . PHE B 1 108 ? -8.773 16.438 -1.99 1 90.38 108 PHE B N 1
ATOM 2321 C CA . PHE B 1 108 ? -7.934 17.469 -2.582 1 90.38 108 PHE B CA 1
ATOM 2322 C C . PHE B 1 108 ? -8.234 17.625 -4.07 1 90.38 108 PHE B C 1
ATOM 2324 O O . PHE B 1 108 ? -7.496 17.109 -4.914 1 90.38 108 PHE B O 1
ATOM 2331 N N . SER B 1 109 ? -9.375 18.359 -4.398 1 84.75 109 SER B N 1
ATOM 2332 C CA . SER B 1 109 ? -9.773 18.547 -5.789 1 84.75 109 SER B CA 1
ATOM 2333 C C . SER B 1 109 ? -8.922 19.609 -6.477 1 84.75 109 SER B C 1
ATOM 2335 O O . SER B 1 109 ? -8.555 20.609 -5.863 1 84.75 109 SER B O 1
ATOM 2337 N N . LEU B 1 110 ? -8.25 19.25 -7.523 1 72.19 110 LEU B N 1
ATOM 2338 C CA . LEU B 1 110 ? -7.504 20.234 -8.297 1 72.19 110 LEU B CA 1
ATOM 2339 C C . LEU B 1 110 ? -8.445 21.234 -8.945 1 72.19 110 LEU B C 1
ATOM 2341 O O . LEU B 1 110 ? -8.023 22.328 -9.359 1 72.19 110 LEU B O 1
ATOM 2345 N N . GLN B 1 111 ? -9.625 20.875 -9.273 1 58.69 111 GLN B N 1
ATOM 2346 C CA . GLN B 1 111 ? -10.508 21.906 -9.82 1 58.69 111 GLN B CA 1
ATOM 2347 C C . GLN B 1 111 ? -10.664 23.062 -8.844 1 58.69 111 GLN B C 1
ATOM 2349 O O . GLN B 1 111 ? -10.5 22.891 -7.633 1 58.69 111 GLN B O 1
ATOM 2354 N N . GLY B 1 112 ? -10.688 24.406 -9.031 1 48.03 112 GLY B N 1
ATOM 2355 C CA . GLY B 1 112 ? -10.727 25.719 -8.406 1 48.03 112 GLY B CA 1
ATOM 2356 C C . GLY B 1 112 ? -11.367 25.719 -7.031 1 48.03 112 GLY B C 1
ATOM 2357 O O . GLY B 1 112 ? -11.078 26.578 -6.199 1 48.03 112 GLY B O 1
ATOM 2358 N N . GLY B 1 113 ? -12.789 25.516 -6.754 1 39.03 113 GLY B N 1
ATOM 2359 C CA . GLY B 1 113 ? -13.43 26.031 -5.551 1 39.03 113 GLY B CA 1
ATOM 2360 C C . GLY B 1 113 ? -13.031 25.281 -4.297 1 39.03 113 GLY B C 1
ATOM 2361 O O . GLY B 1 113 ? -12.797 24.078 -4.34 1 39.03 113 GLY B O 1
ATOM 2362 N N . GLY B 1 114 ? -12.367 25.75 -3.273 1 38.72 114 GLY B N 1
ATOM 2363 C CA . GLY B 1 114 ? -11.844 25.641 -1.921 1 38.72 114 GLY B CA 1
ATOM 2364 C C . GLY B 1 114 ? -12.742 24.844 -0.994 1 38.72 114 GLY B C 1
ATOM 2365 O O . GLY B 1 114 ? -12.633 24.953 0.229 1 38.72 114 GLY B O 1
ATOM 2366 N N . ALA B 1 115 ? -14.07 24.547 -1.389 1 36 115 ALA B N 1
ATOM 2367 C CA . ALA B 1 115 ? -15.078 24.516 -0.33 1 36 115 ALA B CA 1
ATOM 2368 C C . ALA B 1 115 ? -14.75 23.469 0.719 1 36 115 ALA B C 1
ATOM 2370 O O . ALA B 1 115 ? -14.766 23.75 1.919 1 36 115 ALA B O 1
ATOM 2371 N N . ALA B 1 116 ? -15.164 22.094 0.439 1 38.94 116 ALA B N 1
ATOM 2372 C CA . ALA B 1 116 ? -16.047 21.375 1.354 1 38.94 116 ALA B CA 1
ATOM 2373 C C . ALA B 1 116 ? -15.25 20.625 2.412 1 38.94 116 ALA B C 1
ATOM 2375 O O . ALA B 1 116 ? -15.234 19.391 2.42 1 38.94 116 ALA B O 1
ATOM 2376 N N . LEU B 1 117 ? -13.977 20.781 2.496 1 40.06 117 LEU B N 1
ATOM 2377 C CA . LEU B 1 117 ? -13.57 19.672 3.342 1 40.06 117 LEU B CA 1
ATOM 2378 C C . LEU B 1 117 ? -14.414 19.609 4.609 1 40.06 117 LEU B C 1
ATOM 2380 O O . LEU B 1 117 ? -14.867 18.531 5.012 1 40.06 117 LEU B O 1
ATOM 2384 N N . LEU B 1 118 ? -14.156 20.547 5.562 1 36.84 118 LEU B N 1
ATOM 2385 C CA . LEU B 1 118 ? -14.172 20.188 6.98 1 36.84 118 LEU B CA 1
ATOM 2386 C C . LEU B 1 118 ? -15.602 20.203 7.523 1 36.84 118 LEU B C 1
ATOM 2388 O O . LEU B 1 118 ? -15.891 20.922 8.484 1 36.84 118 LEU B O 1
ATOM 2392 N N . HIS B 1 119 ? -16.703 19.938 6.797 1 33.72 119 HIS B N 1
ATOM 2393 C CA . HIS B 1 119 ? -17.922 20.031 7.59 1 33.72 119 HIS B CA 1
ATOM 2394 C C . HIS B 1 119 ? -17.875 19.109 8.805 1 33.72 119 HIS B C 1
ATOM 2396 O O . HIS B 1 119 ? -17.609 17.906 8.664 1 33.72 119 HIS B O 1
ATOM 2402 N N . THR B 1 120 ? -17.688 19.766 10.016 1 33.97 120 THR B N 1
ATOM 2403 C CA . THR B 1 120 ? -17.766 19.281 11.391 1 33.97 120 THR B CA 1
ATOM 2404 C C . THR B 1 120 ? -19.125 18.672 11.672 1 33.97 120 THR B C 1
ATOM 2406 O O . THR B 1 120 ? -20.141 19.375 11.711 1 33.97 120 THR B O 1
ATOM 2409 N N . GLY B 1 121 ? -19.562 17.406 11.305 1 32.25 121 GLY B N 1
ATOM 2410 C CA . GLY B 1 121 ? -20.781 16.75 11.711 1 32.25 121 GLY B CA 1
ATOM 2411 C C . GLY B 1 121 ? -20.922 16.609 13.219 1 32.25 121 GLY B C 1
ATOM 2412 O O . GLY B 1 121 ? -20.203 15.82 13.836 1 32.25 121 GLY B O 1
ATOM 2413 N N . LEU B 1 122 ? -20.938 17.375 14.102 1 29.05 122 LEU B N 1
ATOM 2414 C CA . LEU B 1 122 ? -21.641 16.812 15.258 1 29.05 122 LEU B CA 1
ATOM 2415 C C . LEU B 1 122 ? -23 16.266 14.859 1 29.05 122 LEU B C 1
ATOM 2417 O O . LEU B 1 122 ? -23.781 15.852 15.719 1 29.05 122 LEU B O 1
ATOM 2421 N N . GLY B 1 123 ? -23.828 16.953 14.031 1 29.44 123 GLY B N 1
ATOM 2422 C CA . GLY B 1 123 ? -25.172 16.469 14.305 1 29.44 123 GLY B CA 1
ATOM 2423 C C . GLY B 1 123 ? -25.281 14.953 14.234 1 29.44 123 GLY B C 1
ATOM 2424 O O . GLY B 1 123 ? -24.375 14.281 13.742 1 29.44 123 GLY B O 1
ATOM 2425 N N . GLY B 1 124 ? -26.438 14.367 14.711 1 32.28 124 GLY B N 1
ATOM 2426 C CA . GLY B 1 124 ? -27.031 13.039 14.68 1 32.28 124 GLY B CA 1
ATOM 2427 C C . GLY B 1 124 ? -26.688 12.266 13.422 1 32.28 124 GLY B C 1
ATOM 2428 O O . GLY B 1 124 ? -26.406 12.859 12.375 1 32.28 124 GLY B O 1
ATOM 2429 N N . ARG B 1 125 ? -26.094 11.016 13.508 1 34.56 125 ARG B N 1
ATOM 2430 C CA . ARG B 1 125 ? -25.875 9.945 12.539 1 34.56 125 ARG B CA 1
ATOM 2431 C C . ARG B 1 125 ? -26.922 10 11.422 1 34.56 125 ARG B C 1
ATOM 2433 O O . ARG B 1 125 ? -27.844 9.188 11.391 1 34.56 125 ARG B O 1
ATOM 2440 N N . ARG B 1 126 ? -27.516 11.305 11.156 1 30.84 126 ARG B N 1
ATOM 2441 C CA . ARG B 1 126 ? -28.469 10.922 10.117 1 30.84 126 ARG B CA 1
ATOM 2442 C C . ARG B 1 126 ? -27.734 10.516 8.836 1 30.84 126 ARG B C 1
ATOM 2444 O O . ARG B 1 126 ? -26.625 10.977 8.57 1 30.84 126 ARG B O 1
ATOM 2451 N N . GLY B 1 127 ? -28.094 9.523 7.996 1 32.28 127 GLY B N 1
ATOM 2452 C CA . GLY B 1 127 ? -27.75 8.781 6.793 1 32.28 127 GLY B CA 1
ATOM 2453 C C . GLY B 1 127 ? -27.219 9.656 5.68 1 32.28 127 GLY B C 1
ATOM 2454 O O . GLY B 1 127 ? -26.906 9.172 4.59 1 32.28 127 GLY B O 1
ATOM 2455 N N . GLY B 1 128 ? -27.609 11.023 5.598 1 33.12 128 GLY B N 1
ATOM 2456 C CA . GLY B 1 128 ? -27.391 11.609 4.285 1 33.12 128 GLY B CA 1
ATOM 2457 C C . GLY B 1 128 ? -26 12.188 4.117 1 33.12 128 GLY B C 1
ATOM 2458 O O . GLY B 1 128 ? -25.656 13.195 4.738 1 33.12 128 GLY B O 1
ATOM 2459 N N . GLY B 1 129 ? -24.828 11.641 4.137 1 35.31 129 GLY B N 1
ATOM 2460 C CA . GLY B 1 129 ? -23.453 12.055 3.998 1 35.31 129 GLY B CA 1
ATOM 2461 C C . GLY B 1 129 ? -23.25 13.125 2.941 1 35.31 129 GLY B C 1
ATOM 2462 O O . GLY B 1 129 ? -24.078 13.289 2.045 1 35.31 129 GLY B O 1
ATOM 2463 N N . PRO B 1 130 ? -22.641 14.352 3.342 1 39.62 130 PRO B N 1
ATOM 2464 C CA . PRO B 1 130 ? -22.484 15.352 2.283 1 39.62 130 PRO B CA 1
ATOM 2465 C C . PRO B 1 130 ? -22.109 14.734 0.937 1 39.62 130 PRO B C 1
ATOM 2467 O O . PRO B 1 130 ? -21.547 13.641 0.893 1 39.62 130 PRO B O 1
ATOM 2470 N N . GLU B 1 131 ? -22.812 15.047 -0.064 1 41.84 131 GLU B N 1
ATOM 2471 C CA . GLU B 1 131 ? -22.562 14.602 -1.431 1 41.84 131 GLU B CA 1
ATOM 2472 C C . GLU B 1 131 ? -21.109 14.852 -1.846 1 41.84 131 GLU B C 1
ATOM 2474 O O . GLU B 1 131 ? -20.656 15.992 -1.852 1 41.84 131 GLU B O 1
ATOM 2479 N N . GLN B 1 132 ? -20.094 14.148 -1.375 1 44.69 132 GLN B N 1
ATOM 2480 C CA . GLN B 1 132 ? -18.719 14.18 -1.861 1 44.69 132 GLN B CA 1
ATOM 2481 C C . GLN B 1 132 ? -18.672 14.461 -3.361 1 44.69 132 GLN B C 1
ATOM 2483 O O . GLN B 1 132 ? -19.531 13.992 -4.109 1 44.69 132 GLN B O 1
ATOM 2488 N N . PRO B 1 133 ? -18.031 15.633 -3.795 1 47 133 PRO B N 1
ATOM 2489 C CA . PRO B 1 133 ? -17.938 15.789 -5.25 1 47 133 PRO B CA 1
ATOM 2490 C C . PRO B 1 133 ? -17.766 14.453 -5.973 1 47 133 PRO B C 1
ATOM 2492 O O . PRO B 1 133 ? -17.25 13.492 -5.387 1 47 133 PRO B O 1
ATOM 2495 N N . PRO B 1 134 ? -18.406 14.281 -7.09 1 47 134 PRO B N 1
ATOM 2496 C CA . PRO B 1 134 ? -18.375 12.992 -7.797 1 47 134 PRO B CA 1
ATOM 2497 C C . PRO B 1 134 ? -16.969 12.484 -8.039 1 47 134 PRO B C 1
ATOM 2499 O O . PRO B 1 134 ? -16.078 13.266 -8.383 1 47 134 PRO B O 1
ATOM 2502 N N . VAL B 1 135 ? -16.406 11.5 -7.305 1 55.62 135 VAL B N 1
ATOM 2503 C CA . VAL B 1 135 ? -15.211 10.695 -7.535 1 55.62 135 VAL B CA 1
ATOM 2504 C C . VAL B 1 135 ? -15.086 10.375 -9.023 1 55.62 135 VAL B C 1
ATOM 2506 O O . VAL B 1 135 ? -16.078 10.055 -9.688 1 55.62 135 VAL B O 1
ATOM 2509 N N . PRO B 1 136 ? -13.984 10.875 -9.68 1 59.81 136 PRO B N 1
ATOM 2510 C CA . PRO B 1 136 ? -13.891 10.547 -11.109 1 59.81 136 PRO B CA 1
ATOM 2511 C C . PRO B 1 136 ? -14.25 9.094 -11.398 1 59.81 136 PRO B C 1
ATOM 2513 O O . PRO B 1 136 ? -13.812 8.188 -10.68 1 59.81 136 PRO B O 1
ATOM 2516 N N . PRO B 1 137 ? -15.367 8.867 -12.062 1 61.62 137 PRO B N 1
ATOM 2517 C CA . PRO B 1 137 ? -15.852 7.547 -12.461 1 61.62 137 PRO B CA 1
ATOM 2518 C C . PRO B 1 137 ? -14.727 6.566 -12.766 1 61.62 137 PRO B C 1
ATOM 2520 O O . PRO B 1 137 ? -14.852 5.367 -12.508 1 61.62 137 PRO B O 1
ATOM 2523 N N . CYS B 1 138 ? -13.523 7.137 -12.852 1 86.06 138 CYS B N 1
ATOM 2524 C CA . CYS B 1 138 ? -12.438 6.297 -13.352 1 86.06 138 CYS B CA 1
ATOM 2525 C C . CYS B 1 138 ? -11.844 5.449 -12.234 1 86.06 138 CYS B C 1
ATOM 2527 O O . CYS B 1 138 ? -11.672 4.238 -12.391 1 86.06 138 CYS B O 1
ATOM 2529 N N . LEU B 1 139 ? -11.82 5.992 -10.992 1 93 139 LEU B N 1
ATOM 2530 C CA . LEU B 1 139 ? -11.211 5.223 -9.914 1 93 139 LEU B CA 1
ATOM 2531 C C . LEU B 1 139 ? -12.156 4.133 -9.414 1 93 139 LEU B C 1
ATOM 2533 O O . LEU B 1 139 ? -11.719 3.023 -9.102 1 93 139 LEU B O 1
ATOM 2537 N N . GLU B 1 140 ? -13.445 4.453 -9.422 1 93.06 140 GLU B N 1
ATOM 2538 C CA . GLU B 1 140 ? -14.43 3.461 -9 1 93.06 140 GLU B CA 1
ATOM 2539 C C . GLU B 1 140 ? -14.453 2.268 -9.953 1 93.06 140 GLU B C 1
ATOM 2541 O O . GLU B 1 140 ? -14.562 1.12 -9.516 1 93.06 140 GLU B O 1
ATOM 2546 N N . GLU B 1 141 ? -14.375 2.588 -11.141 1 93.75 141 GLU B N 1
ATOM 2547 C CA . GLU B 1 141 ? -14.352 1.526 -12.141 1 93.75 141 GLU B CA 1
ATOM 2548 C C . GLU B 1 141 ? -13.086 0.675 -12.008 1 93.75 141 GLU B C 1
ATOM 2550 O O . GLU B 1 141 ? -13.148 -0.551 -12.125 1 93.75 141 GLU B O 1
ATOM 2555 N N . GLU B 1 142 ? -11.953 1.333 -11.812 1 94.94 142 GLU B N 1
ATOM 2556 C CA . GLU B 1 142 ? -10.703 0.609 -11.609 1 94.94 142 GLU B CA 1
ATOM 2557 C C . GLU B 1 142 ? -10.797 -0.336 -10.414 1 94.94 142 GLU B C 1
ATOM 2559 O O . GLU B 1 142 ? -10.375 -1.491 -10.492 1 94.94 142 GLU B O 1
ATOM 2564 N N . MET B 1 143 ? -11.375 0.137 -9.336 1 97.44 143 MET B N 1
ATOM 2565 C CA . MET B 1 143 ? -11.5 -0.667 -8.125 1 97.44 143 MET B CA 1
ATOM 2566 C C . MET B 1 143 ? -12.422 -1.857 -8.352 1 97.44 143 MET B C 1
ATOM 2568 O O . MET B 1 143 ? -12.133 -2.971 -7.914 1 97.44 143 MET B O 1
ATOM 2572 N N . GLU B 1 144 ? -13.547 -1.592 -9.047 1 95.75 144 GLU B N 1
ATOM 2573 C CA . GLU B 1 144 ? -14.508 -2.658 -9.312 1 95.75 144 GLU B CA 1
ATOM 2574 C C . GLU B 1 144 ? -13.898 -3.748 -10.188 1 95.75 144 GLU B C 1
ATOM 2576 O O . GLU B 1 144 ? -14.156 -4.934 -9.984 1 95.75 144 GLU B O 1
ATOM 2581 N N . GLN B 1 145 ? -13.109 -3.328 -11.125 1 94.69 145 GLN B N 1
ATOM 2582 C CA . GLN B 1 145 ? -12.422 -4.293 -11.977 1 94.69 145 GLN B CA 1
ATOM 2583 C C . GLN B 1 145 ? -11.492 -5.184 -11.156 1 94.69 145 GLN B C 1
ATOM 2585 O O . GLN B 1 145 ? -11.477 -6.402 -11.328 1 94.69 145 GLN B O 1
ATOM 2590 N N . VAL B 1 146 ? -10.672 -4.586 -10.273 1 96.62 146 VAL B N 1
ATOM 2591 C CA . VAL B 1 146 ? -9.742 -5.344 -9.445 1 96.62 146 VAL B CA 1
ATOM 2592 C C . VAL B 1 146 ? -10.516 -6.23 -8.477 1 96.62 146 VAL B C 1
ATOM 2594 O O . VAL B 1 146 ? -10.164 -7.395 -8.273 1 96.62 146 VAL B O 1
ATOM 2597 N N . ARG B 1 147 ? -11.625 -5.723 -7.902 1 96.62 147 ARG B N 1
ATOM 2598 C CA . ARG B 1 147 ? -12.453 -6.504 -6.988 1 96.62 147 ARG B CA 1
ATOM 2599 C C . ARG B 1 147 ? -13.039 -7.73 -7.684 1 96.62 147 ARG B C 1
ATOM 2601 O O . ARG B 1 147 ? -13.078 -8.82 -7.105 1 96.62 147 ARG B O 1
ATOM 2608 N N . ALA B 1 148 ? -13.414 -7.5 -8.898 1 94.31 148 ALA B N 1
ATOM 2609 C CA . ALA B 1 148 ? -14 -8.594 -9.664 1 94.31 148 ALA B CA 1
ATOM 2610 C C . ALA B 1 148 ? -12.977 -9.695 -9.922 1 94.31 148 ALA B C 1
ATOM 2612 O O . ALA B 1 148 ? -13.281 -10.883 -9.773 1 94.31 148 ALA B O 1
ATOM 2613 N N . VAL B 1 149 ? -11.844 -9.25 -10.281 1 93.56 149 VAL B N 1
ATOM 2614 C CA . VAL B 1 149 ? -10.797 -10.227 -10.562 1 93.56 149 VAL B CA 1
ATOM 2615 C C . VAL B 1 149 ? -10.422 -10.961 -9.273 1 93.56 149 VAL B C 1
ATOM 2617 O O . VAL B 1 149 ? -10.258 -12.18 -9.273 1 93.56 149 VAL B O 1
ATOM 2620 N N . LEU B 1 150 ? -10.297 -10.242 -8.141 1 92.94 150 LEU B N 1
ATOM 2621 C CA . LEU B 1 150 ? -9.969 -10.859 -6.859 1 92.94 150 LEU B CA 1
ATOM 2622 C C . LEU B 1 150 ? -11.031 -11.875 -6.453 1 92.94 150 LEU B C 1
ATOM 2624 O O . LEU B 1 150 ? -10.703 -12.977 -6.016 1 92.94 150 LEU B O 1
ATOM 2628 N N . ALA B 1 151 ? -12.273 -11.547 -6.613 1 90 151 ALA B N 1
ATOM 2629 C CA . ALA B 1 151 ? -13.367 -12.453 -6.273 1 90 151 ALA B CA 1
ATOM 2630 C C . ALA B 1 151 ? -13.336 -13.703 -7.141 1 90 151 ALA B C 1
ATOM 2632 O O . ALA B 1 151 ? -13.516 -14.82 -6.645 1 90 151 ALA B O 1
ATOM 2633 N N . GLU B 1 152 ? -13.102 -13.484 -8.398 1 85.81 152 GLU B N 1
ATOM 2634 C CA . GLU B 1 152 ? -13.047 -14.594 -9.336 1 85.81 152 GLU B CA 1
ATOM 2635 C C . GLU B 1 152 ? -11.883 -15.531 -9.016 1 85.81 152 GLU B C 1
ATOM 2637 O O . GLU B 1 152 ? -12.055 -16.75 -8.977 1 85.81 152 GLU B O 1
ATOM 2642 N N . MET B 1 153 ? -10.781 -14.93 -8.781 1 85 153 MET B N 1
ATOM 2643 C CA . MET B 1 153 ? -9.578 -15.727 -8.57 1 85 153 MET B CA 1
ATOM 2644 C C . MET B 1 153 ? -9.617 -16.422 -7.215 1 85 153 MET B C 1
ATOM 2646 O O . MET B 1 153 ? -9.102 -17.531 -7.066 1 85 153 MET B O 1
ATOM 2650 N N . GLU B 1 154 ? -10.227 -15.781 -6.211 1 80.44 154 GLU B N 1
ATOM 2651 C CA . GLU B 1 154 ? -10.359 -16.391 -4.891 1 80.44 154 GLU B CA 1
ATOM 2652 C C . GLU B 1 154 ? -11.344 -17.562 -4.918 1 80.44 154 GLU B C 1
ATOM 2654 O O . GLU B 1 154 ? -11.18 -18.547 -4.191 1 80.44 154 GLU B O 1
ATOM 2659 N N . SER B 1 155 ? -12.367 -17.422 -5.723 1 75.75 155 SER B N 1
ATOM 2660 C CA . SER B 1 155 ? -13.359 -18.469 -5.836 1 75.75 155 SER B CA 1
ATOM 2661 C C . SER B 1 155 ? -12.828 -19.656 -6.648 1 75.75 155 SER B C 1
ATOM 2663 O O . SER B 1 155 ? -13.242 -20.797 -6.441 1 75.75 155 SER B O 1
ATOM 2665 N N . THR B 1 156 ? -12.102 -19.422 -7.707 1 65.62 156 THR B N 1
ATOM 2666 C CA . THR B 1 156 ? -11.508 -20.469 -8.539 1 65.62 156 THR B CA 1
ATOM 2667 C C . THR B 1 156 ? -10.398 -21.188 -7.789 1 65.62 156 THR B C 1
ATOM 2669 O O . THR B 1 156 ? -10.156 -22.375 -8.023 1 65.62 156 THR B O 1
ATOM 2672 N N . ALA B 1 157 ? -9.719 -20.5 -6.977 1 56.44 157 ALA B N 1
ATOM 2673 C CA . ALA B 1 157 ? -8.703 -21.172 -6.164 1 56.44 157 ALA B CA 1
ATOM 2674 C C . ALA B 1 157 ? -9.336 -22.203 -5.234 1 56.44 157 ALA B C 1
ATOM 2676 O O . ALA B 1 157 ? -8.648 -22.797 -4.398 1 56.44 157 ALA B O 1
ATOM 2677 N N . ASN B 1 158 ? -10.688 -22.375 -4.977 1 46.12 158 ASN B N 1
ATOM 2678 C CA . ASN B 1 158 ? -11.125 -23.578 -4.297 1 46.12 158 ASN B CA 1
ATOM 2679 C C . ASN B 1 158 ? -10.555 -24.828 -4.953 1 46.12 158 ASN B C 1
ATOM 2681 O O . ASN B 1 158 ? -11.117 -25.922 -4.82 1 46.12 158 ASN B O 1
ATOM 2685 N N . ILE B 1 159 ? -9.797 -25.219 -5.988 1 42.69 159 ILE B N 1
ATOM 2686 C CA . ILE B 1 159 ? -8.727 -26.203 -6.105 1 42.69 159 ILE B CA 1
ATOM 2687 C C . ILE B 1 159 ? -7.973 -26.297 -4.785 1 42.69 159 ILE B C 1
ATOM 2689 O O . ILE B 1 159 ? -7.52 -25.297 -4.238 1 42.69 159 ILE B O 1
ATOM 2693 N N . PRO B 1 160 ? -7.914 -27.469 -3.977 1 38.72 160 PRO B N 1
ATOM 2694 C CA . PRO B 1 160 ? -7.105 -27.516 -2.756 1 38.72 160 PRO B CA 1
ATOM 2695 C C . PRO B 1 160 ? -5.785 -26.766 -2.891 1 38.72 160 PRO B C 1
ATOM 2697 O O . PRO B 1 160 ? -4.91 -27.172 -3.656 1 38.72 160 PRO B O 1
ATOM 2700 N N . LEU B 1 161 ? -5.277 -25.734 -3.199 1 36 161 LEU B N 1
ATOM 2701 C CA . LEU B 1 161 ? -3.85 -25.438 -3.182 1 36 161 LEU B CA 1
ATOM 2702 C C . LEU B 1 161 ? -3.164 -26.125 -2.01 1 36 161 LEU B C 1
ATOM 2704 O O . LEU B 1 161 ? -1.938 -26.266 -1.994 1 36 161 LEU B O 1
ATOM 2708 N N . TRP B 1 162 ? -3.76 -26.375 -0.886 1 35.34 162 TRP B N 1
ATOM 2709 C CA . TRP B 1 162 ? -3.35 -27.344 0.124 1 35.34 162 TRP B CA 1
ATOM 2710 C C . TRP B 1 162 ? -3.637 -28.781 -0.339 1 35.34 162 TRP B C 1
ATOM 2712 O O . TRP B 1 162 ? -3.09 -29.734 0.208 1 35.34 162 TRP B O 1
ATOM 2722 N N . THR B 1 163 ? -4.727 -29.078 -0.94 1 32.97 163 THR B N 1
ATOM 2723 C CA . THR B 1 163 ? -4.895 -30.484 -1.326 1 32.97 163 THR B CA 1
ATOM 2724 C C . THR B 1 163 ? -3.912 -30.859 -2.434 1 32.97 163 THR B C 1
ATOM 2726 O O . THR B 1 163 ? -3.969 -31.969 -2.973 1 32.97 163 THR B O 1
ATOM 2729 N N . VAL B 1 164 ? -3.098 -29.984 -3.092 1 31.16 164 VAL B N 1
ATOM 2730 C CA . VAL B 1 164 ? -1.981 -30.625 -3.781 1 31.16 164 VAL B CA 1
ATOM 2731 C C . VAL B 1 164 ? -1.305 -31.625 -2.85 1 31.16 164 VAL B C 1
ATOM 2733 O O . VAL B 1 164 ? -0.618 -31.234 -1.901 1 31.16 164 VAL B O 1
ATOM 2736 N N . GLU B 1 165 ? -2.041 -32.344 -2.092 1 30.7 165 GLU B N 1
ATOM 2737 C CA . GLU B 1 165 ? -1.524 -33.594 -1.602 1 30.7 165 GLU B CA 1
ATOM 2738 C C . GLU B 1 165 ? -0.598 -34.25 -2.625 1 30.7 165 GLU B C 1
ATOM 2740 O O . GLU B 1 165 ? -0.863 -34.219 -3.828 1 30.7 165 GLU B O 1
ATOM 2745 N N . ALA B 1 166 ? 0.728 -34.312 -2.164 1 29.34 166 ALA B N 1
ATOM 2746 C CA . ALA B 1 166 ? 1.627 -35.375 -2.641 1 29.34 166 ALA B CA 1
ATOM 2747 C C . ALA B 1 166 ? 0.859 -36.656 -2.957 1 29.34 166 ALA B C 1
ATOM 2749 O O . ALA B 1 166 ? 0.292 -37.281 -2.061 1 29.34 166 ALA B O 1
ATOM 2750 N N . THR B 1 167 ? 0.105 -36.562 -3.83 1 29.66 167 THR B N 1
ATOM 2751 C CA . THR B 1 167 ? -0.217 -37.906 -4.328 1 29.66 167 THR B CA 1
ATOM 2752 C C . THR B 1 167 ? 0.984 -38.844 -4.199 1 29.66 167 THR B C 1
ATOM 2754 O O . THR B 1 167 ? 2.039 -38.594 -4.785 1 29.66 167 THR B O 1
ATOM 2757 N N . GLN B 1 168 ? 1.348 -39.031 -2.797 1 26.09 168 GLN B N 1
ATOM 2758 C CA . GLN B 1 168 ? 2.166 -40.219 -2.648 1 26.09 168 GLN B CA 1
ATOM 2759 C C . GLN B 1 168 ? 1.941 -41.188 -3.807 1 26.09 168 GLN B C 1
ATOM 2761 O O . GLN B 1 168 ? 0.799 -41.469 -4.172 1 26.09 168 GLN B O 1
ATOM 2766 N N . ALA B 1 169 ? 3.025 -41.031 -4.566 1 27.8 169 ALA B N 1
ATOM 2767 C CA . ALA B 1 169 ? 3.301 -42.188 -5.41 1 27.8 169 ALA B CA 1
ATOM 2768 C C . ALA B 1 169 ? 2.771 -43.469 -4.766 1 27.8 169 ALA B C 1
ATOM 2770 O O . ALA B 1 169 ? 3.238 -43.875 -3.699 1 27.8 169 ALA B O 1
ATOM 2771 N N . ALA B 1 170 ? 1.444 -43.406 -4.676 1 30.03 170 ALA B N 1
ATOM 2772 C CA . ALA B 1 170 ? 1.062 -44.812 -4.516 1 30.03 170 ALA B CA 1
ATOM 2773 C C . ALA B 1 170 ? 2.064 -45.75 -5.203 1 30.03 170 ALA B C 1
ATOM 2775 O O . ALA B 1 170 ? 2.363 -45.562 -6.387 1 30.03 170 ALA B O 1
ATOM 2776 N N . GLY B 1 171 ? 3.148 -45.969 -4.484 1 22.78 171 GLY B N 1
ATOM 2777 C CA . GLY B 1 171 ? 3.928 -47.094 -4.961 1 22.78 171 GLY B CA 1
ATOM 2778 C C . GLY B 1 171 ? 3.111 -48.062 -5.785 1 22.78 171 GLY B C 1
ATOM 2779 O O . GLY B 1 171 ? 1.88 -48.062 -5.734 1 22.78 171 GLY B O 1
ATOM 2780 N N . PRO B 1 172 ? 3.77 -48.5 -6.777 1 28.17 172 PRO B N 1
ATOM 2781 C CA . PRO B 1 172 ? 3.25 -49.562 -7.625 1 28.17 172 PRO B CA 1
ATOM 2782 C C . PRO B 1 172 ? 2.361 -50.531 -6.855 1 28.17 172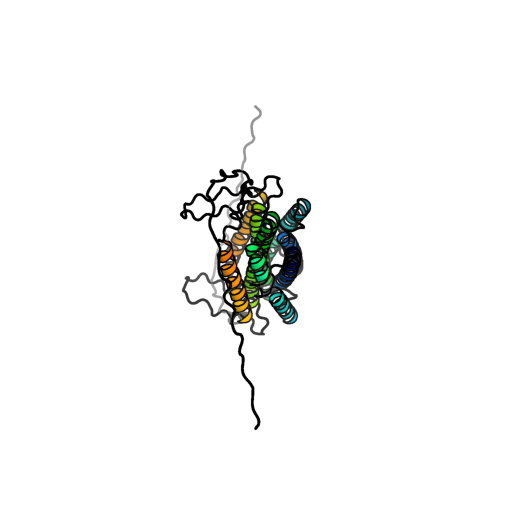 PRO B C 1
ATOM 2784 O O . PRO B 1 172 ? 2.076 -51.625 -7.344 1 28.17 172 PRO B O 1
ATOM 2787 N N . GLY B 1 173 ? 2.139 -49.969 -5.508 1 24.7 173 GLY B N 1
ATOM 2788 C CA . GLY B 1 173 ? 1.88 -51.312 -5.062 1 24.7 173 GLY B CA 1
ATOM 2789 C C . GLY B 1 173 ? 0.864 -52.031 -5.922 1 24.7 173 GLY B C 1
ATOM 2790 O O . GLY B 1 173 ? 1.232 -52.75 -6.859 1 24.7 173 GLY B O 1
ATOM 2791 N N . GLU B 1 174 ? -0.283 -52.469 -5.184 1 25.25 174 GLU B N 1
ATOM 2792 C CA . GLU B 1 174 ? -0.955 -53.75 -5.316 1 25.25 174 GLU B CA 1
ATOM 2793 C C . GLU B 1 174 ? -1.862 -53.781 -6.543 1 25.25 174 GLU B C 1
ATOM 2795 O O . GLU B 1 174 ? -2.703 -52.875 -6.719 1 25.25 174 GLU B O 1
ATOM 2800 N N . LEU B 1 175 ? -1.274 -54.125 -7.77 1 24.95 175 LEU B N 1
ATOM 2801 C CA . LEU B 1 175 ? -1.826 -54.969 -8.836 1 24.95 175 LEU B CA 1
ATOM 2802 C C . LEU B 1 175 ? -3.15 -55.594 -8.406 1 24.95 175 LEU B C 1
ATOM 2804 O O . LEU B 1 175 ? -3.166 -56.594 -7.695 1 24.95 175 LEU B O 1
ATOM 2808 N N . GLY B 1 176 ? -3.84 -54.688 -7.645 1 24.44 176 GLY B N 1
ATOM 2809 C CA . GLY B 1 176 ? -5.047 -55.438 -7.391 1 24.44 176 GLY B CA 1
ATOM 2810 C C . GLY B 1 176 ? -5.547 -56.188 -8.609 1 24.44 176 GLY B C 1
ATOM 2811 O O . GLY B 1 176 ? -5.375 -55.75 -9.742 1 24.44 176 GLY B O 1
ATOM 2812 N N . ALA B 1 177 ? -5.863 -57.406 -8.367 1 25.64 177 ALA B N 1
ATOM 2813 C CA . ALA B 1 177 ? -6.336 -58.469 -9.242 1 25.64 177 ALA B CA 1
ATOM 2814 C C . ALA B 1 177 ? -7.41 -57.969 -10.195 1 25.64 177 ALA B C 1
ATOM 2816 O O . ALA B 1 177 ? -8.359 -57.281 -9.773 1 25.64 177 ALA B O 1
ATOM 2817 N N . ALA B 1 178 ? -7.047 -57.688 -11.594 1 25.14 178 ALA B N 1
ATOM 2818 C CA . ALA B 1 178 ? -7.695 -57.594 -12.898 1 25.14 178 ALA B CA 1
ATOM 2819 C C . ALA B 1 178 ? -9.086 -58.25 -12.867 1 25.14 178 ALA B C 1
ATOM 2821 O O . ALA B 1 178 ? -9.219 -59.469 -12.727 1 25.14 178 ALA B O 1
ATOM 2822 N N . PRO B 1 179 ? -10.023 -57.562 -12.164 1 23.23 179 PRO B N 1
ATOM 2823 C CA . PRO B 1 179 ? -11.117 -58.5 -12.422 1 23.23 179 PRO B CA 1
ATOM 2824 C C . PRO B 1 179 ? -11.289 -58.812 -13.906 1 23.23 179 PRO B C 1
ATOM 2826 O O . PRO B 1 179 ? -10.891 -58 -14.758 1 23.23 179 PRO B O 1
ATOM 2829 N N . THR B 1 180 ? -11.555 -60 -14.289 1 19.88 180 THR B N 1
ATOM 2830 C CA . THR B 1 180 ? -11.68 -60.812 -15.492 1 19.88 180 THR B CA 1
ATOM 2831 C C . THR B 1 180 ? -12.789 -60.281 -16.391 1 19.88 180 THR B C 1
ATOM 2833 O O . THR B 1 180 ? -13.039 -60.812 -17.469 1 19.88 180 THR B O 1
ATOM 2836 N N . SER B 1 181 ? -13.562 -59.125 -16.062 1 20.08 181 SER B N 1
ATOM 2837 C CA . SER B 1 181 ? -14.789 -59.562 -16.734 1 20.08 181 SER B CA 1
ATOM 2838 C C . SER B 1 181 ? -14.633 -59.5 -18.25 1 20.08 181 SER B C 1
ATOM 2840 O O . SER B 1 181 ? -13.789 -58.781 -18.766 1 20.08 181 SER B O 1
ATOM 2842 N N . GLN B 1 182 ? -15.766 -60.094 -18.953 1 18.66 182 GLN B N 1
ATOM 2843 C CA . GLN B 1 182 ? -16.031 -60.812 -20.188 1 18.66 182 GLN B CA 1
ATOM 2844 C C . GLN B 1 182 ? -16.219 -59.844 -21.359 1 18.66 182 GLN B C 1
ATOM 2846 O O . GLN B 1 182 ? -15.414 -59.812 -22.297 1 18.66 182 GLN B O 1
ATOM 2851 N N . GLY B 1 183 ? -17.5 -59.875 -22.016 1 18.59 183 GLY B N 1
ATOM 2852 C CA . GLY B 1 183 ? -17.734 -60.281 -23.391 1 18.59 183 GLY B CA 1
ATOM 2853 C C . GLY B 1 183 ? -17.828 -59.094 -24.344 1 18.59 183 GLY B C 1
ATOM 2854 O O . GLY B 1 183 ? -16.953 -58.938 -25.203 1 18.59 183 GLY B O 1
ATOM 2855 N N . THR B 1 184 ? -19.172 -58.562 -24.781 1 20.19 184 THR B N 1
ATOM 2856 C CA . THR B 1 184 ? -19.656 -58.844 -26.125 1 20.19 184 THR B CA 1
ATOM 2857 C C . THR B 1 184 ? -19.438 -57.656 -27.047 1 20.19 184 THR B C 1
ATOM 2859 O O . THR B 1 184 ? -19.078 -56.562 -26.578 1 20.19 184 THR B O 1
ATOM 2862 N N . GLY B 1 185 ? -20.578 -57.156 -27.891 1 20.83 185 GLY B N 1
ATOM 2863 C CA . GLY B 1 185 ? -20.875 -57.188 -29.312 1 20.83 185 GLY B CA 1
ATOM 2864 C C . GLY B 1 185 ? -20.688 -55.844 -29.984 1 20.83 185 GLY B C 1
ATOM 2865 O O . GLY B 1 185 ? -20.547 -54.812 -29.297 1 20.83 185 GLY B O 1
ATOM 2866 N N . PRO B 1 186 ? -20.734 -55.719 -31.375 1 25.88 186 PRO B N 1
ATOM 2867 C CA . PRO B 1 186 ? -20.203 -54.938 -32.469 1 25.88 186 PRO B CA 1
ATOM 2868 C C . PRO B 1 186 ? -21.031 -53.688 -32.781 1 25.88 186 PRO B C 1
ATOM 2870 O O . PRO B 1 186 ? -20.703 -52.938 -33.688 1 25.88 186 PRO B O 1
ATOM 2873 N N . ARG B 1 187 ? -21.609 -52.75 -31.953 1 22.55 187 ARG B N 1
ATOM 2874 C CA . ARG B 1 187 ? -22.797 -52.188 -32.531 1 22.55 187 ARG B CA 1
ATOM 2875 C C . ARG B 1 187 ? -22.438 -51.188 -33.656 1 22.55 187 ARG B C 1
ATOM 2877 O O . ARG B 1 187 ? -21.484 -50.406 -33.5 1 22.55 187 ARG B O 1
ATOM 2884 N N . SER B 1 188 ? -23.125 -51.281 -34.938 1 22.61 188 SER B N 1
ATOM 2885 C CA . SER B 1 188 ? -23.047 -50.812 -36.312 1 22.61 188 SER B CA 1
ATOM 2886 C C . SER B 1 188 ? -23.562 -49.375 -36.438 1 22.61 188 SER B C 1
ATOM 2888 O O . SER B 1 188 ? -23.516 -48.781 -37.531 1 22.61 188 SER B O 1
ATOM 2890 N N . GLY B 1 189 ? -23.984 -48.438 -35.531 1 21.61 189 GLY B N 1
ATOM 2891 C CA . GLY B 1 189 ? -25.156 -47.688 -36 1 21.61 189 GLY B CA 1
ATOM 2892 C C . GLY B 1 189 ? -24.828 -46.719 -37.125 1 21.61 189 GLY B C 1
ATOM 2893 O O . GLY B 1 189 ? -23.656 -46.438 -37.375 1 21.61 189 GLY B O 1
ATOM 2894 N N . PRO B 1 190 ? -26.031 -45.938 -37.781 1 23.09 190 PRO B N 1
ATOM 2895 C CA . PRO B 1 190 ? -26.562 -45.469 -39.062 1 23.09 190 PRO B CA 1
ATOM 2896 C C . PRO B 1 190 ? -26.031 -44.062 -39.406 1 23.09 190 PRO B C 1
ATOM 2898 O O . PRO B 1 190 ? -25.594 -43.312 -38.531 1 23.09 190 PRO B O 1
ATOM 2901 N N . CYS B 1 191 ? -25.734 -43.75 -40.75 1 26.55 191 CYS B N 1
ATOM 2902 C CA . CYS B 1 191 ? -25.188 -42.781 -41.688 1 26.55 191 CYS B CA 1
ATOM 2903 C C . CYS B 1 191 ? -26.125 -41.594 -41.844 1 26.55 191 CYS B C 1
ATOM 2905 O O . CYS B 1 191 ? -27.25 -41.75 -42.312 1 26.55 191 CYS B O 1
ATOM 2907 N N . CYS B 1 192 ? -26.406 -40.656 -40.906 1 23.77 192 CYS B N 1
ATOM 2908 C CA . CYS B 1 192 ? -27.469 -39.656 -41 1 23.77 192 CYS B CA 1
ATOM 2909 C C . CYS B 1 192 ? -27.25 -38.719 -42.188 1 23.77 192 CYS B C 1
ATOM 2911 O O . CYS B 1 192 ? -26.188 -38.094 -42.312 1 23.77 192 CYS B O 1
ATOM 2913 N N . ARG B 1 193 ? -27.906 -38.906 -43.344 1 22.28 193 ARG B N 1
ATOM 2914 C CA . ARG B 1 193 ? -28.062 -38.312 -44.656 1 22.28 193 ARG B CA 1
ATOM 2915 C C . ARG B 1 193 ? -28.688 -36.906 -44.531 1 22.28 193 ARG B C 1
ATOM 2917 O O . ARG B 1 193 ? -29.875 -36.781 -44.219 1 22.28 193 ARG B O 1
ATOM 2924 N N . VAL B 1 194 ? -28.141 -35.781 -43.906 1 24.09 194 VAL B N 1
ATOM 2925 C CA . VAL B 1 194 ? -28.938 -34.562 -43.781 1 24.09 194 VAL B CA 1
ATOM 2926 C C . VAL B 1 194 ? -29.125 -33.906 -45.156 1 24.09 194 VAL B C 1
ATOM 2928 O O . VAL B 1 194 ? -28.156 -33.656 -45.844 1 24.09 194 VAL B O 1
ATOM 2931 N N . LEU B 1 195 ? -30.344 -33.875 -45.781 1 22.5 195 LEU B N 1
ATOM 2932 C CA . LEU B 1 195 ? -31.031 -33.469 -47 1 22.5 195 LEU B CA 1
ATOM 2933 C C . LEU B 1 195 ? -31.219 -31.969 -47.094 1 22.5 195 LEU B C 1
ATOM 2935 O O . LEU B 1 195 ? -32 -31.484 -47.906 1 22.5 195 LEU B O 1
ATOM 2939 N N . CYS B 1 196 ? -30.391 -30.984 -46.625 1 26.27 196 CYS B N 1
ATOM 2940 C CA . CYS B 1 196 ? -31.094 -29.719 -46.562 1 26.27 196 CYS B CA 1
ATOM 2941 C C . CYS B 1 196 ? -31.453 -29.219 -47.938 1 26.27 196 CYS B C 1
ATOM 2943 O O . CYS B 1 196 ? -30.656 -29.344 -48.875 1 26.27 196 CYS B O 1
ATOM 2945 N N . PRO B 1 197 ? -32.625 -28.422 -48.125 1 26.78 197 PRO B N 1
ATOM 2946 C CA . PRO B 1 197 ? -33.562 -28.125 -49.219 1 26.78 197 PRO B CA 1
ATOM 2947 C C . PRO B 1 197 ? -33.062 -26.969 -50.094 1 26.78 197 PRO B C 1
ATOM 2949 O O . PRO B 1 197 ? -32.25 -26.156 -49.656 1 26.78 197 PRO B O 1
ATOM 2952 N N . ALA B 1 198 ? -33.219 -26.906 -51.469 1 29.72 198 ALA B N 1
ATOM 2953 C CA . ALA B 1 198 ? -32.906 -26.219 -52.719 1 29.72 198 ALA B CA 1
ATOM 2954 C C . ALA B 1 198 ? -33.656 -24.875 -52.781 1 29.72 198 ALA B C 1
ATOM 2956 O O . ALA B 1 198 ? -34.875 -24.844 -52.906 1 29.72 198 ALA B O 1
ATOM 2957 N N . PRO B 1 199 ? -33.219 -23.781 -51.906 1 29.75 199 PRO B N 1
ATOM 2958 C CA . PRO B 1 199 ? -34.156 -22.656 -52.031 1 29.75 199 PRO B CA 1
ATOM 2959 C C . PRO B 1 199 ? -34.406 -22.219 -53.469 1 29.75 199 PRO B C 1
ATOM 2961 O O . PRO B 1 199 ? -33.562 -22.406 -54.312 1 29.75 199 PRO B O 1
ATOM 2964 N N . GLN B 1 200 ? -35.688 -21.891 -53.906 1 23.61 200 GLN B N 1
ATOM 2965 C CA . GLN B 1 200 ? -36.562 -21.594 -55.062 1 23.61 200 GLN B CA 1
ATOM 2966 C C . GLN B 1 200 ? -36.25 -20.219 -55.625 1 23.61 200 GLN B C 1
ATOM 2968 O O . GLN B 1 200 ? -35.875 -19.297 -54.875 1 23.61 200 GLN B O 1
ATOM 2973 N N . ASP B 1 201 ? -36.312 -19.938 -57.062 1 29.28 201 ASP B N 1
ATOM 2974 C CA . ASP B 1 201 ? -36.125 -19.062 -58.188 1 29.28 201 ASP B CA 1
ATOM 2975 C C . ASP B 1 201 ? -37 -17.812 -58.094 1 29.28 201 ASP B C 1
ATOM 2977 O O . ASP B 1 201 ? -36.875 -16.906 -58.906 1 29.28 201 ASP B O 1
ATOM 2981 N N . LEU B 1 202 ? -37.812 -17.438 -56.938 1 24.52 202 LEU B N 1
ATOM 2982 C CA . LEU B 1 202 ? -38.812 -16.469 -57.406 1 24.52 202 LEU B CA 1
ATOM 2983 C C . LEU B 1 202 ? -38.125 -15.148 -57.781 1 24.52 202 LEU B C 1
ATOM 2985 O O . LEU B 1 202 ? -37.25 -14.672 -57.062 1 24.52 202 LEU B O 1
#

Foldseek 3Di:
DPDQDDCLLVQLVVLLVVLLVLLVVLLVLLVCQPHPPHDDVSVVVSVVSLVVNQDDCPGSLVSLVNCCVPPPDLVSNVSSVVSLVSNLVSLVSSLVSLVSSQVSCLQDPPPPDPPDPPPPDPDDPDPDPPPRPDRPPSSVVSNVSSVVSSVVSVVSVVPCSVVVPPPPPPPPPDPPDPPDDDDDDDDDDDDPDPPDDDDDDD/DPDQDDCLLVQLVVLLVVLLVLLVVLLVLLVCQPHPPHDDVSVVVSVVSLVVNQDDCPGSLVSLVNCCVPPPDLVSNLSSVVSLVSSLVSLVSSLVSLVSSQVSCLQDPPPPDPDDPDPPPPDDPPPDPPPRPPRPPSSVVSNVSSVVSSVVSVVVVVVCSVVSPPPPPPDPPDPPDPPDDDDDDDDDDDDPPPPDDDDDDD

Nearest PDB structures (foldseek):
  5m4y-assembly1_A  TM=5.690E-01  e=1.216E-02  Saccharomyces cerevisiae S288C
  5lg4-assembly1_A  TM=5.612E-01  e=2.638E-02  Saccharomyces cerevisiae S288C
  8yvu-assembly1_F  TM=4.587E-01  e=9.672E+00  Homo sapiens
  5m4y-assembly1_A  TM=5.662E-01  e=1.707E-02  Saccharomyces cerevisiae S288C
  5lg4-assembly1_A  TM=5.639E-01  e=3.361E-02  Saccharomyces cerevisiae S288C

Radius of gyration: 33.66 Å; Cα contacts (8 Å, |Δi|>4): 308; chains: 2; bounding box: 69×123×122 Å

Sequence (404 aa):
MLRWEHGGLGTCVAAQAALCKVAAGHRQLVLQLGGSADGPRLREERRGKSAEAAPRPTGLRSALLAGLQQAASPEERRELERLWVLFLSALELFLQDLRQAQRLCRLFSLQGGGAALLHTGLGGRRGGGPEQPPVPPCLEEEMEQVRAVLAEMESTANIPLWTVEATQAAGPGELGAAPTSQGTGPRSGPCCRVLCPAPQDLMLRWEHGGLGTCVAAQAALCKVAAGHRQLVLQLGGSADGPRLREERRGKSAEAAPRPTGLRSALLAGLQQAASPEERRELERLWVLFLSALELFLQDLRQAQRLCRLFSLQGGGAALLHTGLGGRRGGGPEQPPVPPCLEEEMEQVRAVLAEMESTANIPLWTVEATQAAGPGELGAAPTSQGTGPRSGPCCRVLCPAPQDL

Solvent-accessible surface area (backbone atoms only — not comparable to full-atom values): 24782 Å² total; per-residue (Å²): 124,74,78,66,50,95,60,48,64,60,55,45,54,52,47,50,53,50,42,43,51,35,42,46,52,31,46,50,45,48,67,32,50,72,45,93,72,42,50,71,68,50,55,49,51,34,51,51,33,47,60,69,49,49,87,45,79,88,35,62,61,41,52,49,54,31,35,62,77,57,46,88,40,75,68,53,34,53,52,45,50,49,49,48,51,49,50,52,50,51,50,52,52,45,45,51,45,49,51,50,39,49,54,39,46,60,65,46,57,83,65,84,74,76,71,78,71,26,66,35,82,76,71,75,87,65,88,76,66,79,83,65,72,83,65,64,68,61,54,60,50,52,44,52,53,52,51,49,50,50,53,51,52,57,62,56,58,72,53,61,75,55,66,61,55,76,68,64,72,70,62,80,56,84,71,64,80,76,75,76,83,86,83,86,89,86,87,86,83,86,81,84,81,81,73,88,85,81,88,87,82,133,124,74,76,66,51,96,60,47,64,60,53,47,53,53,46,49,52,52,40,44,52,35,43,44,52,32,46,50,45,48,65,32,50,73,45,94,73,42,50,73,66,50,54,50,51,34,52,52,33,47,61,69,49,50,86,44,79,88,34,63,61,41,52,49,54,30,34,63,76,57,45,87,40,74,68,53,33,54,53,45,47,50,49,49,54,49,49,52,50,53,50,52,53,44,46,53,45,49,52,50,40,47,52,40,47,59,70,47,59,81,69,84,82,84,70,77,69,66,79,74,72,74,69,75,91,64,86,76,66,79,81,66,72,82,63,64,68,62,55,58,50,52,44,50,52,52,49,49,49,51,53,51,52,60,60,62,53,67,54,31,65,22,51,66,53,75,68,60,72,68,58,81,58,82,76,61,79,71,76,73,83,83,85,87,84,81,86,78,86,87,84,85,79,84,74,85,81,80,87,81,87,125

InterPro domains:
  IPR026512 RGS7BP/RGS9BP family [PTHR21029] (12-180)

Secondary structure (DSSP, 8-state):
-----TTHHHHHHHHHHHHHHHHHHHHHHHTTTTSTT-SHHHHHHHHHHHHHHS--TTSHHHHHHHHHHH-SSHHHHHHHHHHHHHHHHHHHHHHHHHHHHHHHHHHS--SS-----B--------S---------HHHHHHHHHHHHHHHHHHHHTTS-SS---------S------------------------------/-----TTHHHHHHHHHHHHHHHHHHHHHHHTTTTSTT-SHHHHHHHHHHHHHHS--TTSHHHHHHHHHHH-SSHHHHHHHHHHHHHHHHHHHHHHHHHHHHHHHHHHS--SS----S-----S---S---------HHHHHHHHHHHHHHHHHHHHTTS-SB---------S------------------------------

Organism: Cairina moschata (NCBI:txid8855)

pLDDT: mean 70.18, std 29.72, range [18.59, 98.56]